Protein 2FF3 (pdb70)

Sequence (486 aa):
EHPEFLKAGKEPGLQIWRVEKFDLVPVPTNLYGDFFTGDAYVILKTVQLRNGNLQYDLHYWLGNECSQDESGAAAIFTVQLDDYLNGRAVQHREVQGFESATFLGYFKSGLKYKKGGVASGFKHVADGTALVCDNGSGLVKAGFAGDDAPRAVFPSIVGRPDSYVGDEAQSKRGILTLKYPIEHGIITNWDDMEKIWHHTFYNELRVAPEEHPTLLTEAPLNPKANREKMTQIMFETFNVPAMYVAIQAVLSLYASGRTTGIVLDSGDGVTHNVPIYEGYALPHAIMRLDLAGRDLTDYLMKILTERGYSFVTTAEREIVRDIKEKLCYVALDFENEMATAASSSSLEKSYELPDGQVITIGNERFRCPETLFQPSFIGMESAGIHETTYNSIMKCDIDIRKDLYANNVMSGGTTMYPGIADRMQKEITALAPSTMKIKIIAPPERKYSVWIGGSILASLSTFQQMWITKQEYDEAGPSIVHRKCF

Structure (mmCIF, N/CA/C/O backbone):
data_2FF3
#
_entry.id   2FF3
#
_cell.length_a   56.996
_cell.length_b   69.347
_cell.length_c   179.868
_cell.angle_alpha   90.00
_cell.angle_beta   90.00
_cell.angle_gamma   90.00
#
_symmetry.space_group_name_H-M   'P 21 21 21'
#
loop_
_entity.id
_entity.type
_entity.pdbx_description
1 polymer Gelsolin
2 polymer 'Neural Wiskott-Aldrich syndrome protein'
3 polymer 'Actin, alpha skeletal muscle'
4 non-polymer 'CALCIUM ION'
5 non-polymer "ADENOSINE-5'-TRIPHOSPHATE"
6 water water
#
loop_
_atom_site.group_PDB
_atom_site.id
_atom_site.type_symbol
_atom_site.label_atom_id
_atom_site.label_alt_id
_atom_site.label_comp_id
_atom_site.label_asym_id
_atom_site.label_entity_id
_atom_site.label_seq_id
_atom_site.pdbx_PDB_ins_code
_atom_site.Cartn_x
_atom_site.Cartn_y
_atom_site.Cartn_z
_atom_site.occupancy
_atom_site.B_iso_or_equiv
_atom_site.auth_seq_id
_atom_site.auth_comp_id
_atom_site.auth_asym_id
_atom_site.auth_atom_id
_atom_site.pdbx_PDB_model_num
ATOM 1 N N . GLU A 1 26 ? 11.308 -12.407 50.637 1.00 32.08 28 GLU A N 1
ATOM 2 C CA . GLU A 1 26 ? 12.686 -12.311 51.208 1.00 31.70 28 GLU A CA 1
ATOM 3 C C . GLU A 1 26 ? 13.021 -10.912 51.733 1.00 30.85 28 GLU A C 1
ATOM 4 O O . GLU A 1 26 ? 13.963 -10.749 52.510 1.00 30.84 28 GLU A O 1
ATOM 10 N N . HIS A 1 27 ? 12.261 -9.905 51.304 1.00 29.98 29 HIS A N 1
ATOM 11 C CA . HIS A 1 27 ? 12.343 -8.576 51.916 1.00 28.98 29 HIS A CA 1
ATOM 12 C C . HIS A 1 27 ? 11.832 -8.677 53.358 1.00 28.30 29 HIS A C 1
ATOM 13 O O . HIS A 1 27 ? 10.762 -9.243 53.592 1.00 28.09 29 HIS A O 1
ATOM 20 N N . PRO A 1 28 ? 12.595 -8.150 54.321 1.00 27.70 30 PRO A N 1
ATOM 21 C CA . PRO A 1 28 ? 12.226 -8.238 55.739 1.00 27.23 30 PRO A CA 1
ATOM 22 C C . PRO A 1 28 ? 10.759 -7.904 56.031 1.00 26.64 30 PRO A C 1
ATOM 23 O O . PRO A 1 28 ? 10.110 -8.611 56.806 1.00 26.54 30 PRO A O 1
ATOM 27 N N . GLU A 1 29 ? 10.242 -6.848 55.404 1.00 25.96 31 GLU A N 1
ATOM 28 C CA . GLU A 1 29 ? 8.875 -6.390 55.665 1.00 25.57 31 GLU A CA 1
ATOM 29 C C . GLU A 1 29 ? 7.810 -7.300 55.061 1.00 25.15 31 GLU A C 1
ATOM 30 O O . GLU A 1 29 ? 6.702 -7.391 55.586 1.00 24.69 31 GLU A O 1
ATOM 36 N N . PHE A 1 30 ? 8.153 -7.974 53.963 1.00 24.98 32 PHE A N 1
ATOM 37 C CA . PHE A 1 30 ? 7.270 -8.979 53.365 1.00 25.07 32 PHE A CA 1
ATOM 38 C C . PHE A 1 30 ? 7.044 -10.139 54.336 1.00 25.45 32 PHE A C 1
ATOM 39 O O . PHE A 1 30 ? 5.912 -10.586 54.530 1.00 25.39 32 PHE A O 1
ATOM 47 N N . LEU A 1 31 ? 8.126 -10.592 54.967 1.00 26.04 33 LEU A N 1
ATOM 48 C CA . LEU A 1 31 ? 8.066 -11.647 55.983 1.00 26.70 33 LEU A CA 1
ATOM 49 C C . LEU A 1 31 ? 7.120 -11.287 57.135 1.00 26.79 33 LEU A C 1
ATOM 50 O O . LEU A 1 31 ? 6.437 -12.159 57.681 1.00 26.89 33 LEU A O 1
ATOM 55 N N . LYS A 1 32 ? 7.070 -10.000 57.477 1.00 26.69 34 LYS A N 1
ATOM 56 C CA . LYS A 1 32 ? 6.239 -9.510 58.580 1.00 26.83 34 LYS A CA 1
ATOM 57 C C . LYS A 1 32 ? 4.796 -9.174 58.183 1.00 26.68 34 LYS A C 1
ATOM 58 O O . LYS A 1 32 ? 3.939 -8.999 59.051 1.00 26.39 34 LYS A O 1
ATOM 64 N N . ALA A 1 33 ? 4.530 -9.097 56.880 1.00 26.59 35 ALA A N 1
ATOM 65 C CA . ALA A 1 33 ? 3.220 -8.673 56.372 1.00 26.48 35 ALA A CA 1
ATOM 66 C C . ALA A 1 33 ? 2.096 -9.698 56.563 1.00 26.53 35 ALA A C 1
ATOM 67 O O . ALA A 1 33 ? 2.204 -10.842 56.128 1.00 26.34 35 ALA A O 1
ATOM 69 N N . GLY A 1 34 ? 1.022 -9.267 57.221 1.00 26.64 36 GLY A N 1
ATOM 70 C CA . GLY A 1 34 ? -0.210 -10.044 57.329 1.00 27.09 36 GLY A CA 1
ATOM 71 C C . GLY A 1 34 ? -0.116 -11.344 58.114 1.00 27.56 36 GLY A C 1
ATOM 72 O O . GLY A 1 34 ? -0.753 -12.336 57.755 1.00 27.38 36 GLY A O 1
ATOM 73 N N . LYS A 1 35 ? 0.668 -11.335 59.188 1.00 27.89 37 LYS A N 1
ATOM 74 C CA . LYS A 1 35 ? 0.839 -12.525 60.028 1.00 28.38 37 LYS A CA 1
ATOM 75 C C . LYS A 1 35 ? -0.309 -12.693 61.020 1.00 28.51 37 LYS A C 1
ATOM 76 O O . LYS A 1 35 ? -0.678 -13.816 61.371 1.00 28.67 37 LYS A O 1
ATOM 82 N N . GLU A 1 36 ? -0.871 -11.570 61.463 1.00 28.60 38 GLU A N 1
ATOM 83 C CA . GLU A 1 36 ? -1.981 -11.562 62.411 1.00 28.62 38 GLU A CA 1
ATOM 84 C C . GLU A 1 36 ? -2.979 -10.454 62.065 1.00 28.07 38 GLU A C 1
ATOM 85 O O . GLU A 1 36 ? -2.626 -9.520 61.341 1.00 28.05 38 GLU A O 1
ATOM 91 N N . PRO A 1 37 ? -4.219 -10.560 62.556 1.00 27.46 39 PRO A N 1
ATOM 92 C CA . PRO A 1 37 ? -5.205 -9.484 62.401 1.00 26.87 39 PRO A CA 1
ATOM 93 C C . PRO A 1 37 ? -4.686 -8.133 62.899 1.00 26.23 39 PRO A C 1
ATOM 94 O O . PRO A 1 37 ? -3.910 -8.079 63.856 1.00 26.06 39 PRO A O 1
ATOM 98 N N . GLY A 1 38 ? -5.100 -7.061 62.229 1.00 25.44 40 GLY A N 1
ATOM 99 C CA . GLY A 1 38 ? -4.656 -5.710 62.574 1.00 24.40 40 GLY A CA 1
ATOM 100 C C . GLY A 1 38 ? -4.344 -4.866 61.353 1.00 23.73 40 GLY A C 1
ATOM 101 O O . GLY A 1 38 ? -4.725 -5.214 60.231 1.00 23.26 40 GLY A O 1
ATOM 102 N N . LEU A 1 39 ? -3.639 -3.760 61.588 1.00 23.13 41 LEU A N 1
ATOM 103 C CA . LEU A 1 39 ? -3.289 -2.795 60.549 1.00 22.39 41 LEU A CA 1
ATOM 104 C C . LEU A 1 39 ? -1.779 -2.589 60.488 1.00 21.78 41 LEU A C 1
ATOM 105 O O . LEU A 1 39 ? -1.122 -2.407 61.517 1.00 21.78 41 LEU A O 1
ATOM 110 N N . GLN A 1 40 ? -1.237 -2.643 59.272 1.00 20.87 42 GLN A N 1
ATOM 111 C CA . GLN A 1 40 ? 0.178 -2.378 59.024 1.00 20.05 42 GLN A CA 1
ATOM 112 C C . GLN A 1 40 ? 0.318 -1.256 57.999 1.00 19.57 42 GLN A C 1
ATOM 113 O O . GLN A 1 40 ? -0.391 -1.232 56.993 1.00 18.87 42 GLN A O 1
ATOM 119 N N . ILE A 1 41 ? 1.216 -0.317 58.275 1.00 19.37 43 ILE A N 1
ATOM 120 C CA . ILE A 1 41 ? 1.453 0.804 57.370 1.00 19.08 43 ILE A CA 1
ATOM 121 C C . ILE A 1 41 ? 2.944 0.936 57.071 1.00 19.02 43 ILE A C 1
ATOM 122 O O . ILE A 1 41 ? 3.781 0.868 57.980 1.00 19.22 43 ILE A O 1
ATOM 127 N N . TRP A 1 42 ? 3.265 1.095 55.789 1.00 18.74 44 TRP A N 1
ATOM 128 C CA . TRP A 1 42 ? 4.626 1.378 55.347 1.00 18.77 44 TRP A CA 1
ATOM 129 C C . TRP A 1 42 ? 4.646 2.666 54.526 1.00 18.91 44 TRP A C 1
ATOM 130 O O . TRP A 1 42 ? 3.664 3.010 53.883 1.00 18.55 44 TRP A O 1
ATOM 141 N N . ARG A 1 43 ? 5.772 3.370 54.557 1.00 19.18 45 ARG A N 1
ATOM 142 C CA . ARG A 1 43 ? 5.972 4.531 53.699 1.00 19.48 45 ARG A CA 1
ATOM 143 C C . ARG A 1 43 ? 6.985 4.191 52.619 1.00 19.31 45 ARG A C 1
ATOM 144 O O . ARG A 1 43 ? 8.005 3.556 52.899 1.00 19.28 45 ARG A O 1
ATOM 152 N N . VAL A 1 44 ? 6.696 4.604 51.387 1.00 19.54 46 VAL A N 1
ATOM 153 C CA . VAL A 1 44 ? 7.686 4.534 50.316 1.00 19.60 46 VAL A CA 1
ATOM 154 C C . VAL A 1 44 ? 8.779 5.565 50.614 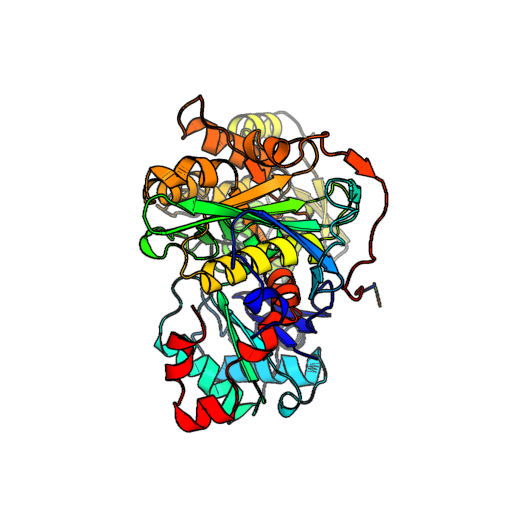1.00 19.89 46 VAL A C 1
ATOM 155 O O . VAL A 1 44 ? 8.515 6.766 50.685 1.00 20.16 46 VAL A O 1
ATOM 159 N N . GLU A 1 45 ? 9.995 5.078 50.831 1.00 20.11 47 GLU A N 1
ATOM 160 C CA . GLU A 1 45 ? 11.145 5.941 51.084 1.00 20.37 47 GLU A CA 1
ATOM 161 C C . GLU A 1 45 ? 12.293 5.530 50.174 1.00 20.60 47 GLU A C 1
ATOM 162 O O . GLU A 1 45 ? 12.915 4.483 50.376 1.00 20.39 47 GLU A O 1
ATOM 168 N N . LYS A 1 46 ? 12.544 6.356 49.160 1.00 20.99 48 LYS A N 1
ATOM 169 C CA . LYS A 1 46 ? 13.621 6.155 48.177 1.00 21.50 48 LYS A CA 1
ATOM 170 C C . LYS A 1 46 ? 13.727 4.724 47.631 1.00 21.25 48 LYS A C 1
ATOM 171 O O . LYS A 1 46 ? 14.760 4.056 47.754 1.00 21.25 48 LYS A O 1
ATOM 177 N N . PHE A 1 47 ? 12.628 4.283 47.019 1.00 21.01 49 PHE A N 1
ATOM 178 C CA . PHE A 1 47 ? 12.505 2.965 46.375 1.00 20.68 49 PHE A CA 1
ATOM 179 C C . PHE A 1 47 ? 12.496 1.779 47.346 1.00 20.82 49 PHE A C 1
ATOM 180 O O . PHE A 1 47 ? 12.733 0.643 46.937 1.00 20.39 49 PHE A O 1
ATOM 188 N N . ASP A 1 48 ? 12.208 2.047 48.621 1.00 21.07 50 ASP A N 1
ATOM 189 C CA . ASP A 1 48 ? 12.121 1.001 49.641 1.00 21.64 50 ASP A CA 1
ATOM 190 C C . ASP A 1 48 ? 10.800 1.097 50.407 1.00 21.83 50 ASP A C 1
ATOM 191 O O . ASP A 1 48 ? 10.173 2.152 50.421 1.00 21.83 50 ASP A O 1
ATOM 196 N N . LEU A 1 49 ? 10.369 -0.015 51.007 1.00 22.13 51 LEU A N 1
ATOM 197 C CA . LEU A 1 49 ? 9.210 -0.022 51.909 1.00 22.89 51 LEU A CA 1
ATOM 198 C C . LEU A 1 49 ? 9.665 0.052 53.364 1.00 22.80 51 LEU A C 1
ATOM 199 O O . LEU A 1 49 ? 10.254 -0.899 53.877 1.00 22.94 51 LEU A O 1
ATOM 204 N N . VAL A 1 50 ? 9.378 1.173 54.023 1.00 22.92 52 VAL A N 1
ATOM 205 C CA . VAL A 1 50 ? 9.835 1.409 55.395 1.00 22.98 52 VAL A CA 1
ATOM 206 C C . VAL A 1 50 ? 8.641 1.475 56.348 1.00 23.28 52 VAL A C 1
ATOM 207 O O . VAL A 1 50 ? 7.715 2.254 56.119 1.00 23.29 52 VAL A O 1
ATOM 211 N N . PRO A 1 51 ? 8.655 0.665 57.410 1.00 23.67 53 PRO A N 1
ATOM 212 C CA . PRO A 1 51 ? 7.560 0.656 58.385 1.00 24.04 53 PRO A CA 1
ATOM 213 C C . PRO A 1 51 ? 7.348 2.014 59.052 1.00 24.40 53 PRO A C 1
ATOM 214 O O . PRO A 1 51 ? 8.315 2.713 59.365 1.00 24.41 53 PRO A O 1
ATOM 218 N N . VAL A 1 52 ? 6.086 2.389 59.235 1.00 25.06 54 VAL A N 1
ATOM 219 C CA . VAL A 1 52 ? 5.731 3.607 59.966 1.00 25.62 54 VAL A CA 1
ATOM 220 C C . VAL A 1 52 ? 5.595 3.232 61.445 1.00 26.32 54 VAL A C 1
ATOM 221 O O . VAL A 1 52 ? 4.960 2.222 61.766 1.00 26.01 54 VAL A O 1
ATOM 225 N N . PRO A 1 53 ? 6.201 4.018 62.341 1.00 27.20 55 PRO A N 1
ATOM 226 C CA . PRO A 1 53 ? 6.004 3.825 63.778 1.00 27.70 55 PRO A CA 1
ATOM 227 C C . PRO A 1 53 ? 4.517 3.759 64.111 1.00 28.39 55 PRO A C 1
ATOM 228 O O . PRO A 1 53 ? 3.737 4.583 63.620 1.00 28.43 55 PRO A O 1
ATOM 232 N N . THR A 1 54 ? 4.137 2.779 64.928 1.00 28.99 56 THR A N 1
ATOM 233 C CA . THR A 1 54 ? 2.733 2.525 65.262 1.00 29.99 56 THR A CA 1
ATOM 234 C C . THR A 1 54 ? 2.046 3.721 65.929 1.00 30.33 56 THR A C 1
ATOM 235 O O . THR A 1 54 ? 0.844 3.931 65.744 1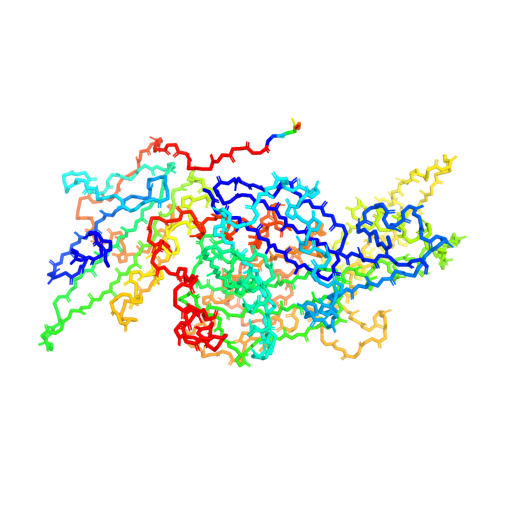.00 30.41 56 THR A O 1
ATOM 239 N N . ASN A 1 55 ? 2.816 4.509 66.677 1.00 30.87 57 ASN A N 1
ATOM 240 C CA . ASN A 1 55 ? 2.287 5.714 67.321 1.00 31.45 57 ASN A CA 1
ATOM 241 C C . ASN A 1 55 ? 1.969 6.837 66.333 1.00 31.18 57 ASN A C 1
ATOM 242 O O . ASN A 1 55 ? 1.230 7.770 66.662 1.00 31.47 57 ASN A O 1
ATOM 247 N N . LEU A 1 56 ? 2.517 6.737 65.123 1.00 30.66 58 LEU A N 1
ATOM 248 C CA . LEU A 1 56 ? 2.314 7.759 64.097 1.00 30.16 58 LEU A CA 1
ATOM 249 C C . LEU A 1 56 ? 1.282 7.363 63.023 1.00 29.74 58 LEU A C 1
ATOM 250 O O . LEU A 1 56 ? 1.163 8.029 61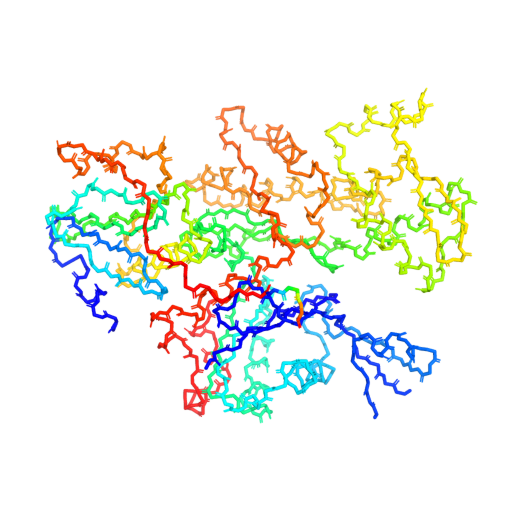.990 1.00 29.75 58 LEU A O 1
ATOM 255 N N . TYR A 1 57 ? 0.526 6.295 63.290 1.00 29.08 59 TYR A N 1
ATOM 256 C CA . TYR A 1 57 ? -0.537 5.818 62.398 1.00 28.31 59 TYR A CA 1
ATOM 257 C C . TYR A 1 57 ? -1.669 6.840 62.264 1.00 28.23 59 TYR A C 1
ATOM 258 O O . TYR A 1 57 ? -2.225 7.307 63.265 1.00 28.01 59 TYR A O 1
ATOM 267 N N . GLY A 1 58 ? -2.008 7.180 61.024 1.00 27.66 60 GLY A N 1
ATOM 268 C CA . GLY A 1 58 ? -3.118 8.093 60.758 1.00 27.43 60 GLY A CA 1
ATOM 269 C C . GLY A 1 58 ? -2.701 9.495 60.361 1.00 27.06 60 GLY A C 1
ATOM 270 O O . GLY A 1 58 ? -3.505 10.244 59.803 1.00 27.23 60 GLY A O 1
ATOM 271 N N . ASP A 1 59 ? -1.450 9.848 60.652 1.00 26.80 61 ASP A N 1
ATOM 272 C CA . ASP A 1 59 ? -0.890 11.153 60.288 1.00 26.73 61 ASP A CA 1
ATOM 273 C C . ASP A 1 59 ? -0.091 11.036 58.991 1.00 25.65 61 ASP A C 1
ATOM 274 O O . ASP A 1 59 ? 1.081 10.659 59.008 1.00 25.79 61 ASP A O 1
ATOM 279 N N . PHE A 1 60 ? -0.727 11.368 57.874 1.00 24.49 62 PHE A N 1
ATOM 280 C CA . PHE A 1 60 ? -0.122 11.191 56.557 1.00 23.32 62 PHE A CA 1
ATOM 281 C C . PHE A 1 60 ? 0.548 12.462 56.032 1.00 22.40 62 PHE A C 1
ATOM 282 O O . PHE A 1 60 ? -0.075 13.528 55.990 1.00 21.90 62 PHE A O 1
ATOM 290 N N . PHE A 1 61 ? 1.817 12.342 55.639 1.00 21.00 63 PHE A N 1
ATOM 291 C CA . PHE A 1 61 ? 2.505 13.393 54.883 1.00 20.22 63 PHE A CA 1
ATOM 292 C C . PHE A 1 61 ? 1.915 13.480 53.478 1.00 19.29 63 PHE A C 1
ATOM 293 O O . PHE A 1 61 ? 1.873 12.481 52.757 1.00 18.98 63 PHE A O 1
ATOM 301 N N . THR A 1 62 ? 1.467 14.669 53.082 1.00 18.24 64 THR A N 1
ATOM 302 C CA . THR A 1 62 ? 0.852 14.843 51.761 1.00 17.42 64 THR A CA 1
ATOM 303 C C . THR A 1 62 ? 1.879 14.831 50.616 1.00 17.01 64 THR A C 1
ATOM 304 O O . THR A 1 62 ? 1.506 14.766 49.447 1.00 16.73 64 THR A O 1
ATOM 308 N N . GLY A 1 63 ? 3.164 14.891 50.955 1.00 16.72 65 GLY A N 1
ATOM 309 C CA . GLY A 1 63 ? 4.223 14.830 49.950 1.00 16.58 65 GLY A CA 1
ATOM 310 C C . GLY A 1 63 ? 4.740 13.419 49.735 1.00 16.67 65 GLY A C 1
ATOM 311 O O . GLY A 1 63 ? 5.737 13.221 49.039 1.00 16.70 65 GLY A O 1
ATOM 312 N N . ASP A 1 64 ? 4.065 12.439 50.333 1.00 16.59 66 ASP A N 1
ATOM 313 C CA . ASP A 1 64 ? 4.536 11.052 50.335 1.00 16.85 66 ASP A CA 1
ATOM 314 C C . ASP A 1 64 ? 3.451 10.048 49.929 1.00 16.64 66 ASP A C 1
ATOM 315 O O . ASP A 1 64 ? 2.270 10.390 49.840 1.00 16.71 66 ASP A O 1
ATOM 320 N N . ALA A 1 65 ? 3.876 8.812 49.681 1.00 16.61 67 ALA A N 1
ATOM 321 C CA . ALA A 1 65 ? 2.969 7.709 49.384 1.00 16.57 67 ALA A CA 1
ATOM 322 C C . ALA A 1 65 ? 3.175 6.582 50.394 1.00 16.83 67 ALA A C 1
ATOM 323 O O . ALA A 1 65 ? 4.293 6.359 50.875 1.00 16.46 67 ALA A O 1
ATOM 325 N N . TYR A 1 66 ? 2.089 5.881 50.702 1.00 16.93 68 TYR A N 1
ATOM 326 C CA . TYR A 1 66 ? 2.097 4.823 51.704 1.00 17.57 68 TYR A CA 1
ATOM 327 C C . TYR A 1 66 ? 1.424 3.552 51.177 1.00 17.07 68 TYR A C 1
ATOM 328 O O . TYR A 1 66 ? 0.608 3.611 50.260 1.00 16.58 68 TYR A O 1
ATOM 337 N N . VAL A 1 67 ? 1.788 2.413 51.766 1.00 16.94 69 VAL A N 1
ATOM 338 C CA . VAL A 1 67 ? 1.096 1.142 51.552 1.00 16.61 69 VAL A CA 1
ATOM 339 C C . VAL A 1 67 ? 0.490 0.690 52.883 1.00 16.56 69 VAL A C 1
ATOM 340 O O . VAL A 1 67 ? 1.175 0.640 53.909 1.00 16.45 69 VAL A O 1
ATOM 344 N N . ILE A 1 68 ? -0.800 0.372 52.846 1.00 16.54 70 ILE A N 1
ATOM 345 C CA . ILE A 1 68 ? -1.557 -0.008 54.031 1.00 16.77 70 ILE A CA 1
ATOM 346 C C . ILE A 1 68 ? -2.156 -1.401 53.836 1.00 16.95 70 ILE A C 1
ATOM 347 O O . ILE A 1 68 ? -2.873 -1.635 52.863 1.00 16.50 70 ILE A O 1
ATOM 352 N N . LEU A 1 69 ? -1.866 -2.307 54.771 1.00 17.16 71 LEU A N 1
ATOM 353 C CA . LEU A 1 69 ? -2.465 -3.635 54.768 1.00 17.72 71 LEU A CA 1
ATOM 354 C C . LEU A 1 69 ? -3.361 -3.847 55.994 1.00 18.06 71 LEU A C 1
ATOM 355 O O . LEU A 1 69 ? -2.893 -3.780 57.131 1.00 18.34 71 LEU A O 1
ATOM 360 N N . LYS A 1 70 ? -4.642 -4.100 55.745 1.00 18.76 72 LYS A N 1
ATOM 361 C CA . LYS A 1 70 ? -5.588 -4.475 56.793 1.00 19.63 72 LYS A CA 1
ATOM 362 C C . LYS A 1 70 ? -5.829 -5.983 56.750 1.00 20.10 72 LYS A C 1
ATOM 363 O O . LYS A 1 70 ? -6.292 -6.520 55.736 1.00 20.09 72 LYS A O 1
ATOM 369 N N . THR A 1 71 ? -5.506 -6.645 57.860 1.00 20.79 73 THR A N 1
ATOM 370 C CA . THR A 1 71 ? -5.661 -8.090 58.010 1.00 21.24 73 THR A CA 1
ATOM 371 C C . THR A 1 71 ? -6.804 -8.401 58.985 1.00 21.79 73 THR A C 1
ATOM 372 O O . THR A 1 71 ? -6.808 -7.916 60.118 1.00 21.65 73 THR A O 1
ATOM 376 N N . VAL A 1 72 ? -7.765 -9.202 58.525 1.00 22.14 74 VAL A N 1
ATOM 377 C CA . VAL A 1 72 ? -8.965 -9.543 59.292 1.00 22.77 74 VAL A CA 1
ATOM 378 C C . VAL A 1 72 ? -9.032 -11.064 59.487 1.00 23.54 74 VAL A C 1
ATOM 379 O O . VAL A 1 72 ? -8.823 -11.830 58.537 1.00 23.27 74 VAL A O 1
ATOM 383 N N . GLN A 1 73 ? -9.307 -11.492 60.721 1.00 24.29 75 GLN A N 1
ATOM 384 C CA . GLN A 1 73 ? -9.497 -12.909 61.019 1.00 24.79 75 GLN A CA 1
ATOM 385 C C . GLN A 1 73 ? -10.733 -13.438 60.318 1.00 25.09 75 GLN A C 1
ATOM 386 O O . GLN A 1 73 ? -11.834 -12.917 60.489 1.00 25.29 75 GLN A O 1
ATOM 392 N N . LEU A 1 74 ? -10.540 -14.469 59.510 1.00 25.49 76 LEU A N 1
ATOM 393 C CA . LEU A 1 74 ? -11.657 -15.162 58.907 1.00 26.05 76 LEU A CA 1
ATOM 394 C C . LEU A 1 74 ? -12.126 -16.285 59.825 1.00 26.56 76 LEU A C 1
ATOM 395 O O . LEU A 1 74 ? -11.326 -16.914 60.526 1.00 26.45 76 LEU A O 1
ATOM 400 N N . ARG A 1 75 ? -13.436 -16.513 59.813 1.00 26.96 77 ARG A N 1
ATOM 401 C CA . ARG A 1 75 ? -14.064 -17.596 60.556 1.00 27.43 77 ARG A CA 1
ATOM 402 C C . ARG A 1 75 ? -13.448 -18.935 60.150 1.00 27.49 77 ARG A C 1
ATOM 403 O O . ARG A 1 75 ? -13.321 -19.845 60.971 1.00 27.81 77 ARG A O 1
ATOM 411 N N . ASN A 1 76 ? -13.037 -19.027 58.885 1.00 27.59 78 ASN A N 1
ATOM 412 C CA . ASN A 1 76 ? -12.407 -20.232 58.346 1.00 27.25 78 ASN A CA 1
ATOM 413 C C . ASN A 1 76 ? -10.984 -20.531 58.828 1.00 27.12 78 ASN A C 1
ATOM 414 O O . ASN A 1 76 ? -10.396 -21.530 58.416 1.00 27.01 78 ASN A O 1
ATOM 419 N N . GLY A 1 77 ? -10.441 -19.670 59.693 1.00 26.69 79 GLY A N 1
ATOM 420 C CA . GLY A 1 77 ? -9.067 -19.807 60.186 1.00 25.99 79 GLY A CA 1
ATOM 421 C C . GLY A 1 77 ? -8.067 -18.966 59.409 1.00 25.57 79 GLY A C 1
ATOM 422 O O . GLY A 1 77 ? -7.080 -18.484 59.970 1.00 25.30 79 GLY A O 1
ATOM 423 N N . ASN A 1 78 ? -8.330 -18.793 58.113 1.00 25.16 80 ASN A N 1
ATOM 424 C CA . ASN A 1 78 ? -7.506 -17.970 57.231 1.00 24.94 80 ASN A CA 1
ATOM 425 C C . ASN A 1 78 ? -7.567 -16.483 57.595 1.00 24.02 80 ASN A C 1
ATOM 426 O O . ASN A 1 78 ? -8.258 -16.080 58.539 1.00 23.51 80 ASN A O 1
ATOM 431 N N . LEU A 1 79 ? -6.847 -15.672 56.820 1.00 23.10 81 LEU A N 1
ATOM 432 C CA . LEU A 1 79 ? -6.839 -14.225 56.993 1.00 22.14 81 LEU A CA 1
ATOM 433 C C . LEU A 1 79 ? -7.263 -13.523 55.703 1.00 21.63 81 LEU A C 1
ATOM 434 O O . LEU A 1 79 ? -6.905 -13.946 54.597 1.00 21.42 81 LEU A O 1
ATOM 439 N N . GLN A 1 80 ? -8.053 -12.467 55.862 1.00 20.62 82 GLN A N 1
ATOM 440 C CA . GLN A 1 80 ? -8.513 -11.643 54.757 1.00 20.11 82 GLN A CA 1
ATOM 441 C C . GLN A 1 80 ? -7.584 -10.440 54.632 1.00 19.57 82 GLN A C 1
ATOM 442 O O . GLN A 1 80 ? -7.242 -9.811 55.638 1.00 19.32 82 GLN A O 1
ATOM 448 N N . TYR A 1 81 ? -7.187 -10.124 53.398 1.00 18.70 83 TYR A N 1
ATOM 449 C CA . TYR A 1 81 ? -6.231 -9.046 53.143 1.00 18.08 83 TYR A CA 1
ATOM 450 C C . TYR A 1 81 ? -6.783 -7.953 52.225 1.00 17.63 83 TYR A C 1
ATOM 451 O O . TYR A 1 81 ? -7.270 -8.244 51.129 1.00 17.12 83 TYR A O 1
ATOM 460 N N . ASP A 1 82 ? -6.710 -6.702 52.684 1.00 17.18 84 ASP A N 1
ATOM 461 C CA . ASP A 1 82 ? -6.959 -5.543 51.820 1.00 16.93 84 ASP A CA 1
ATOM 462 C C . ASP A 1 82 ? -5.734 -4.641 51.801 1.00 16.57 84 ASP A C 1
ATOM 463 O O . ASP A 1 82 ? -5.305 -4.131 52.843 1.00 16.71 84 ASP A O 1
ATOM 468 N N . LEU A 1 83 ? -5.163 -4.472 50.611 1.00 16.16 85 LEU A N 1
ATOM 469 C CA . LEU A 1 83 ? -4.011 -3.597 50.405 1.00 15.56 85 LEU A CA 1
ATOM 470 C C . LEU A 1 83 ? -4.481 -2.269 49.825 1.00 15.05 85 LEU A C 1
ATOM 471 O O . LEU A 1 83 ? -5.165 -2.244 48.804 1.00 14.42 85 LEU A O 1
ATOM 476 N N . HIS A 1 84 ? -4.112 -1.176 50.489 1.00 14.81 86 HIS A N 1
ATOM 477 C CA . HIS A 1 84 ? -4.457 0.168 50.035 1.00 14.80 86 HIS A CA 1
ATOM 478 C C . HIS A 1 84 ? -3.168 0.951 49.812 1.00 14.67 86 HIS A C 1
ATOM 479 O O . HIS A 1 84 ? -2.322 1.028 50.709 1.00 15.36 86 HIS A O 1
ATOM 486 N N . TYR A 1 85 ? -2.990 1.507 48.618 1.00 14.34 87 TYR A N 1
ATOM 487 C CA . TYR A 1 85 ? -1.857 2.401 48.407 1.00 14.25 87 TYR A CA 1
ATOM 488 C C . TYR A 1 85 ? -2.353 3.840 48.390 1.00 14.01 87 TYR A C 1
ATOM 489 O O . TYR A 1 85 ? -3.208 4.202 47.588 1.00 14.27 87 TYR A O 1
ATOM 498 N N . TRP A 1 86 ? -1.833 4.632 49.324 1.00 14.01 88 TRP A N 1
ATOM 499 C CA . TRP A 1 86 ? -2.315 5.988 49.563 1.00 13.82 88 TRP A CA 1
ATOM 500 C C . TRP A 1 86 ? -1.372 6.996 48.924 1.00 13.72 88 TRP A C 1
ATOM 501 O O . TRP A 1 86 ? -0.170 6.983 49.191 1.00 13.54 88 TRP A O 1
ATOM 512 N N . LEU A 1 87 ? -1.923 7.873 48.087 1.00 13.44 89 LEU A N 1
ATOM 513 C CA . LEU A 1 87 ? -1.104 8.810 47.321 1.00 13.18 89 LEU A CA 1
ATOM 514 C C . LEU A 1 87 ? -1.356 10.257 47.732 1.00 13.14 89 LEU A C 1
ATOM 515 O O . LEU A 1 87 ? -2.450 10.786 47.520 1.00 13.00 89 LEU A O 1
ATOM 520 N N . GLY A 1 88 ? -0.339 10.869 48.334 1.00 13.39 90 GLY A N 1
ATOM 521 C CA . GLY A 1 88 ? -0.388 12.269 48.759 1.00 13.74 90 GLY A CA 1
ATOM 522 C C . GLY A 1 88 ? -0.384 13.210 47.570 1.00 14.02 90 GLY A C 1
ATOM 523 O O . GLY A 1 88 ? 0.241 12.917 46.547 1.00 13.54 90 GLY A O 1
ATOM 524 N N . ASN A 1 89 ? -1.086 14.339 47.705 1.00 14.27 91 ASN A N 1
ATOM 525 C CA . ASN A 1 89 ? -1.210 15.324 46.620 1.00 14.55 91 ASN A CA 1
ATOM 526 C C . ASN A 1 89 ? 0.120 15.781 46.024 1.00 14.55 91 ASN A C 1
ATOM 527 O O . ASN A 1 89 ? 0.190 16.097 44.836 1.00 14.74 91 ASN A O 1
ATOM 532 N N . GLU A 1 90 ? 1.161 15.832 46.850 1.00 14.45 92 GLU A N 1
ATOM 533 C CA . GLU A 1 90 ? 2.470 16.300 46.402 1.00 15.03 92 GLU A CA 1
ATOM 534 C C . GLU A 1 90 ? 3.535 15.197 46.304 1.00 15.13 92 GLU A C 1
ATOM 535 O O . GLU A 1 90 ? 4.723 15.502 46.176 1.00 15.25 92 GLU A O 1
ATOM 541 N N . CYS A 1 91 ? 3.126 13.928 46.347 1.00 15.14 93 CYS A N 1
ATOM 542 C CA . CYS A 1 91 ? 4.105 12.837 46.238 1.00 15.21 93 CYS A CA 1
ATOM 543 C C . CYS A 1 91 ? 4.705 12.780 44.829 1.00 15.06 93 CYS A C 1
ATOM 544 O O . CYS A 1 91 ? 4.041 13.131 43.848 1.00 15.49 93 CYS A O 1
ATOM 547 N N . SER A 1 92 ? 5.967 12.373 44.738 1.00 14.72 94 SER A N 1
ATOM 548 C CA . SER A 1 92 ? 6.655 12.344 43.446 1.00 14.74 94 SER A CA 1
ATOM 549 C C . SER A 1 92 ? 6.334 11.069 42.674 1.00 14.37 94 SER A C 1
ATOM 550 O O . SER A 1 92 ? 5.889 10.077 43.261 1.00 14.03 94 SER A O 1
ATOM 553 N N . GLN A 1 93 ? 6.554 11.101 41.360 1.00 13.92 95 GLN A N 1
ATOM 554 C CA . GLN A 1 93 ? 6.214 9.977 40.480 1.00 13.54 95 GLN A CA 1
ATOM 555 C C . GLN A 1 93 ? 6.858 8.643 40.901 1.00 13.20 95 GLN A C 1
ATOM 556 O O . GLN A 1 93 ? 6.223 7.585 40.799 1.00 12.76 95 GLN A O 1
ATOM 562 N N . ASP A 1 94 ? 8.103 8.699 41.371 1.00 12.80 96 ASP A N 1
ATOM 563 C CA . ASP A 1 94 ? 8.785 7.505 41.882 1.00 12.73 96 ASP A CA 1
ATOM 564 C C . ASP A 1 94 ? 8.080 6.899 43.102 1.00 12.44 96 ASP A C 1
ATOM 565 O O . ASP A 1 94 ? 8.086 5.687 43.289 1.00 12.53 96 ASP A O 1
ATOM 570 N N . GLU A 1 95 ? 7.462 7.750 43.917 1.00 11.92 97 GLU A N 1
ATOM 571 C CA . GLU A 1 95 ? 6.790 7.311 45.137 1.00 11.75 97 GLU A CA 1
ATOM 572 C C . GLU A 1 95 ? 5.440 6.669 44.830 1.00 11.50 97 GLU A C 1
ATOM 573 O O . GLU A 1 95 ? 5.128 5.613 45.375 1.00 11.00 97 GLU A O 1
ATOM 579 N N . SER A 1 96 ? 4.661 7.294 43.949 1.00 11.37 98 SER A N 1
ATOM 580 C CA . SER A 1 96 ? 3.354 6.761 43.567 1.00 11.67 98 SER A CA 1
ATOM 581 C C . SER A 1 96 ? 3.515 5.488 42.748 1.00 11.65 98 SER A C 1
ATOM 582 O O . SER A 1 96 ? 2.777 4.519 42.949 1.00 11.49 98 SER A O 1
ATOM 585 N N . GLY A 1 97 ? 4.492 5.502 41.841 1.00 11.62 99 GLY A N 1
ATOM 586 C CA . GLY A 1 97 ? 4.865 4.318 41.061 1.00 11.83 99 GLY A CA 1
ATOM 587 C C . GLY A 1 97 ? 5.291 3.158 41.944 1.00 11.76 99 GLY A C 1
ATOM 588 O O . GLY A 1 97 ? 4.792 2.045 41.789 1.00 12.05 99 GLY A O 1
ATOM 589 N N . ALA A 1 98 ? 6.201 3.420 42.884 1.00 11.90 100 ALA A N 1
ATOM 590 C CA . ALA A 1 98 ? 6.668 2.382 43.811 1.00 11.87 100 ALA A CA 1
ATOM 591 C C . ALA A 1 98 ? 5.550 1.832 44.690 1.00 11.82 100 ALA A C 1
ATOM 592 O O . ALA A 1 98 ? 5.462 0.614 44.902 1.00 12.00 100 ALA A O 1
ATOM 594 N N . ALA A 1 99 ? 4.693 2.720 45.197 1.00 11.74 101 ALA A N 1
ATOM 595 C CA . ALA A 1 99 ? 3.574 2.310 46.058 1.00 11.47 101 ALA A CA 1
ATOM 596 C C . ALA A 1 99 ? 2.658 1.318 45.341 1.00 11.33 101 ALA A C 1
ATOM 597 O O . ALA A 1 99 ? 2.244 0.308 45.924 1.00 11.21 101 ALA A O 1
ATOM 599 N N . ALA A 1 100 ? 2.366 1.609 44.074 1.00 10.66 102 ALA A N 1
ATOM 600 C CA . ALA A 1 100 ? 1.598 0.714 43.212 1.00 10.47 102 ALA A CA 1
ATOM 601 C C . ALA A 1 100 ? 2.303 -0.631 42.973 1.00 10.04 102 ALA A C 1
ATOM 602 O O . ALA A 1 100 ? 1.676 -1.687 43.094 1.00 10.03 102 ALA A O 1
ATOM 604 N N . ILE A 1 101 ? 3.591 -0.598 42.633 1.00 10.02 103 ILE A N 1
ATOM 605 C CA . ILE A 1 101 ? 4.335 -1.841 42.347 1.00 9.95 103 ILE A CA 1
ATOM 606 C C . ILE A 1 101 ? 4.472 -2.699 43.617 1.00 10.35 103 ILE A C 1
ATOM 607 O O . ILE A 1 101 ? 4.199 -3.901 43.583 1.00 10.21 103 ILE A O 1
ATOM 612 N N . PHE A 1 102 ? 4.864 -2.072 44.728 1.00 10.40 104 PHE A N 1
ATOM 613 C CA . PHE A 1 102 ? 4.910 -2.751 46.034 1.00 11.10 104 PHE A CA 1
ATOM 614 C C . PHE A 1 102 ? 3.591 -3.445 46.375 1.00 11.02 10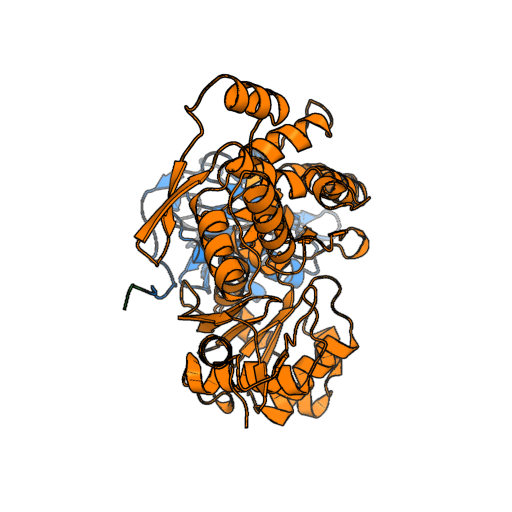4 PHE A C 1
ATOM 615 O O . PHE A 1 102 ? 3.587 -4.539 46.946 1.00 11.28 104 PHE A O 1
ATOM 623 N N . THR A 1 103 ? 2.477 -2.797 46.037 1.00 10.90 105 THR A N 1
ATOM 624 C CA . THR A 1 103 ? 1.144 -3.354 46.269 1.00 10.87 105 THR A CA 1
ATOM 625 C C . THR A 1 103 ? 0.957 -4.665 45.491 1.00 10.85 105 THR A C 1
ATOM 626 O O . THR A 1 103 ? 0.561 -5.689 46.063 1.00 11.05 105 THR A O 1
ATOM 630 N N . VAL A 1 104 ? 1.262 -4.630 44.196 1.00 10.90 106 VAL A N 1
ATOM 631 C CA . VAL A 1 104 ? 1.244 -5.830 43.344 1.00 10.81 106 VAL A CA 1
ATOM 632 C C . VAL A 1 104 ? 2.131 -6.943 43.918 1.00 11.06 106 VAL A C 1
ATOM 633 O O . VAL A 1 104 ? 1.704 -8.092 44.024 1.00 10.60 106 VAL A O 1
ATOM 637 N N . GLN A 1 105 ? 3.358 -6.589 44.298 1.00 11.92 107 GLN A N 1
ATOM 638 C CA . GLN A 1 105 ? 4.337 -7.560 44.820 1.00 12.77 107 GLN A CA 1
ATOM 639 C C . GLN A 1 105 ? 3.906 -8.178 46.150 1.00 13.12 107 GLN A C 1
ATOM 640 O O . GLN A 1 105 ? 4.090 -9.373 46.373 1.00 12.66 107 GLN A O 1
ATOM 646 N N . LEU A 1 106 ? 3.344 -7.355 47.033 1.00 13.62 108 LEU A N 1
ATOM 647 C CA . LEU A 1 106 ? 2.837 -7.822 48.321 1.00 14.34 108 LEU A CA 1
ATOM 648 C C . LEU A 1 106 ? 1.643 -8.763 48.122 1.00 14.11 108 LEU A C 1
ATOM 649 O O . LEU A 1 106 ? 1.527 -9.796 48.791 1.00 13.71 108 LEU A O 1
ATOM 654 N N . ASP A 1 107 ? 0.760 -8.390 47.200 1.00 14.14 109 ASP A N 1
ATOM 655 C CA . ASP A 1 107 ? -0.405 -9.190 46.841 1.00 14.41 109 ASP A CA 1
ATOM 656 C C . ASP A 1 107 ? 0.032 -10.554 46.298 1.00 14.62 109 ASP A C 1
ATOM 657 O O . ASP A 1 107 ? -0.460 -11.589 46.750 1.00 14.38 109 ASP A O 1
ATOM 662 N N . ASP A 1 108 ? 0.965 -10.545 45.345 1.00 14.90 110 ASP A N 1
ATOM 663 C CA . ASP A 1 108 ? 1.573 -11.777 44.827 1.00 15.65 110 ASP A CA 1
ATOM 664 C C . ASP A 1 108 ? 2.175 -12.624 45.951 1.00 15.78 110 ASP A C 1
ATOM 665 O O . ASP A 1 108 ? 1.963 -13.838 46.000 1.00 15.63 110 ASP A O 1
ATOM 670 N N . TYR A 1 109 ? 2.908 -11.971 46.854 1.00 15.98 111 TYR A N 1
ATOM 671 C CA . TYR A 1 109 ? 3.526 -12.642 47.996 1.00 16.55 111 TYR A CA 1
ATOM 672 C C . TYR A 1 109 ? 2.479 -13.330 48.880 1.00 16.25 111 TYR A C 1
ATOM 673 O O . TYR A 1 109 ? 2.729 -14.404 49.436 1.00 15.90 111 TYR A O 1
ATOM 682 N N . LEU A 1 110 ? 1.302 -12.717 48.986 1.00 16.00 112 LEU A N 1
ATOM 683 C CA . LEU A 1 110 ? 0.189 -13.290 49.751 1.00 15.79 112 LEU A CA 1
ATOM 684 C C . LEU A 1 110 ? -0.703 -14.184 48.882 1.00 15.69 112 LEU A C 1
ATOM 685 O O . LEU A 1 110 ? -1.903 -14.331 49.146 1.00 15.64 112 LEU A O 1
ATOM 690 N N . ASN A 1 111 ? -0.103 -14.776 47.846 1.00 15.64 113 ASN A N 1
ATOM 691 C CA . ASN A 1 111 ? -0.764 -15.742 46.959 1.00 15.47 113 ASN A CA 1
ATOM 692 C C . ASN A 1 111 ? -1.965 -15.178 46.203 1.00 15.39 113 ASN A C 1
ATOM 693 O O . ASN A 1 111 ? -2.914 -15.901 45.897 1.00 14.96 113 ASN A O 1
ATOM 698 N N . GLY A 1 112 ? -1.910 -13.882 45.896 1.00 15.37 114 GLY A N 1
ATOM 699 C CA . GLY A 1 112 ? -2.963 -13.215 45.132 1.00 15.38 114 GLY A CA 1
ATOM 700 C C . GLY A 1 112 ? -4.212 -12.880 45.929 1.00 15.46 114 GLY A C 1
ATOM 701 O O . GLY A 1 112 ? -5.166 -12.318 45.386 1.00 15.00 114 GLY A O 1
ATOM 702 N N . ARG A 1 113 ? -4.206 -13.191 47.222 1.00 15.79 115 ARG A N 1
ATOM 703 C CA . ARG A 1 113 ? -5.447 -13.150 48.007 1.00 16.44 115 ARG A CA 1
ATOM 704 C C . ARG A 1 113 ? -5.875 -11.758 48.485 1.00 15.95 115 ARG A C 1
ATOM 705 O O . ARG A 1 113 ? -7.006 -11.577 48.935 1.00 15.97 115 ARG A O 1
ATOM 713 N N . ALA A 1 114 ? -4.984 -10.778 48.372 1.00 15.66 116 ALA A N 1
ATOM 714 C CA . ALA A 1 114 ? -5.325 -9.406 48.754 1.00 15.15 116 ALA A CA 1
ATOM 715 C C . ALA A 1 114 ? -6.179 -8.731 47.688 1.00 14.96 116 ALA A C 1
ATOM 716 O O . ALA A 1 114 ? -6.036 -9.012 46.490 1.00 14.55 116 ALA A O 1
ATOM 718 N N . VAL A 1 115 ? -7.084 -7.862 48.132 1.00 14.41 117 VAL A N 1
ATOM 719 C CA . VAL A 1 115 ? -7.821 -6.986 47.232 1.00 14.21 117 VAL A CA 1
ATOM 720 C C . VAL A 1 115 ? -7.115 -5.627 47.275 1.00 14.03 117 VAL A C 1
ATOM 721 O O . VAL A 1 115 ? -6.843 -5.093 48.359 1.00 13.82 117 VAL A O 1
ATOM 725 N N . GLN A 1 116 ? -6.802 -5.098 46.094 1.00 13.64 118 GLN A N 1
ATOM 726 C CA . GLN A 1 116 ? -5.996 -3.883 45.952 1.00 13.77 118 GLN A CA 1
ATOM 727 C C . GLN A 1 116 ? -6.880 -2.651 45.788 1.00 13.80 118 GLN A C 1
ATOM 728 O O . GLN A 1 116 ? -7.857 -2.685 45.034 1.00 13.70 118 GLN A O 1
ATOM 734 N N . HIS A 1 117 ? -6.522 -1.573 46.492 1.00 14.05 119 HIS A N 1
ATOM 735 C CA . HIS A 1 117 ? -7.279 -0.312 46.480 1.00 14.11 119 HIS A CA 1
ATOM 736 C C . HIS A 1 117 ? -6.346 0.881 46.295 1.00 13.71 119 HIS A C 1
ATOM 737 O O . HIS A 1 117 ? -5.376 1.031 47.033 1.00 13.90 119 HIS A O 1
ATOM 744 N N . ARG A 1 118 ? -6.654 1.730 45.321 1.00 13.46 120 ARG A N 1
ATOM 745 C CA . ARG A 1 118 ? -5.937 2.990 45.125 1.00 13.58 120 ARG A CA 1
ATOM 746 C C . ARG A 1 118 ? -6.643 4.085 45.924 1.00 13.66 120 ARG A C 1
ATOM 747 O O . ARG A 1 118 ? -7.823 4.352 45.695 1.00 14.10 120 ARG A O 1
ATOM 755 N N . GLU A 1 119 ? -5.924 4.710 46.854 1.00 14.09 121 GLU A N 1
ATOM 756 C CA . GLU A 1 119 ? -6.507 5.738 47.723 1.00 14.68 121 GLU A CA 1
ATOM 757 C C . GLU A 1 119 ? -5.825 7.083 47.503 1.00 15.33 121 GLU A C 1
ATOM 758 O O . GLU A 1 119 ? -4.649 7.258 47.826 1.00 15.51 121 GLU A O 1
ATOM 764 N N . VAL A 1 120 ? -6.570 8.025 46.943 1.00 15.84 122 VAL A N 1
ATOM 765 C CA . VAL A 1 120 ? -6.046 9.352 46.644 1.00 16.41 122 VAL A CA 1
ATOM 766 C C . VAL A 1 120 ? -6.473 10.336 47.733 1.00 16.45 122 VAL A C 1
ATOM 767 O O . VAL A 1 120 ? -7.646 10.372 48.114 1.00 16.29 122 VAL A O 1
ATOM 771 N N . GLN A 1 121 ? -5.512 11.106 48.245 1.00 16.53 123 GLN A N 1
ATOM 772 C CA . GLN A 1 121 ? -5.782 12.156 49.224 1.00 17.11 123 GLN A CA 1
ATOM 773 C C . GLN A 1 121 ? -7.041 12.941 48.856 1.00 17.54 123 GLN A C 1
ATOM 774 O O . GLN A 1 121 ? -7.169 13.424 47.732 1.00 17.02 123 GLN A O 1
ATOM 780 N N . GLY A 1 122 ? -7.972 13.039 49.806 1.00 18.34 124 GLY A N 1
ATOM 781 C CA . GLY A 1 122 ? -9.217 13.783 49.607 1.00 19.00 124 GLY A CA 1
ATOM 782 C C . GLY A 1 122 ? -10.319 12.983 48.937 1.00 19.65 124 GLY A C 1
ATOM 783 O O . GLY A 1 122 ? -11.418 13.496 48.718 1.00 19.89 124 GLY A O 1
ATOM 784 N N . PHE A 1 123 ? -10.027 11.730 48.595 1.00 19.82 125 PHE A N 1
ATOM 785 C CA . PHE A 1 123 ? -10.988 10.872 47.899 1.00 20.33 125 PHE A CA 1
ATOM 786 C C . PHE A 1 123 ? -10.941 9.429 48.399 1.00 19.88 125 PHE A C 1
ATOM 787 O O . PHE A 1 123 ? -11.344 8.511 47.685 1.00 19.77 125 PHE A O 1
ATOM 795 N N . GLU A 1 124 ? -10.454 9.239 49.623 1.00 19.76 126 GLU A N 1
ATOM 796 C CA . GLU A 1 124 ? -10.309 7.900 50.198 1.00 19.82 126 GLU A CA 1
ATOM 797 C C . GLU A 1 124 ? -11.661 7.230 50.399 1.00 20.18 126 GLU A C 1
ATOM 798 O O . GLU A 1 124 ? -12.654 7.900 50.690 1.00 20.01 126 GLU A O 1
ATOM 804 N N . SER A 1 125 ? -11.687 5.909 50.230 1.00 20.54 127 SER A N 1
ATOM 805 C CA . SER A 1 125 ? -12.897 5.111 50.427 1.00 20.69 127 SER A CA 1
ATOM 806 C C . SER A 1 125 ? -13.341 5.124 51.889 1.00 21.01 127 SER A C 1
ATOM 807 O O . SER A 1 125 ? -12.524 5.327 52.789 1.00 20.95 127 SER A O 1
ATOM 810 N N . ALA A 1 126 ? -14.637 4.903 52.108 1.00 21.35 128 ALA A N 1
ATOM 811 C CA . ALA A 1 126 ? -15.208 4.789 53.451 1.00 21.70 128 ALA A CA 1
ATOM 812 C C . ALA A 1 126 ? -14.511 3.730 54.313 1.00 21.77 128 ALA A C 1
ATOM 813 O O . ALA A 1 126 ? -14.232 3.982 55.489 1.00 21.79 128 ALA A O 1
ATOM 815 N N . THR A 1 127 ? -14.215 2.561 53.736 1.00 21.86 129 THR A N 1
ATOM 816 C CA . THR A 1 127 ? -13.551 1.499 54.512 1.00 22.03 129 THR A CA 1
ATOM 817 C C . THR A 1 127 ? -12.138 1.880 54.941 1.00 21.37 129 THR A C 1
ATOM 818 O O . THR A 1 127 ? -11.740 1.586 56.065 1.00 21.31 129 THR A O 1
ATOM 822 N N . PHE A 1 128 ? -11.391 2.545 54.055 1.00 20.97 130 PHE A N 1
ATOM 823 C CA . PHE A 1 128 ? -10.045 3.030 54.388 1.00 20.25 130 PHE A CA 1
ATOM 824 C C . PHE A 1 128 ? -10.088 4.034 55.538 1.00 20.23 130 PHE A C 1
ATOM 825 O O . PHE A 1 128 ? -9.345 3.903 56.513 1.00 20.01 130 PHE A O 1
ATOM 833 N N . LEU A 1 129 ? -10.957 5.037 55.409 1.00 20.44 131 LEU A N 1
ATOM 834 C CA . LEU A 1 129 ? -11.150 6.045 56.452 1.00 20.74 131 LEU A CA 1
ATOM 835 C C . LEU A 1 129 ? -11.579 5.388 57.767 1.00 21.23 131 LEU A C 1
ATOM 836 O O . LEU A 1 129 ? -11.179 5.825 58.845 1.00 21.35 131 LEU A O 1
ATOM 841 N N . GLY A 1 130 ? -12.359 4.314 57.654 1.00 21.73 132 GLY A N 1
ATOM 842 C CA . GLY A 1 130 ? -12.777 3.506 58.799 1.00 22.66 132 GLY A CA 1
ATOM 843 C C . GLY A 1 130 ? -11.678 2.874 59.639 1.00 23.21 132 GLY A C 1
ATOM 844 O O . GLY A 1 130 ? -11.910 2.550 60.804 1.00 23.37 132 GLY A O 1
ATOM 845 N N . TYR A 1 131 ? -10.484 2.698 59.065 1.00 23.57 133 TYR A N 1
ATOM 846 C CA . TYR A 1 131 ? -9.376 2.035 59.761 1.00 23.89 133 TYR A CA 1
ATOM 847 C C . TYR A 1 131 ? -8.788 2.877 60.890 1.00 24.56 133 TYR A C 1
ATOM 848 O O . TYR A 1 131 ? -8.111 2.350 61.774 1.00 24.42 133 TYR A O 1
ATOM 857 N N . PHE A 1 132 ? -9.026 4.185 60.836 1.00 24.91 134 PHE A N 1
ATOM 858 C CA . PHE A 1 132 ? -8.425 5.122 61.776 1.00 25.60 134 PHE A CA 1
ATOM 859 C C . PHE A 1 132 ? -9.502 5.653 62.717 1.00 26.51 134 PHE A C 1
ATOM 860 O O . PHE A 1 132 ? -10.295 6.525 62.349 1.00 26.63 134 PHE A O 1
ATOM 868 N N . LYS A 1 133 ? -9.529 5.105 63.929 1.00 27.78 135 LYS A N 1
ATOM 869 C CA . LYS A 1 133 ? -10.633 5.344 64.865 1.00 28.99 135 LYS A CA 1
ATOM 870 C C . LYS A 1 133 ? -10.745 6.788 65.366 1.00 29.11 135 LYS A C 1
ATOM 871 O O . LYS A 1 133 ? -11.838 7.243 65.700 1.00 29.47 135 LYS A O 1
ATOM 877 N N . SER A 1 134 ? -9.625 7.505 65.399 1.00 29.28 136 SER A N 1
ATOM 878 C CA . SER A 1 134 ? -9.637 8.919 65.779 1.00 29.62 136 SER A CA 1
ATOM 879 C C . SER A 1 134 ? -9.605 9.847 64.558 1.00 29.51 136 SER A C 1
ATOM 880 O O . SER A 1 134 ? -9.394 11.055 64.685 1.00 29.74 136 SER A O 1
ATOM 883 N N . GLY A 1 135 ? -9.826 9.274 63.377 1.00 29.32 137 GLY A N 1
ATOM 884 C CA . GLY A 1 135 ? -9.847 10.042 62.138 1.00 28.95 137 GLY A CA 1
ATOM 885 C C . GLY A 1 135 ? -8.455 10.303 61.599 1.00 28.67 137 GLY A C 1
ATOM 886 O O . GLY A 1 135 ? -7.536 10.657 62.340 1.00 28.82 137 GLY A O 1
ATOM 887 N N . LEU A 1 136 ? -8.301 10.122 60.295 1.00 28.47 138 LEU A N 1
ATOM 888 C CA . LEU A 1 136 ? -7.025 10.346 59.630 1.00 28.22 138 LEU A CA 1
ATOM 889 C C . LEU A 1 136 ? -6.773 11.845 59.454 1.00 27.82 138 LEU A C 1
ATOM 890 O O . LEU A 1 136 ? -7.712 12.620 59.249 1.00 27.86 138 LEU A O 1
ATOM 895 N N . LYS A 1 137 ? -5.513 12.254 59.553 1.00 27.45 139 LYS A N 1
ATOM 896 C CA . LYS A 1 137 ? -5.163 13.654 59.318 1.00 27.33 139 LYS A CA 1
ATOM 897 C C . LYS A 1 137 ? -4.006 13.820 58.334 1.00 26.59 139 LYS A C 1
ATOM 898 O O . LYS A 1 137 ? -3.178 12.919 58.168 1.00 26.25 139 LYS A O 1
ATOM 904 N N . TYR A 1 138 ? -3.975 14.976 57.678 1.00 25.84 140 TYR A N 1
ATOM 905 C CA . TYR A 1 138 ? -2.936 15.287 56.711 1.00 25.14 140 TYR A CA 1
ATOM 906 C C . TYR A 1 138 ? -1.945 16.274 57.300 1.00 25.03 140 TYR A C 1
ATOM 907 O O . TYR A 1 138 ? -2.316 17.140 58.093 1.00 25.16 140 TYR A O 1
ATOM 916 N N . LYS A 1 139 ? -0.686 16.138 56.900 1.00 24.45 141 LYS A N 1
ATOM 917 C CA . LYS A 1 139 ? 0.339 17.133 57.199 1.00 24.14 141 LYS A CA 1
ATOM 918 C C . LYS A 1 139 ? 1.214 17.374 55.973 1.00 23.85 141 LYS A C 1
ATOM 919 O O . LYS A 1 139 ? 1.532 16.442 55.235 1.00 23.66 141 LYS A O 1
ATOM 925 N N . LYS A 1 140 ? 1.585 18.631 55.753 1.00 23.45 142 LYS A N 1
ATOM 926 C CA . LYS A 1 140 ? 2.432 19.002 54.621 1.00 23.20 142 LYS A CA 1
ATOM 927 C C . LYS A 1 140 ? 3.842 18.455 54.811 1.00 22.89 142 LYS A C 1
ATOM 928 O O . LYS A 1 140 ? 4.303 18.302 55.942 1.00 23.01 142 LYS A O 1
ATOM 934 N N . GLY A 1 141 ? 4.514 18.137 53.707 1.00 22.37 143 GLY A N 1
ATOM 935 C CA . GLY A 1 141 ? 5.905 17.695 53.763 1.00 21.81 143 GLY A CA 1
ATOM 936 C C . GLY A 1 141 ? 6.106 16.226 53.442 1.00 21.70 143 GLY A C 1
ATOM 937 O O . GLY A 1 141 ? 5.197 15.557 52.946 1.00 21.36 143 GLY A O 1
ATOM 938 N N . GLY A 1 142 ? 7.303 15.724 53.733 1.00 21.38 144 GLY A N 1
ATOM 939 C CA . GLY A 1 142 ? 7.623 14.322 53.487 1.00 21.46 144 GLY A CA 1
ATOM 940 C C . GLY A 1 142 ? 9.072 14.057 53.135 1.00 21.52 144 GLY A C 1
ATOM 941 O O . GLY A 1 142 ? 9.900 14.964 53.154 1.00 21.63 144 GLY A O 1
ATOM 942 N N . VAL A 1 143 ? 9.367 12.797 52.821 1.00 21.37 145 VAL A N 1
ATOM 943 C CA . VAL A 1 143 ? 10.702 12.367 52.407 1.00 21.15 145 VAL A CA 1
ATOM 944 C C . VAL A 1 143 ? 10.966 12.764 50.943 1.00 20.91 145 VAL A C 1
ATOM 945 O O . VAL A 1 143 ? 10.043 12.794 50.124 1.00 20.59 145 VAL A O 1
ATOM 949 N N . ALA A 1 144 ? 12.223 13.079 50.631 1.00 20.80 146 ALA A N 1
ATOM 950 C CA . ALA A 1 144 ? 12.618 13.495 49.286 1.00 20.68 146 ALA A CA 1
ATOM 951 C C . ALA A 1 144 ? 12.514 12.353 48.274 1.00 20.52 146 ALA A C 1
ATOM 952 O O . ALA A 1 144 ? 12.584 11.176 48.641 1.00 20.58 146 ALA A O 1
ATOM 954 N N . SER A 1 145 ? 12.348 12.726 47.006 1.00 20.20 147 SER A N 1
ATOM 955 C CA . SER A 1 145 ? 12.272 11.796 45.882 1.00 19.81 147 SER A CA 1
ATOM 956 C C . SER A 1 145 ? 13.520 10.922 45.776 1.00 19.74 147 SER A C 1
ATOM 957 O O . SER A 1 145 ? 14.629 11.358 46.104 1.00 19.24 147 SER A O 1
ATOM 960 N N . GLY A 1 146 ? 13.326 9.687 45.321 1.00 19.68 148 GLY A N 1
ATOM 961 C CA . GLY A 1 146 ? 14.435 8.771 45.077 1.00 19.92 148 GLY A CA 1
ATOM 962 C C . GLY A 1 146 ? 15.097 8.987 43.727 1.00 20.20 148 GLY A C 1
ATOM 963 O O . GLY A 1 146 ? 16.215 8.522 43.502 1.00 20.03 148 GLY A O 1
ATOM 964 N N . PHE A 1 147 ? 14.401 9.689 42.829 1.00 20.71 149 PHE A N 1
ATOM 965 C CA . PHE A 1 147 ? 14.881 9.935 41.469 1.00 21.15 149 PHE A CA 1
ATOM 966 C C . PHE A 1 147 ? 16.136 10.810 41.436 1.00 22.24 149 PHE A C 1
ATOM 967 O O . PHE A 1 147 ? 16.262 11.764 42.211 1.00 21.99 149 PHE A O 1
ATOM 975 N N . LYS A 1 148 ? 17.054 10.472 40.533 1.00 23.28 150 LYS A N 1
ATOM 976 C CA . LYS A 1 148 ? 18.103 11.392 40.105 1.00 24.64 150 LYS A CA 1
ATOM 977 C C . LYS A 1 148 ? 17.553 12.205 38.938 1.00 25.17 150 LYS A C 1
ATOM 978 O O . LYS A 1 148 ? 16.986 11.647 37.997 1.00 24.92 150 LYS A O 1
ATOM 984 N N . HIS A 1 149 ? 17.709 13.523 39.007 1.00 26.09 151 HIS A N 1
ATOM 985 C CA . HIS A 1 149 ? 17.136 14.416 38.001 1.00 27.03 151 HIS A CA 1
ATOM 986 C C . HIS A 1 149 ? 18.035 14.534 36.781 1.00 27.97 151 HIS A C 1
ATOM 987 O O . HIS A 1 149 ? 19.229 14.833 36.901 1.00 28.03 151 HIS A O 1
ATOM 994 N N . VAL A 1 150 ? 17.446 14.286 35.612 1.00 28.90 152 VAL A N 1
ATOM 995 C CA . VAL A 1 150 ? 18.121 14.447 34.329 1.00 30.03 152 VAL A CA 1
ATOM 996 C C . VAL A 1 150 ? 17.836 15.859 33.807 1.00 31.17 152 VAL A C 1
ATOM 997 O O . VAL A 1 150 ? 16.735 16.150 33.333 1.00 31.20 152 VAL A O 1
ATOM 1001 N N . ALA B 2 1 ? 18.829 16.737 33.914 1.00 32.60 153 ALA C N 1
ATOM 1002 C CA . ALA B 2 1 ? 18.660 18.139 33.529 1.00 34.10 153 ALA C CA 1
ATOM 1003 C C . ALA B 2 1 ? 19.224 18.434 32.144 1.00 35.20 153 ALA C C 1
ATOM 1004 O O . ALA B 2 1 ? 20.025 17.657 31.609 1.00 35.18 153 ALA C O 1
ATOM 1006 N N . ASP B 2 2 ? 18.789 19.557 31.571 1.00 36.58 154 ASP C N 1
ATOM 1007 C CA . ASP B 2 2 ? 19.369 20.094 30.340 1.00 38.06 154 ASP C CA 1
ATOM 1008 C C . ASP B 2 2 ? 20.885 20.210 30.478 1.00 38.60 154 ASP C C 1
ATOM 1009 O O . ASP B 2 2 ? 21.387 20.968 31.315 1.00 38.89 154 ASP C O 1
ATOM 1014 N N . GLY B 2 3 ? 21.601 19.434 29.667 1.00 39.17 155 GLY C N 1
ATOM 1015 C CA . GLY B 2 3 ? 23.060 19.404 29.703 1.00 39.69 155 GLY C CA 1
ATOM 1016 C C . GLY B 2 3 ? 23.594 17.989 29.818 1.00 40.06 155 GLY C C 1
ATOM 1017 O O . GLY B 2 3 ? 24.752 17.725 29.485 1.00 40.57 155 GLY C O 1
ATOM 1018 N N . THR C 3 6 ? 24.574 -0.054 39.144 1.00 22.57 6 THR B N 1
ATOM 1019 C CA . THR C 3 6 ? 23.388 0.633 38.544 1.00 22.42 6 THR B CA 1
ATOM 1020 C C . THR C 3 6 ? 22.820 -0.150 37.362 1.00 21.51 6 THR B C 1
ATOM 1021 O O . THR C 3 6 ? 23.554 -0.543 36.449 1.00 21.85 6 THR B O 1
ATOM 1025 N N . ALA C 3 7 ? 21.511 -0.385 37.393 1.00 20.10 7 ALA B N 1
ATOM 1026 C CA . ALA C 3 7 ? 20.834 -1.091 36.311 1.00 18.62 7 ALA B CA 1
ATOM 1027 C C . ALA C 3 7 ? 20.557 -0.174 35.122 1.00 17.67 7 ALA B C 1
ATOM 1028 O O . ALA C 3 7 ? 20.467 1.048 35.272 1.00 17.45 7 ALA B O 1
ATOM 1030 N N . LEU C 3 8 ? 20.426 -0.778 33.943 1.00 16.45 8 LEU B N 1
ATOM 1031 C CA . LEU C 3 8 ? 20.073 -0.053 32.723 1.00 15.83 8 LEU B CA 1
ATOM 1032 C C . LEU C 3 8 ? 18.634 -0.350 32.302 1.00 15.54 8 LEU B C 1
ATOM 1033 O O . LEU C 3 8 ? 18.105 -1.437 32.557 1.00 15.30 8 LEU B O 1
ATOM 1038 N N . VAL C 3 9 ? 18.007 0.626 31.657 1.00 15.08 9 VAL B N 1
ATOM 1039 C CA . VAL C 3 9 ? 16.647 0.473 31.163 1.00 14.79 9 VAL B CA 1
ATOM 1040 C C . VAL C 3 9 ? 16.627 0.847 29.683 1.00 15.16 9 VAL B C 1
ATOM 1041 O O . VAL C 3 9 ? 16.954 1.972 29.319 1.00 14.83 9 VAL B O 1
ATOM 1045 N N . CYS C 3 10 ? 16.259 -0.112 28.842 1.00 15.71 10 CYS B N 1
ATOM 1046 C CA . CYS C 3 10 ? 16.160 0.114 27.405 1.00 17.26 10 CYS B CA 1
ATOM 1047 C C . CYS C 3 10 ? 14.748 -0.171 26.904 1.00 16.86 10 CYS B C 1
ATOM 1048 O O . CYS C 3 10 ? 14.242 -1.290 27.023 1.00 16.85 10 CYS B O 1
ATOM 1051 N N . ASP C 3 11 ? 14.118 0.859 26.349 1.00 16.62 11 ASP B N 1
ATOM 1052 C CA . ASP C 3 11 ? 12.788 0.728 25.780 1.00 16.40 11 ASP B CA 1
ATOM 1053 C C . ASP C 3 11 ? 12.836 0.886 24.262 1.00 16.59 11 ASP B C 1
ATOM 1054 O O . ASP C 3 11 ? 12.889 2.004 23.742 1.00 16.00 11 ASP B O 1
ATOM 1059 N N . ASN C 3 12 ? 12.814 -0.250 23.566 1.00 16.87 12 ASN B N 1
ATOM 1060 C CA . ASN C 3 12 ? 12.945 -0.287 22.112 1.00 17.33 12 ASN B CA 1
ATOM 1061 C C . ASN C 3 12 ? 11.603 -0.208 21.401 1.00 17.24 12 ASN B C 1
ATOM 1062 O O . ASN C 3 12 ? 10.754 -1.091 21.552 1.00 17.65 12 ASN B O 1
ATOM 1067 N N . GLY C 3 13 ? 11.418 0.848 20.619 1.00 16.84 13 GLY B N 1
ATOM 1068 C CA . GLY C 3 13 ? 10.196 1.027 19.845 1.00 16.79 13 GLY B CA 1
ATOM 1069 C C . GLY C 3 13 ? 10.442 0.910 18.354 1.00 16.81 13 GLY B C 1
ATOM 1070 O O . GLY C 3 13 ? 11.595 0.811 17.917 1.00 16.61 13 GLY B O 1
ATOM 1071 N N . SER C 3 14 ? 9.350 0.925 17.586 1.00 16.72 14 SER B N 1
ATOM 1072 C CA . SER C 3 14 ? 9.385 0.860 16.122 1.00 16.75 14 SER B CA 1
ATOM 1073 C C . SER C 3 14 ? 10.109 2.055 15.499 1.00 16.80 14 SER B C 1
ATOM 1074 O O . SER C 3 14 ? 10.784 1.915 14.477 1.00 17.34 14 SER B O 1
ATOM 1077 N N . GLY C 3 15 ? 9.968 3.219 16.122 1.00 16.55 15 GLY B N 1
ATOM 1078 C CA . GLY C 3 15 ? 10.559 4.445 15.606 1.00 16.45 15 GLY B CA 1
ATOM 1079 C C . GLY C 3 15 ? 11.710 4.993 16.423 1.00 16.18 15 GLY B C 1
ATOM 1080 O O . GLY C 3 15 ? 12.650 5.553 15.854 1.00 16.32 15 GLY B O 1
ATOM 1081 N N . LEU C 3 16 ? 11.632 4.843 17.749 1.00 15.52 16 LEU B N 1
ATOM 1082 C CA . LEU C 3 16 ? 12.602 5.438 18.678 1.00 14.92 16 LEU B CA 1
ATOM 1083 C C . LEU C 3 16 ? 13.074 4.469 19.757 1.00 14.76 16 LEU B C 1
ATOM 1084 O O . LEU C 3 16 ? 12.273 3.708 20.312 1.00 14.30 16 LEU B O 1
ATOM 1089 N N . VAL C 3 17 ? 14.373 4.523 20.055 1.00 14.21 17 VAL B N 1
ATOM 1090 C CA . VAL C 3 17 ? 14.948 3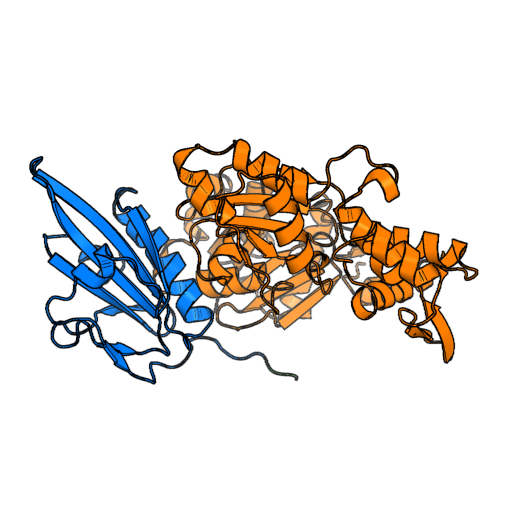.846 21.212 1.00 14.01 17 VAL B CA 1
ATOM 1091 C C . VAL C 3 17 ? 15.007 4.860 22.352 1.00 13.72 17 VAL B C 1
ATOM 1092 O O . VAL C 3 17 ? 15.456 5.987 22.161 1.00 13.33 17 VAL B O 1
ATOM 1096 N N . LYS C 3 18 ? 14.537 4.448 23.526 1.00 13.23 18 LYS B N 1
ATOM 1097 C CA . LYS C 3 18 ? 14.635 5.247 24.739 1.00 13.08 18 LYS B CA 1
ATOM 1098 C C . LYS C 3 18 ? 15.467 4.445 25.732 1.00 12.90 18 LYS B C 1
ATOM 1099 O O . LYS C 3 18 ? 15.065 3.359 26.146 1.00 12.62 18 LYS B O 1
ATOM 1105 N N . ALA C 3 19 ? 16.634 4.966 26.097 1.00 12.51 19 ALA B N 1
ATOM 1106 C CA . ALA C 3 19 ? 17.544 4.228 26.971 1.00 12.55 19 ALA B CA 1
ATOM 1107 C C . ALA C 3 19 ? 18.137 5.101 28.071 1.00 12.67 19 ALA B C 1
ATOM 1108 O O . ALA C 3 19 ? 18.260 6.313 27.912 1.00 12.66 19 ALA B O 1
ATOM 1110 N N . GLY C 3 20 ? 18.495 4.475 29.189 1.00 12.88 20 GLY B N 1
ATOM 1111 C CA . GLY C 3 20 ? 19.055 5.196 30.314 1.00 12.93 20 GLY B CA 1
ATOM 1112 C C . GLY C 3 20 ? 19.388 4.335 31.511 1.00 13.27 20 GLY B C 1
ATOM 1113 O O . GLY C 3 20 ? 19.541 3.111 31.402 1.00 13.23 20 GLY B O 1
ATOM 1114 N N . PHE C 3 21 ? 19.480 4.992 32.661 1.00 13.64 21 PHE B N 1
ATOM 1115 C CA . PHE C 3 21 ? 19.875 4.360 33.916 1.00 14.35 21 PHE B CA 1
ATOM 1116 C C . PHE C 3 21 ? 18.695 4.296 34.873 1.00 14.53 21 PHE B C 1
ATOM 1117 O O . PHE C 3 21 ? 17.983 5.288 35.052 1.00 14.48 21 PHE B O 1
ATOM 1125 N N . ALA C 3 22 ? 18.492 3.128 35.484 1.00 14.75 22 ALA B N 1
ATOM 1126 C CA . ALA C 3 22 ? 17.463 2.946 36.505 1.00 15.12 22 ALA B CA 1
ATOM 1127 C C . ALA C 3 22 ? 17.692 3.939 37.641 1.00 15.31 22 ALA B C 1
ATOM 1128 O O . ALA C 3 22 ? 18.829 4.143 38.070 1.00 15.50 22 ALA B O 1
ATOM 1130 N N . GLY C 3 23 ? 16.618 4.567 38.107 1.00 15.38 23 GLY B N 1
ATOM 1131 C CA . GLY C 3 23 ? 16.722 5.582 39.154 1.00 15.47 23 GLY B CA 1
ATOM 1132 C C . GLY C 3 23 ? 16.799 7.012 38.644 1.00 15.43 23 GLY B C 1
ATOM 1133 O O . GLY C 3 23 ? 16.679 7.953 39.430 1.00 15.22 23 GLY B O 1
ATOM 1134 N N . ASP C 3 24 ? 17.021 7.178 37.340 1.00 15.59 24 ASP B N 1
ATOM 1135 C CA . ASP C 3 24 ? 16.939 8.492 36.696 1.00 15.80 24 ASP B CA 1
ATOM 1136 C C . ASP C 3 24 ? 15.462 8.759 36.380 1.00 15.84 24 ASP B C 1
ATOM 1137 O O . ASP C 3 24 ? 14.711 7.809 36.105 1.00 15.19 24 ASP B O 1
ATOM 1142 N N . ASP C 3 25 ? 15.052 10.033 36.389 1.00 15.70 25 ASP B N 1
ATOM 1143 C CA . ASP C 3 25 ? 13.659 10.402 36.048 1.00 16.10 25 ASP B CA 1
ATOM 1144 C C . ASP C 3 25 ? 13.322 10.441 34.548 1.00 15.93 25 ASP B C 1
ATOM 1145 O O . ASP C 3 25 ? 12.154 10.621 34.173 1.00 15.65 25 ASP B O 1
ATOM 1150 N N . ALA C 3 26 ? 14.337 10.264 33.701 1.00 16.04 26 ALA B N 1
ATOM 1151 C CA . ALA C 3 26 ? 14.170 10.279 32.239 1.00 16.37 26 ALA B CA 1
ATOM 1152 C C . ALA C 3 26 ? 15.275 9.498 31.526 1.00 16.63 26 ALA B C 1
ATOM 1153 O O . ALA C 3 26 ? 16.374 9.353 32.070 1.00 16.27 26 ALA B O 1
ATOM 1155 N N . PRO C 3 27 ? 14.998 9.007 30.312 1.00 16.75 27 PRO B N 1
ATOM 1156 C CA . PRO C 3 27 ? 16.039 8.377 29.502 1.00 17.26 27 PRO B CA 1
ATOM 1157 C C . PRO C 3 27 ? 17.066 9.415 29.070 1.00 17.83 27 PRO B C 1
ATOM 1158 O O . PRO C 3 27 ? 16.693 10.528 28.690 1.00 18.23 27 PRO B O 1
ATOM 1162 N N . ARG C 3 28 ? 18.344 9.061 29.144 1.00 18.38 28 ARG B N 1
ATOM 1163 C CA . ARG C 3 28 ? 19.410 9.967 28.716 1.00 18.86 28 ARG B CA 1
ATOM 1164 C C . ARG C 3 28 ? 19.669 9.884 27.211 1.00 18.92 28 ARG B C 1
ATOM 1165 O O . ARG C 3 28 ? 20.217 10.814 26.618 1.00 19.38 28 ARG B O 1
ATOM 1173 N N . ALA C 3 29 ? 19.250 8.782 26.599 1.00 18.57 29 ALA B N 1
ATOM 1174 C CA . ALA C 3 29 ? 19.426 8.569 25.166 1.00 18.38 29 ALA B CA 1
ATOM 1175 C C . ALA C 3 29 ? 18.092 8.288 24.487 1.00 18.13 29 ALA B C 1
ATOM 1176 O O . ALA C 3 29 ? 17.391 7.350 24.862 1.00 17.98 29 ALA B O 1
ATOM 1178 N N . VAL C 3 30 ? 17.743 9.116 23.503 1.00 17.80 30 VAL B N 1
ATOM 1179 C CA . VAL C 3 30 ? 16.561 8.903 22.671 1.00 17.57 30 VAL B CA 1
ATOM 1180 C C . VAL C 3 30 ? 16.982 9.130 21.229 1.00 18.12 30 VAL B C 1
ATOM 1181 O O . VAL C 3 30 ? 17.439 10.225 20.883 1.00 18.07 30 VAL B O 1
ATOM 1185 N N . PHE C 3 31 ? 16.835 8.100 20.394 1.00 18.04 31 PHE B N 1
ATOM 1186 C CA . PHE C 3 31 ? 17.319 8.160 19.012 1.00 18.69 31 PHE B CA 1
ATOM 1187 C C . PHE C 3 31 ? 16.542 7.232 18.064 1.00 18.85 31 PHE B C 1
ATOM 1188 O O . PHE C 3 31 ? 15.965 6.236 18.513 1.00 18.90 31 PHE B O 1
ATOM 1196 N N . PRO C 3 32 ? 16.520 7.557 16.768 1.00 18.96 32 PRO B N 1
ATOM 1197 C CA . PRO C 3 32 ? 15.815 6.740 15.784 1.00 19.26 32 PRO B CA 1
ATOM 1198 C C . PRO C 3 32 ? 16.298 5.290 15.754 1.00 19.71 32 PRO B C 1
ATOM 1199 O O . PRO C 3 32 ? 17.508 5.026 15.807 1.00 19.17 32 PRO B O 1
ATOM 1203 N N . SER C 3 33 ? 15.333 4.374 15.681 1.00 19.90 33 SER B N 1
ATOM 1204 C CA . SER C 3 33 ? 15.585 2.940 15.672 1.00 20.56 33 SER B CA 1
ATOM 1205 C C . SER C 3 33 ? 15.842 2.492 14.233 1.00 20.98 33 SER B C 1
ATOM 1206 O O . SER C 3 33 ? 15.011 1.813 13.620 1.00 20.63 33 SER B O 1
ATOM 1209 N N . ILE C 3 34 ? 17.000 2.895 13.704 1.00 21.49 34 ILE B N 1
ATOM 1210 C CA . ILE C 3 34 ? 17.356 2.691 12.297 1.00 22.04 34 ILE B CA 1
ATOM 1211 C C . ILE C 3 34 ? 18.801 2.213 12.193 1.00 22.20 34 ILE B C 1
ATOM 1212 O O . ILE C 3 34 ? 19.679 2.730 12.883 1.00 21.78 34 ILE B O 1
ATOM 1217 N N . VAL C 3 35 ? 19.029 1.213 11.344 1.00 22.90 35 VAL B N 1
ATOM 1218 C CA . VAL C 3 35 ? 20.373 0.720 11.033 1.00 23.77 35 VAL B CA 1
ATOM 1219 C C . VAL C 3 35 ? 20.633 0.877 9.525 1.00 24.67 35 VAL B C 1
ATOM 1220 O O . VAL C 3 35 ? 19.837 0.429 8.693 1.00 24.55 35 VAL B O 1
ATOM 1224 N N . GLY C 3 36 ? 21.741 1.532 9.186 1.00 25.80 36 GLY B N 1
ATOM 1225 C CA . GLY C 3 36 ? 22.132 1.725 7.789 1.00 27.06 36 GLY B CA 1
ATOM 1226 C C . GLY C 3 36 ? 23.375 0.930 7.438 1.00 28.05 36 GLY B C 1
ATOM 1227 O O . GLY C 3 36 ? 24.305 0.840 8.238 1.00 28.09 36 GLY B O 1
ATOM 1228 N N . ARG C 3 37 ? 23.381 0.351 6.239 1.00 29.23 37 ARG B N 1
ATOM 1229 C CA . ARG C 3 37 ? 24.512 -0.442 5.740 1.00 30.52 37 ARG B CA 1
ATOM 1230 C C . ARG C 3 37 ? 24.889 -0.022 4.313 1.00 31.03 37 ARG B C 1
ATOM 1231 O O . ARG C 3 37 ? 24.000 0.262 3.507 1.00 31.22 37 ARG B O 1
ATOM 1239 N N . PRO C 3 38 ? 26.193 0.002 4.006 1.00 31.64 38 PRO B N 1
ATOM 1240 C CA . PRO C 3 38 ? 26.716 0.575 2.751 1.00 32.02 38 PRO B CA 1
ATOM 1241 C C . PRO C 3 38 ? 25.875 0.327 1.497 1.00 32.29 38 PRO B C 1
ATOM 1242 O O . PRO C 3 38 ? 25.463 -0.804 1.236 1.00 33.00 38 PRO B O 1
ATOM 1246 N N . ASP C 3 51 ? 31.158 -0.359 8.701 1.00 43.63 51 ASP B N 1
ATOM 1247 C CA . ASP C 3 51 ? 30.225 -1.114 7.863 1.00 43.55 51 ASP B CA 1
ATOM 1248 C C . ASP C 3 51 ? 28.764 -1.022 8.329 1.00 43.17 51 ASP B C 1
ATOM 1249 O O . ASP C 3 51 ? 27.893 -1.707 7.783 1.00 43.23 51 ASP B O 1
ATOM 1254 N N . SER C 3 52 ? 28.503 -0.187 9.336 1.00 42.57 52 SER B N 1
ATOM 1255 C CA . SER C 3 52 ? 27.130 0.082 9.778 1.00 41.96 52 SER B CA 1
ATOM 1256 C C . SER C 3 52 ? 26.995 1.388 10.555 1.00 41.49 52 SER B C 1
ATOM 1257 O O . SER C 3 52 ? 27.901 1.788 11.288 1.00 41.40 52 SER B O 1
ATOM 1260 N N . TYR C 3 53 ? 25.849 2.043 10.378 1.00 40.96 53 TYR B N 1
ATOM 1261 C CA . TYR C 3 53 ? 25.519 3.273 11.090 1.00 40.47 53 TYR B CA 1
ATOM 1262 C C . TYR C 3 53 ? 24.167 3.111 11.780 1.00 39.92 53 TYR B C 1
ATOM 1263 O O . TYR C 3 53 ? 23.298 2.388 11.289 1.00 39.51 53 TYR B O 1
ATOM 1272 N N . VAL C 3 54 ? 23.999 3.779 12.921 1.00 39.45 54 VAL B N 1
ATOM 1273 C CA . VAL C 3 54 ? 22.766 3.691 13.705 1.00 39.18 54 VAL B CA 1
ATOM 1274 C C . VAL C 3 54 ? 22.208 5.079 14.032 1.00 39.24 54 VAL B C 1
ATOM 1275 O O . VAL C 3 54 ? 22.956 5.985 14.401 1.00 39.21 54 VAL B O 1
ATOM 1279 N N . GLY C 3 55 ? 20.893 5.233 13.882 1.00 39.30 55 GLY B N 1
ATOM 1280 C CA . GLY C 3 55 ? 20.179 6.424 14.344 1.00 39.44 55 GLY B CA 1
ATOM 1281 C C . GLY C 3 55 ? 20.320 7.647 13.461 1.00 39.63 55 GLY B C 1
ATOM 1282 O O . GLY C 3 55 ? 20.166 7.567 12.243 1.00 39.46 55 GLY B O 1
ATOM 1283 N N . ASP C 3 56 ? 20.604 8.781 14.096 1.00 40.05 56 ASP B N 1
ATOM 1284 C CA . ASP C 3 56 ? 20.738 10.073 13.417 1.00 40.70 56 ASP B CA 1
ATOM 1285 C C . ASP C 3 56 ? 21.832 10.084 12.350 1.00 40.65 56 ASP B C 1
ATOM 1286 O O . ASP C 3 56 ? 21.630 10.629 11.263 1.00 40.65 56 ASP B O 1
ATOM 1291 N N . GLU C 3 57 ? 22.975 9.471 12.659 1.00 40.78 57 GLU B N 1
ATOM 1292 C CA . GLU C 3 57 ? 24.105 9.411 11.726 1.00 41.07 57 GLU B CA 1
ATOM 1293 C C . GLU C 3 57 ? 23.795 8.561 10.493 1.00 40.84 57 GLU B C 1
ATOM 1294 O O . GLU C 3 57 ? 24.337 8.806 9.413 1.00 40.92 57 GLU B O 1
ATOM 1300 N N . ALA C 3 58 ? 22.925 7.567 10.662 1.00 40.66 58 ALA B N 1
ATOM 1301 C CA . ALA C 3 58 ? 22.450 6.753 9.546 1.00 40.56 58 ALA B CA 1
ATOM 1302 C C . ALA C 3 58 ? 21.510 7.548 8.639 1.00 40.62 58 ALA B C 1
ATOM 1303 O O . ALA C 3 58 ? 21.515 7.361 7.421 1.00 40.54 58 ALA B O 1
ATOM 1305 N N . GLN C 3 59 ? 20.715 8.434 9.239 1.00 40.76 59 GLN B N 1
ATOM 1306 C CA . GLN C 3 59 ? 19.773 9.280 8.494 1.00 41.05 59 GLN B CA 1
ATOM 1307 C C . GLN C 3 59 ? 20.475 10.358 7.666 1.00 40.97 59 GLN B C 1
ATOM 1308 O O . GLN C 3 59 ? 20.079 10.627 6.530 1.00 41.00 59 GLN B O 1
ATOM 1314 N N . SER C 3 60 ? 21.508 10.970 8.240 1.00 40.94 60 SER B N 1
ATOM 1315 C CA . SER C 3 60 ? 22.262 12.022 7.555 1.00 41.04 60 SER B CA 1
ATOM 1316 C C . SER C 3 60 ? 23.105 11.481 6.396 1.00 40.97 60 SER B C 1
ATOM 1317 O O . SER C 3 60 ? 23.467 12.229 5.485 1.00 41.19 60 SER B O 1
ATOM 1320 N N . LYS C 3 61 ? 23.398 10.183 6.433 1.00 40.72 61 LYS B N 1
ATOM 1321 C CA . LYS C 3 61 ? 24.185 9.527 5.388 1.00 40.59 61 LYS B CA 1
ATOM 1322 C C . LYS C 3 61 ? 23.353 8.553 4.553 1.00 40.32 61 LYS B C 1
ATOM 1323 O O . LYS C 3 61 ? 23.896 7.616 3.969 1.00 40.30 61 LYS B O 1
ATOM 1329 N N . ARG C 3 62 ? 22.045 8.791 4.474 1.00 40.08 62 ARG B N 1
ATOM 1330 C CA . ARG C 3 62 ? 21.121 7.830 3.854 1.00 40.01 62 ARG B CA 1
ATOM 1331 C C . ARG C 3 62 ? 21.269 7.652 2.340 1.00 39.56 62 ARG B C 1
ATOM 1332 O O . ARG C 3 62 ? 20.881 6.618 1.793 1.00 39.50 62 ARG B O 1
ATOM 1340 N N . GLY C 3 63 ? 21.838 8.657 1.675 1.00 39.23 63 GLY B N 1
ATOM 1341 C CA . GLY C 3 63 ? 22.070 8.607 0.231 1.00 38.55 63 GLY B CA 1
ATOM 1342 C C . GLY C 3 63 ? 23.071 7.550 -0.206 1.00 38.16 63 GLY B C 1
ATOM 1343 O O . GLY C 3 63 ? 23.030 7.089 -1.349 1.00 38.14 63 GLY B O 1
ATOM 1344 N N . ILE C 3 64 ? 23.961 7.159 0.705 1.00 37.73 64 ILE B N 1
ATOM 1345 C CA . ILE C 3 64 ? 25.015 6.184 0.399 1.00 37.43 64 ILE B CA 1
ATOM 1346 C C . ILE C 3 64 ? 24.831 4.822 1.088 1.00 37.25 64 ILE B C 1
ATOM 1347 O O . ILE C 3 64 ? 25.726 3.975 1.051 1.00 37.31 64 ILE B O 1
ATOM 1352 N N . LEU C 3 65 ? 23.678 4.610 1.715 1.00 36.92 65 LEU B N 1
ATOM 1353 C CA . LEU C 3 65 ? 23.396 3.319 2.345 1.00 36.48 65 LEU B CA 1
ATOM 1354 C C . LEU C 3 65 ? 21.932 2.882 2.279 1.00 35.96 65 LEU B C 1
ATOM 1355 O O . LEU C 3 65 ? 21.061 3.646 1.865 1.00 35.86 65 LEU B O 1
ATOM 1360 N N . THR C 3 66 ? 21.679 1.637 2.668 1.00 35.39 66 THR B N 1
ATOM 1361 C CA . THR C 3 66 ? 20.316 1.130 2.758 1.00 34.93 66 THR B CA 1
ATOM 1362 C C . THR C 3 66 ? 19.872 1.072 4.223 1.00 34.20 66 THR B C 1
ATOM 1363 O O . THR C 3 66 ? 20.515 0.428 5.057 1.00 34.18 66 THR B O 1
ATOM 1367 N N . LEU C 3 67 ? 18.787 1.782 4.525 1.00 33.42 67 LEU B N 1
ATOM 1368 C CA . LEU C 3 67 ? 18.275 1.888 5.891 1.00 32.75 67 LEU B CA 1
ATOM 1369 C C . LEU C 3 67 ? 17.232 0.819 6.181 1.00 32.25 67 LEU B C 1
ATOM 1370 O O . LEU C 3 67 ? 16.380 0.525 5.340 1.00 32.08 67 LEU B O 1
ATOM 1375 N N . LYS C 3 68 ? 17.303 0.247 7.379 1.00 31.52 68 LYS B N 1
ATOM 1376 C CA . LYS C 3 68 ? 16.334 -0.758 7.803 1.00 31.00 68 LYS B CA 1
ATOM 1377 C C . LYS C 3 68 ? 15.875 -0.528 9.240 1.00 30.29 68 LYS B C 1
ATOM 1378 O O . LYS C 3 68 ? 16.660 -0.096 10.090 1.00 30.14 68 LYS B O 1
ATOM 1384 N N . TYR C 3 69 ? 14.593 -0.799 9.485 1.00 29.46 69 TYR B N 1
ATOM 1385 C CA . TYR C 3 69 ? 13.987 -0.702 10.810 1.00 28.78 69 TYR B CA 1
ATOM 1386 C C . TYR C 3 69 ? 13.845 -2.110 11.398 1.00 27.72 69 TYR B C 1
ATOM 1387 O O . TYR C 3 69 ? 12.971 -2.866 10.974 1.00 27.59 69 TYR B O 1
ATOM 1396 N N . PRO C 3 70 ? 14.685 -2.457 12.374 1.00 26.83 70 PRO B N 1
ATOM 1397 C CA . PRO C 3 70 ? 14.678 -3.806 12.955 1.00 26.27 70 PRO B CA 1
ATOM 1398 C C . PRO C 3 70 ? 13.396 -4.155 13.722 1.00 25.64 70 PRO B C 1
ATOM 1399 O O . PRO C 3 70 ? 13.108 -5.334 13.926 1.00 25.49 70 PRO B O 1
ATOM 1403 N N . ILE C 3 71 ? 12.642 -3.139 14.134 1.00 24.91 71 ILE B N 1
ATOM 1404 C CA . ILE C 3 71 ? 11.381 -3.343 14.839 1.00 24.35 71 ILE B CA 1
ATOM 1405 C C . ILE C 3 71 ? 10.199 -2.867 14.000 1.00 24.39 71 ILE B C 1
ATOM 1406 O O . ILE C 3 71 ? 10.121 -1.698 13.621 1.00 24.00 71 ILE B O 1
ATOM 1411 N N . GLU C 3 72 ? 9.284 -3.791 13.721 1.00 24.57 72 GLU B N 1
ATOM 1412 C CA . GLU C 3 72 ? 8.093 -3.514 12.931 1.00 24.88 72 GLU B CA 1
ATOM 1413 C C . GLU C 3 72 ? 6.853 -3.797 13.773 1.00 24.55 72 GLU B C 1
ATOM 1414 O O . GLU C 3 72 ? 6.684 -4.906 14.286 1.00 24.44 72 GLU B O 1
ATOM 1420 N N . HIS C 3 73 ? 5.998 -2.784 13.915 1.00 24.07 73 HIS B N 1
ATOM 1421 C CA . HIS C 3 73 ? 4.785 -2.866 14.736 1.00 23.82 73 HIS B CA 1
ATOM 1422 C C . HIS C 3 73 ? 5.083 -3.330 16.170 1.00 23.39 73 HIS B C 1
ATOM 1423 O O . HIS C 3 73 ? 4.325 -4.112 16.747 1.00 22.86 73 HIS B O 1
ATOM 1430 N N . GLY C 3 74 ? 6.203 -2.865 16.725 1.00 22.77 74 GLY B N 1
ATOM 1431 C CA . GLY C 3 74 ? 6.587 -3.186 18.106 1.00 22.06 74 GLY B CA 1
ATOM 1432 C C . GLY C 3 74 ? 7.333 -4.498 18.293 1.00 21.69 74 GLY B C 1
ATOM 1433 O O . GLY C 3 74 ? 7.842 -4.774 19.378 1.00 21.47 74 GLY B O 1
ATOM 1434 N N . ILE C 3 75 ? 7.399 -5.304 17.236 1.00 21.39 75 ILE B N 1
ATOM 1435 C CA . ILE C 3 75 ? 8.032 -6.619 17.289 1.00 21.38 75 ILE B CA 1
ATOM 1436 C C . ILE C 3 75 ? 9.374 -6.604 16.553 1.00 21.34 75 ILE B C 1
ATOM 1437 O O . ILE C 3 75 ? 9.463 -6.096 15.435 1.00 21.26 75 ILE B O 1
ATOM 1442 N N . ILE C 3 76 ? 10.405 -7.166 17.184 1.00 21.36 76 ILE B N 1
ATOM 1443 C CA . ILE C 3 76 ? 11.722 -7.307 16.559 1.00 21.63 76 ILE B CA 1
ATOM 1444 C C . ILE C 3 76 ? 11.637 -8.341 15.436 1.00 22.17 76 ILE B C 1
ATOM 1445 O O . ILE C 3 76 ? 11.189 -9.464 15.663 1.00 22.23 76 ILE B O 1
ATOM 1450 N N . THR C 3 77 ? 12.053 -7.952 14.230 1.00 22.56 77 THR B N 1
ATOM 1451 C CA . THR C 3 77 ? 12.010 -8.847 13.062 1.00 23.17 77 THR B CA 1
ATOM 1452 C C . THR C 3 77 ? 13.368 -9.049 12.377 1.00 23.48 77 THR B C 1
ATOM 1453 O O . THR C 3 77 ? 13.535 -9.977 11.588 1.00 23.66 77 THR B O 1
ATOM 1457 N N . ASN C 3 78 ? 14.327 -8.174 12.670 1.00 23.69 78 ASN B N 1
ATOM 1458 C CA . ASN C 3 78 ? 15.683 -8.325 12.161 1.00 23.84 78 ASN B CA 1
ATOM 1459 C C . ASN C 3 78 ? 16.677 -8.342 13.320 1.00 23.76 78 ASN B C 1
ATOM 1460 O O . ASN C 3 78 ? 17.002 -7.298 13.891 1.00 23.61 78 ASN B O 1
ATOM 1465 N N . TRP C 3 79 ? 17.159 -9.536 13.652 1.00 24.02 79 TRP B N 1
ATOM 1466 C CA . TRP C 3 79 ? 17.975 -9.737 14.849 1.00 24.18 79 TRP B CA 1
ATOM 1467 C C . TRP C 3 79 ? 19.416 -9.274 14.684 1.00 24.25 79 TRP B C 1
ATOM 1468 O O . TRP C 3 79 ? 20.027 -8.815 15.651 1.00 24.09 79 TRP B O 1
ATOM 1479 N N . ASP C 3 80 ? 19.951 -9.392 13.468 1.00 24.41 80 ASP B N 1
ATOM 1480 C CA . ASP C 3 80 ? 21.279 -8.850 13.150 1.00 24.73 80 ASP B CA 1
ATOM 1481 C C . ASP C 3 80 ? 21.319 -7.338 13.356 1.00 24.30 80 ASP B C 1
ATOM 1482 O O . ASP C 3 80 ? 22.231 -6.818 14.000 1.00 24.36 80 ASP B O 1
ATOM 1487 N N . ASP C 3 81 ? 20.317 -6.645 12.816 1.00 23.85 81 ASP B N 1
ATOM 1488 C CA . ASP C 3 81 ? 20.197 -5.199 12.983 1.00 23.53 81 ASP B CA 1
ATOM 1489 C C . ASP C 3 81 ? 19.866 -4.790 14.421 1.00 23.12 81 ASP B C 1
ATOM 1490 O O . ASP C 3 81 ? 20.304 -3.737 14.880 1.00 22.87 81 ASP B O 1
ATOM 1495 N N . MET C 3 82 ? 19.100 -5.620 15.130 1.00 22.80 82 MET B N 1
ATOM 1496 C CA . MET C 3 82 ? 18.748 -5.312 16.521 1.00 22.49 82 MET B CA 1
ATOM 1497 C C . MET C 3 82 ? 19.976 -5.339 17.427 1.00 22.29 82 MET B C 1
ATOM 1498 O O . MET C 3 82 ? 20.110 -4.494 18.321 1.00 21.93 82 MET B O 1
ATOM 1503 N N . GLU C 3 83 ? 20.869 -6.298 17.184 1.00 22.17 83 GLU B N 1
ATOM 1504 C CA . GLU C 3 83 ? 22.142 -6.375 17.906 1.00 22.47 83 GLU B CA 1
ATOM 1505 C C . GLU C 3 83 ? 22.953 -5.089 17.755 1.00 22.01 83 GLU B C 1
ATOM 1506 O O . GLU C 3 83 ? 23.577 -4.631 18.716 1.00 22.01 83 GLU B O 1
ATOM 1512 N N . LYS C 3 84 ? 22.925 -4.510 16.554 1.00 21.64 84 LYS B N 1
ATOM 1513 C CA . LYS C 3 84 ? 23.618 -3.248 16.275 1.00 21.43 84 LYS B CA 1
ATOM 1514 C C . LYS C 3 84 ? 22.991 -2.081 17.038 1.00 20.72 84 LYS B C 1
ATOM 1515 O O . LYS C 3 84 ? 23.707 -1.242 17.591 1.00 20.20 84 LYS B O 1
ATOM 1521 N N . ILE C 3 85 ? 21.657 -2.048 17.075 1.00 20.21 85 ILE B N 1
ATOM 1522 C CA . ILE C 3 85 ? 20.924 -1.086 17.902 1.00 19.92 85 ILE B CA 1
ATOM 1523 C C . ILE C 3 85 ? 21.394 -1.166 19.350 1.00 19.55 85 ILE B C 1
ATOM 1524 O O . ILE C 3 85 ? 21.739 -0.144 19.947 1.00 19.43 85 ILE B O 1
ATOM 1529 N N . TRP C 3 86 ? 21.417 -2.381 19.902 1.00 19.15 86 TRP B N 1
ATOM 1530 C CA . TRP C 3 86 ? 21.817 -2.588 21.296 1.00 19.19 86 TRP B CA 1
ATOM 1531 C C . TRP C 3 86 ? 23.289 -2.240 21.546 1.00 19.03 86 TRP B C 1
ATOM 1532 O O . TRP C 3 86 ? 23.613 -1.567 22.519 1.00 18.84 86 TRP B O 1
ATOM 1543 N N . HIS C 3 87 ? 24.171 -2.678 20.654 1.00 19.25 87 HIS B N 1
ATOM 1544 C CA . HIS C 3 87 ? 25.589 -2.316 20.745 1.00 19.77 87 HIS B CA 1
ATOM 1545 C C . HIS C 3 87 ? 25.790 -0.796 20.772 1.00 19.46 87 HIS B C 1
ATOM 1546 O O . HIS C 3 87 ? 26.522 -0.277 21.620 1.00 19.78 87 HIS B O 1
ATOM 1553 N N . HIS C 3 88 ? 25.130 -0.098 19.847 1.00 19.36 88 HIS B N 1
ATOM 1554 C CA . HIS C 3 88 ? 25.177 1.366 19.761 1.00 19.24 88 HIS B CA 1
ATOM 1555 C C . HIS C 3 88 ? 24.645 2.025 21.043 1.00 18.90 88 HIS B C 1
ATOM 1556 O O . HIS C 3 88 ? 25.236 2.980 21.549 1.00 18.45 88 HIS B O 1
ATOM 1563 N N . THR C 3 89 ? 23.530 1.506 21.556 1.00 18.57 89 THR B N 1
ATOM 1564 C CA . THR C 3 89 ? 22.949 1.969 22.817 1.00 18.26 89 THR B CA 1
ATOM 1565 C C . THR C 3 89 ? 23.960 1.921 23.966 1.00 18.55 89 THR B C 1
ATOM 1566 O O . THR C 3 89 ? 24.175 2.929 24.646 1.00 18.60 89 THR B O 1
ATOM 1570 N N . PHE C 3 90 ? 24.571 0.752 24.174 1.00 18.89 90 PHE B N 1
ATOM 1571 C CA . PHE C 3 90 ? 25.535 0.546 25.260 1.00 19.39 90 PHE B CA 1
ATOM 1572 C C . PHE C 3 90 ? 26.792 1.413 25.102 1.00 19.76 90 PHE B C 1
ATOM 1573 O O . PHE C 3 90 ? 27.182 2.131 26.024 1.00 19.30 90 PHE B O 1
ATOM 1581 N N . TYR C 3 91 ? 27.414 1.342 23.927 1.00 20.28 91 TYR B N 1
ATOM 1582 C CA . TYR C 3 91 ? 28.763 1.889 23.730 1.00 20.98 91 TYR B CA 1
ATOM 1583 C C . TYR C 3 91 ? 28.815 3.330 23.238 1.00 21.50 91 TYR B C 1
ATOM 1584 O O . TYR C 3 91 ? 29.684 4.104 23.657 1.00 21.85 91 TYR B O 1
ATOM 1593 N N . ASN C 3 92 ? 27.896 3.685 22.347 1.00 21.79 92 ASN B N 1
ATOM 1594 C CA . ASN C 3 92 ? 27.896 5.015 21.756 1.00 22.34 92 ASN B CA 1
ATOM 1595 C C . ASN C 3 92 ? 27.011 6.020 22.491 1.00 22.43 92 ASN B C 1
ATOM 1596 O O . ASN C 3 92 ? 27.336 7.207 22.552 1.00 22.61 92 ASN B O 1
ATOM 1601 N N . GLU C 3 93 ? 25.909 5.543 23.064 1.00 22.12 93 GLU B N 1
ATOM 1602 C CA . GLU C 3 93 ? 24.952 6.428 23.721 1.00 22.00 93 GLU B CA 1
ATOM 1603 C C . GLU C 3 93 ? 25.125 6.497 25.236 1.00 21.37 93 GLU B C 1
ATOM 1604 O O . GLU C 3 93 ? 25.378 7.569 25.784 1.00 21.54 93 GLU B O 1
ATOM 1610 N N . LEU C 3 94 ? 24.987 5.358 25.907 1.00 20.77 94 LEU B N 1
ATOM 1611 C CA . LEU C 3 94 ? 25.120 5.303 27.365 1.00 20.33 94 LEU B CA 1
ATOM 1612 C C . LEU C 3 94 ? 26.585 5.254 27.818 1.00 20.21 94 LEU B C 1
ATOM 1613 O O . LEU C 3 94 ? 26.907 5.645 28.943 1.00 19.65 94 LEU B O 1
ATOM 1618 N N . ARG C 3 95 ? 27.456 4.780 26.925 1.00 20.04 95 ARG B N 1
ATOM 1619 C CA . ARG C 3 95 ? 28.896 4.637 27.191 1.00 20.10 95 ARG B CA 1
ATOM 1620 C C . ARG C 3 95 ? 29.151 3.795 28.437 1.00 19.96 95 ARG B C 1
ATOM 1621 O O . ARG C 3 95 ? 29.801 4.231 29.389 1.00 19.79 95 ARG B O 1
ATOM 1629 N N . VAL C 3 96 ? 28.605 2.583 28.415 1.00 20.10 96 VAL B N 1
ATOM 1630 C CA . VAL C 3 96 ? 28.752 1.628 29.500 1.00 20.04 96 VAL B CA 1
ATOM 1631 C C . VAL C 3 96 ? 29.439 0.360 28.994 1.00 20.15 96 VAL B C 1
ATOM 1632 O O . VAL C 3 96 ? 29.490 0.107 27.789 1.00 19.98 96 VAL B O 1
ATOM 1636 N N . ALA C 3 97 ? 29.978 -0.420 29.925 1.00 20.33 97 ALA B N 1
ATOM 1637 C CA . ALA C 3 97 ? 30.369 -1.791 29.643 1.00 20.87 97 ALA B CA 1
ATOM 1638 C C . ALA C 3 97 ? 29.185 -2.666 30.066 1.00 20.97 97 ALA B C 1
ATOM 1639 O O . ALA C 3 97 ? 28.948 -2.831 31.261 1.00 20.89 97 ALA B O 1
ATOM 1641 N N . PRO C 3 98 ? 28.426 -3.193 29.099 1.00 21.47 98 PRO B N 1
ATOM 1642 C CA . PRO C 3 98 ? 27.168 -3.901 29.398 1.00 21.76 98 PRO B CA 1
ATOM 1643 C C . PRO C 3 98 ? 27.341 -5.081 30.356 1.00 22.25 98 PRO B C 1
ATOM 1644 O O . PRO C 3 98 ? 26.415 -5.409 31.105 1.00 22.13 98 PRO B O 1
ATOM 1648 N N . GLU C 3 99 ? 28.527 -5.687 30.347 1.00 22.50 99 GLU B N 1
ATOM 1649 C CA . GLU C 3 99 ? 28.856 -6.785 31.256 1.00 23.03 99 GLU B CA 1
ATOM 1650 C C . GLU C 3 99 ? 28.853 -6.383 32.741 1.00 22.68 99 GLU B C 1
ATOM 1651 O O . GLU C 3 99 ? 28.930 -7.235 33.622 1.00 22.62 99 GLU B O 1
ATOM 1657 N N . GLU C 3 100 ? 28.744 -5.086 33.013 1.00 22.78 100 GLU B N 1
ATOM 1658 C CA . GLU C 3 100 ? 28.758 -4.589 34.388 1.00 22.76 100 GLU B CA 1
ATOM 1659 C C . GLU C 3 100 ? 27.352 -4.290 34.933 1.00 22.13 100 GLU B C 1
ATOM 1660 O O . GLU C 3 100 ? 27.170 -4.120 36.140 1.00 22.35 100 GLU B O 1
ATOM 1666 N N . HIS C 3 101 ? 26.363 -4.238 34.044 1.00 21.18 101 HIS B N 1
ATOM 1667 C CA . HIS C 3 101 ? 25.045 -3.714 34.405 1.00 20.38 101 HIS B CA 1
ATOM 1668 C C . HIS C 3 101 ? 23.889 -4.673 34.146 1.00 19.45 101 HIS B C 1
ATOM 1669 O O . HIS C 3 101 ? 23.737 -5.181 33.029 1.00 19.49 101 HIS B O 1
ATOM 1676 N N . PRO C 3 102 ? 23.071 -4.915 35.173 1.00 18.93 102 PRO B N 1
ATOM 1677 C CA . PRO C 3 102 ? 21.784 -5.580 34.980 1.00 18.32 102 PRO B CA 1
ATOM 1678 C C . PRO C 3 102 ? 20.951 -4.730 34.036 1.00 17.59 102 PRO B C 1
ATOM 1679 O O . PRO C 3 102 ? 20.931 -3.506 34.171 1.00 17.05 102 PRO B O 1
ATOM 1683 N N . THR C 3 103 ? 20.304 -5.369 33.069 1.00 16.98 103 THR B N 1
ATOM 1684 C CA . THR C 3 103 ? 19.605 -4.639 32.022 1.00 16.53 103 THR B CA 1
ATOM 1685 C C . THR C 3 103 ? 18.137 -5.034 31.917 1.00 16.36 103 THR B C 1
ATOM 1686 O O . THR C 3 103 ? 17.817 -6.196 31.658 1.00 16.12 103 THR B O 1
ATOM 1690 N N . LEU C 3 104 ? 17.258 -4.051 32.110 1.00 16.09 104 LEU B N 1
ATOM 1691 C CA . LEU C 3 104 ? 15.827 -4.225 31.892 1.00 16.02 104 LEU B CA 1
ATOM 1692 C C . LEU C 3 104 ? 15.447 -3.802 30.474 1.00 16.05 104 LEU B C 1
ATOM 1693 O O . LEU C 3 104 ? 15.733 -2.681 30.049 1.00 16.03 104 LEU B O 1
ATOM 1698 N N . LEU C 3 105 ? 14.809 -4.717 29.749 1.00 16.12 105 LEU B N 1
ATOM 1699 C CA . LEU C 3 105 ? 14.290 -4.454 28.416 1.00 16.33 105 LEU B CA 1
ATOM 1700 C C . LEU C 3 105 ? 12.767 -4.490 28.440 1.00 16.38 105 LEU B C 1
ATOM 1701 O O . LEU C 3 105 ? 12.169 -5.096 29.326 1.00 15.87 105 LEU B O 1
ATOM 1706 N N . THR C 3 106 ? 12.148 -3.837 27.462 1.00 16.28 106 THR B N 1
ATOM 1707 C CA . THR C 3 106 ? 10.693 -3.847 27.329 1.00 16.56 106 THR B CA 1
ATOM 1708 C C . THR C 3 106 ? 10.271 -4.622 26.086 1.00 17.29 106 THR B C 1
ATOM 1709 O O . THR C 3 106 ? 11.060 -4.788 25.151 1.00 17.30 106 THR B O 1
ATOM 1713 N N . GLU C 3 107 ? 9.023 -5.084 26.077 1.00 17.81 107 GLU B N 1
ATOM 1714 C CA . GLU C 3 107 ? 8.473 -5.803 24.934 1.00 18.54 107 GLU B CA 1
ATOM 1715 C C . GLU C 3 107 ? 7.035 -5.382 24.653 1.00 18.65 107 GLU B C 1
ATOM 1716 O O . GLU C 3 107 ? 6.343 -4.850 25.529 1.00 18.33 107 GLU B O 1
ATOM 1722 N N . ALA C 3 108 ? 6.594 -5.643 23.427 1.00 19.03 108 ALA B N 1
ATOM 1723 C CA . ALA C 3 108 ? 5.237 -5.332 22.998 1.00 19.93 108 ALA B CA 1
ATOM 1724 C C . ALA C 3 108 ? 4.232 -6.287 23.643 1.00 20.49 108 ALA B C 1
ATOM 1725 O O . ALA C 3 108 ? 4.610 -7.378 24.094 1.00 20.27 108 ALA B O 1
ATOM 1727 N N . PRO C 3 109 ? 2.963 -5.875 23.718 1.00 21.27 109 PRO B N 1
ATOM 1728 C CA . PRO C 3 109 ? 1.899 -6.792 24.107 1.00 21.75 109 PRO B CA 1
ATOM 1729 C C . PRO C 3 109 ? 1.844 -7.926 23.090 1.00 22.38 109 PRO B C 1
ATOM 1730 O O . PRO C 3 109 ? 2.025 -7.683 21.892 1.00 22.87 109 PRO B O 1
ATOM 1734 N N . LEU C 3 110 ? 1.634 -9.149 23.573 1.00 22.85 110 LEU B N 1
ATOM 1735 C CA . LEU C 3 110 ? 1.552 -10.356 22.728 1.00 23.25 110 LEU B CA 1
ATOM 1736 C C . LEU C 3 110 ? 2.841 -10.678 21.943 1.00 23.33 110 LEU B C 1
ATOM 1737 O O . LEU C 3 110 ? 2.785 -11.251 20.849 1.00 23.38 110 LEU B O 1
ATOM 1742 N N . ASN C 3 111 ? 3.990 -10.307 22.510 1.00 23.21 111 ASN B N 1
ATOM 1743 C CA . ASN C 3 111 ? 5.299 -10.638 21.943 1.00 23.14 111 ASN B CA 1
ATOM 1744 C C . ASN C 3 111 ? 5.482 -12.159 21.883 1.00 23.22 111 ASN B C 1
ATOM 1745 O O . ASN C 3 111 ? 5.377 -12.828 22.916 1.00 23.07 111 ASN B O 1
ATOM 1750 N N . PRO C 3 112 ? 5.725 -12.707 20.687 1.00 23.28 112 PRO B N 1
ATOM 1751 C CA . PRO C 3 112 ? 5.903 -14.152 20.517 1.00 23.40 112 PRO B CA 1
ATOM 1752 C C . PRO C 3 112 ? 6.941 -14.738 21.469 1.00 23.48 112 PRO B C 1
ATOM 1753 O O . PRO C 3 112 ? 7.933 -14.078 21.784 1.00 23.37 112 PRO B O 1
ATOM 1757 N N . LYS C 3 113 ? 6.699 -15.966 21.923 1.00 23.53 113 LYS B N 1
ATOM 1758 C CA . LYS C 3 113 ? 7.561 -16.632 22.906 1.00 23.75 113 LYS B CA 1
ATOM 1759 C C . LYS C 3 113 ? 9.008 -16.774 22.441 1.00 23.39 113 LYS B C 1
ATOM 1760 O O . LYS C 3 113 ? 9.936 -16.579 23.227 1.00 23.15 113 LYS B O 1
ATOM 1766 N N . ALA C 3 114 ? 9.189 -17.111 21.166 1.00 23.25 114 ALA B N 1
ATOM 1767 C CA . ALA C 3 114 ? 10.517 -17.256 20.570 1.00 23.08 114 ALA B CA 1
ATOM 1768 C C . ALA C 3 114 ? 11.307 -15.940 20.587 1.00 23.05 114 ALA B C 1
ATOM 1769 O O . ALA C 3 114 ? 12.519 -15.943 20.811 1.00 22.73 114 ALA B O 1
ATOM 1771 N N . ASN C 3 115 ? 10.616 -14.825 20.353 1.00 23.15 115 ASN B N 1
ATOM 1772 C CA . ASN C 3 115 ? 11.234 -13.499 20.443 1.00 23.47 115 ASN B CA 1
ATOM 1773 C C . ASN C 3 115 ? 11.778 -13.176 21.835 1.00 23.09 115 ASN B C 1
ATOM 1774 O O . ASN C 3 115 ? 12.891 -12.660 21.965 1.00 22.85 115 ASN B O 1
ATOM 1779 N N . ARG C 3 116 ? 10.990 -13.489 22.865 1.00 22.81 116 ARG B N 1
ATOM 1780 C CA . ARG C 3 116 ? 11.404 -13.309 24.264 1.00 22.69 116 ARG B CA 1
ATOM 1781 C C . ARG C 3 116 ? 12.679 -14.093 24.559 1.00 22.32 116 ARG B C 1
ATOM 1782 O O . ARG C 3 116 ? 13.599 -13.578 25.187 1.00 22.01 116 ARG B O 1
ATOM 1790 N N . GLU C 3 117 ? 12.717 -15.340 24.095 1.00 22.33 117 GLU B N 1
ATOM 1791 C CA . GLU C 3 117 ? 13.870 -16.218 24.278 1.00 22.57 117 GLU B CA 1
ATOM 1792 C C . GLU C 3 117 ? 15.110 -15.678 23.569 1.00 22.41 117 GLU B C 1
ATOM 1793 O O . GLU C 3 117 ? 16.211 -15.719 24.121 1.00 21.98 117 GLU B O 1
ATOM 1799 N N . LYS C 3 118 ? 14.904 -15.166 22.357 1.00 22.50 118 LYS B N 1
ATOM 1800 C CA . LYS C 3 118 ? 15.966 -14.605 21.522 1.00 22.77 118 LYS B CA 1
ATOM 1801 C C . LYS C 3 118 ? 16.594 -13.394 22.216 1.00 22.47 118 LYS B C 1
ATOM 1802 O O . LYS C 3 118 ? 17.818 -13.288 22.323 1.00 22.25 118 LYS B O 1
ATOM 1808 N N . MET C 3 119 ? 15.735 -12.494 22.693 1.00 22.49 119 MET B N 1
ATOM 1809 C CA . MET C 3 119 ? 16.137 -11.317 23.462 1.00 22.39 119 MET B CA 1
ATOM 1810 C C . MET C 3 119 ? 17.039 -11.709 24.631 1.00 21.65 119 MET B C 1
ATOM 1811 O O . MET C 3 119 ? 18.085 -11.094 24.861 1.00 21.79 119 MET B O 1
ATOM 1816 N N . THR C 3 120 ? 16.623 -12.743 25.356 1.00 20.89 120 THR B N 1
ATOM 1817 C CA . THR C 3 120 ? 17.347 -13.266 26.510 1.00 20.43 120 THR B CA 1
ATOM 1818 C C . THR C 3 120 ? 18.702 -13.838 26.101 1.00 20.12 120 THR B C 1
ATOM 1819 O O . THR C 3 120 ? 19.719 -13.557 26.738 1.00 19.57 120 THR B O 1
ATOM 1823 N N . GLN C 3 121 ? 18.696 -14.642 25.038 1.00 20.14 121 GLN B N 1
ATOM 1824 C CA . GLN C 3 121 ? 19.906 -15.282 24.524 1.00 20.32 121 GLN B CA 1
ATOM 1825 C C . GLN C 3 121 ? 20.967 -14.244 24.165 1.00 19.94 121 GLN B C 1
ATOM 1826 O O . GLN C 3 121 ? 22.104 -14.327 24.625 1.00 20.05 121 GLN B O 1
ATOM 1832 N N . ILE C 3 122 ? 20.579 -13.260 23.359 1.00 19.87 122 ILE B N 1
ATOM 1833 C CA . ILE C 3 122 ? 21.484 -12.184 22.940 1.00 19.65 122 ILE B CA 1
ATOM 1834 C C . ILE C 3 122 ? 22.085 -11.412 24.126 1.00 19.69 122 ILE B C 1
ATOM 1835 O O . ILE C 3 122 ? 23.294 -11.202 24.179 1.00 19.31 122 ILE B O 1
ATOM 1840 N N . MET C 3 123 ? 21.253 -11.017 25.088 1.00 19.86 123 MET B N 1
ATOM 1841 C CA . MET C 3 123 ? 21.741 -10.258 26.245 1.00 20.11 123 MET B CA 1
ATOM 1842 C C . MET C 3 123 ? 22.824 -10.997 27.030 1.00 20.48 123 MET B C 1
ATOM 1843 O O . MET C 3 123 ? 23.863 -10.419 27.352 1.00 20.39 123 MET B O 1
ATOM 1848 N N . PHE C 3 124 ? 22.583 -12.272 27.322 1.00 20.98 124 PHE B N 1
ATOM 1849 C CA . PHE C 3 124 ? 23.533 -13.077 28.092 1.00 21.71 124 PHE B CA 1
ATOM 1850 C C . PHE C 3 124 ? 24.733 -13.571 27.273 1.00 22.16 124 PHE B C 1
ATOM 1851 O O . PHE C 3 124 ? 25.857 -13.593 27.775 1.00 22.39 124 PHE B O 1
ATOM 1859 N N . GLU C 3 125 ? 24.492 -13.964 26.025 1.00 22.79 125 GLU B N 1
ATOM 1860 C CA . GLU C 3 125 ? 25.529 -14.605 25.200 1.00 23.70 125 GLU B CA 1
ATOM 1861 C C . GLU C 3 125 ? 26.360 -13.636 24.352 1.00 23.67 125 GLU B C 1
ATOM 1862 O O . GLU C 3 125 ? 27.546 -13.868 24.130 1.00 24.06 125 GLU B O 1
ATOM 1868 N N . THR C 3 126 ? 25.732 -12.570 23.865 1.00 23.69 126 THR B N 1
ATOM 1869 C CA . THR C 3 126 ? 26.432 -11.553 23.084 1.00 23.75 126 THR B CA 1
ATOM 1870 C C . THR C 3 126 ? 27.015 -10.467 23.987 1.00 23.49 126 THR B C 1
ATOM 1871 O O . THR C 3 126 ? 28.224 -10.225 23.972 1.00 23.83 126 THR B O 1
ATOM 1875 N N . PHE C 3 127 ? 26.156 -9.825 24.778 1.00 22.79 127 PHE B N 1
ATOM 1876 C CA . PHE C 3 127 ? 26.559 -8.671 25.586 1.00 22.23 127 PHE B CA 1
ATOM 1877 C C . PHE C 3 127 ? 27.010 -9.033 26.995 1.00 22.00 127 PHE B C 1
ATOM 1878 O O . PHE C 3 127 ? 27.520 -8.182 27.728 1.00 21.98 127 PHE B O 1
ATOM 1886 N N . ASN C 3 128 ? 26.831 -10.305 27.354 1.00 21.57 128 ASN B N 1
ATOM 1887 C CA . ASN C 3 128 ? 27.300 -10.854 28.628 1.00 21.50 128 ASN B CA 1
ATOM 1888 C C . ASN C 3 128 ? 26.854 -10.071 29.876 1.00 20.61 128 ASN B C 1
ATOM 1889 O O . ASN C 3 128 ? 27.628 -9.876 30.815 1.00 20.39 128 ASN B O 1
ATOM 1894 N N . VAL C 3 129 ? 25.596 -9.630 29.883 1.00 19.68 129 VAL B N 1
ATOM 1895 C CA . VAL C 3 129 ? 25.042 -8.928 31.042 1.00 18.69 129 VAL B CA 1
ATOM 1896 C C . VAL C 3 129 ? 25.009 -9.881 32.248 1.00 18.34 129 VAL B C 1
ATOM 1897 O O . VAL C 3 129 ? 24.815 -11.084 32.073 1.00 18.02 129 VAL B O 1
ATOM 1901 N N . PRO C 3 130 ? 25.220 -9.356 33.456 1.00 18.08 130 PRO B N 1
ATOM 1902 C CA . PRO C 3 130 ? 25.161 -10.173 34.666 1.00 18.08 130 PRO B CA 1
ATOM 1903 C C . PRO C 3 130 ? 23.732 -10.581 35.036 1.00 18.29 130 PRO B C 1
ATOM 1904 O O . PRO C 3 130 ? 23.531 -11.584 35.727 1.00 18.14 130 PRO B O 1
ATOM 1908 N N . ALA C 3 131 ? 22.757 -9.810 34.557 1.00 18.03 131 ALA B N 1
ATOM 1909 C CA . ALA C 3 131 ? 21.353 -9.989 34.910 1.00 17.81 131 ALA B CA 1
ATOM 1910 C C . ALA C 3 131 ? 20.473 -9.286 33.885 1.00 17.74 131 ALA B C 1
ATOM 1911 O O . ALA C 3 131 ? 20.895 -8.310 33.260 1.00 16.96 131 ALA B O 1
ATOM 1913 N N . MET C 3 132 ? 19.255 -9.790 33.705 1.00 17.98 132 MET B N 1
ATOM 1914 C CA . MET C 3 132 ? 18.303 -9.169 32.795 1.00 18.26 132 MET B CA 1
ATOM 1915 C C . MET C 3 132 ? 16.854 -9.402 33.219 1.00 17.82 132 MET B C 1
ATOM 1916 O O . MET C 3 132 ? 16.562 -10.248 34.081 1.00 17.43 132 MET B O 1
ATOM 1921 N N . TYR C 3 133 ? 15.959 -8.635 32.603 1.00 17.19 133 TYR B N 1
ATOM 1922 C CA . TYR C 3 133 ? 14.520 -8.751 32.821 1.00 16.97 133 TYR B CA 1
ATOM 1923 C C . TYR C 3 133 ? 13.805 -8.175 31.602 1.00 16.41 133 TYR B C 1
ATOM 1924 O O . TYR C 3 133 ? 14.305 -7.244 30.961 1.00 16.61 133 TYR B O 1
ATOM 1933 N N . VAL C 3 134 ? 12.650 -8.740 31.267 1.00 15.79 134 VAL B N 1
ATOM 1934 C CA . VAL C 3 134 ? 11.818 -8.190 30.197 1.00 15.29 134 VAL B CA 1
ATOM 1935 C C . VAL C 3 134 ? 10.435 -7.850 30.755 1.00 15.02 134 VAL B C 1
ATOM 1936 O O . VAL C 3 134 ? 9.800 -8.686 31.405 1.00 14.75 134 VAL B O 1
ATOM 1940 N N . ALA C 3 135 ? 9.978 -6.623 30.506 1.00 14.27 135 ALA B N 1
ATOM 1941 C CA . ALA C 3 135 ? 8.657 -6.188 30.964 1.00 13.96 135 ALA B CA 1
ATOM 1942 C C . ALA C 3 135 ? 7.772 -5.710 29.818 1.00 13.55 135 ALA B C 1
ATOM 1943 O O . ALA C 3 135 ? 8.267 -5.165 28.833 1.00 13.90 135 ALA B O 1
ATOM 1945 N N . ILE C 3 136 ? 6.463 -5.918 29.952 1.00 13.17 136 ILE B N 1
ATOM 1946 C CA . ILE C 3 136 ? 5.493 -5.399 28.987 1.00 12.65 136 ILE B CA 1
ATOM 1947 C C . ILE C 3 136 ? 5.401 -3.867 29.082 1.00 12.28 136 ILE B C 1
ATOM 1948 O O . ILE C 3 136 ? 5.253 -3.301 30.176 1.00 11.73 136 ILE B O 1
ATOM 1953 N N . GLN C 3 137 ? 5.506 -3.213 27.928 1.00 11.98 137 GLN B N 1
ATOM 1954 C CA . GLN C 3 137 ? 5.527 -1.750 27.838 1.00 11.74 137 GLN B CA 1
ATOM 1955 C C . GLN C 3 137 ? 4.295 -1.083 28.471 1.00 11.57 137 GLN B C 1
ATOM 1956 O O . GLN C 3 137 ? 4.433 -0.177 29.294 1.00 11.22 137 GLN B O 1
ATOM 1962 N N . ALA C 3 138 ? 3.104 -1.552 28.106 1.00 11.13 138 ALA B N 1
ATOM 1963 C CA . ALA C 3 138 ? 1.859 -0.973 28.611 1.00 11.63 138 ALA B CA 1
ATOM 1964 C C . ALA C 3 138 ? 1.732 -1.088 30.132 1.00 11.42 138 ALA B C 1
ATOM 1965 O O . ALA C 3 138 ? 1.251 -0.169 30.780 1.00 11.82 138 ALA B O 1
ATOM 1967 N N . VAL C 3 139 ? 2.169 -2.211 30.695 1.00 11.26 139 VAL B N 1
ATOM 1968 C CA . VAL C 3 139 ? 2.148 -2.398 32.153 1.00 11.09 139 VAL B CA 1
ATOM 1969 C C . VAL C 3 139 ? 3.074 -1.397 32.867 1.00 10.88 139 VAL B C 1
ATOM 1970 O O . VAL C 3 139 ? 2.694 -0.800 33.887 1.00 10.71 139 VAL B O 1
ATOM 1974 N N . LEU C 3 140 ? 4.272 -1.188 32.318 1.00 10.35 140 LEU B N 1
ATOM 1975 C CA . LEU C 3 140 ? 5.196 -0.175 32.855 1.00 10.25 140 LEU B CA 1
ATOM 1976 C C . LEU C 3 140 ? 4.599 1.237 32.860 1.00 10.24 140 LEU B C 1
ATOM 1977 O O . LEU C 3 140 ? 4.786 1.981 33.820 1.00 9.82 140 LEU B O 1
ATOM 1982 N N . SER C 3 141 ? 3.880 1.600 31.798 1.00 10.44 141 SER B N 1
ATOM 1983 C CA . SER C 3 141 ? 3.185 2.900 31.748 1.00 10.99 141 SER B CA 1
ATOM 1984 C C . SER C 3 141 ? 2.100 3.058 32.817 1.00 10.88 141 SER B C 1
ATOM 1985 O O . SER C 3 141 ? 1.942 4.139 33.385 1.00 10.46 141 SER B O 1
ATOM 1988 N N . LEU C 3 142 ? 1.337 1.993 33.074 1.00 10.84 142 LEU B N 1
ATOM 1989 C CA . LEU C 3 142 ? 0.323 2.031 34.132 1.00 10.81 142 LEU B CA 1
ATOM 1990 C C . LEU C 3 142 ? 0.985 2.232 35.502 1.00 11.08 142 LEU B C 1
ATOM 1991 O O . LEU C 3 142 ? 0.546 3.076 36.286 1.00 10.20 142 LEU B O 1
ATOM 1996 N N . TYR C 3 143 ? 2.053 1.475 35.770 1.00 11.27 143 TYR B N 1
ATOM 1997 C CA . TYR C 3 143 ? 2.837 1.646 36.997 1.00 11.81 143 TYR B CA 1
ATOM 1998 C C . TYR C 3 143 ? 3.339 3.079 37.161 1.00 11.86 143 TYR B C 1
ATOM 1999 O O . TYR C 3 143 ? 3.289 3.620 38.254 1.00 12.03 143 TYR B O 1
ATOM 2008 N N . ALA C 3 144 ? 3.827 3.674 36.069 1.00 11.82 144 ALA B N 1
ATOM 2009 C CA . ALA C 3 144 ? 4.303 5.065 36.058 1.00 12.23 144 ALA B CA 1
ATOM 2010 C C . ALA C 3 144 ? 3.214 6.082 36.439 1.00 12.19 144 ALA B C 1
ATOM 2011 O O . ALA C 3 144 ? 3.512 7.135 37.012 1.00 12.31 144 ALA B O 1
ATOM 2013 N N . SER C 3 145 ? 1.960 5.770 36.121 1.00 12.11 145 SER B N 1
ATOM 2014 C CA . SER C 3 145 ? 0.837 6.626 36.517 1.00 12.52 145 SER B CA 1
ATOM 2015 C C . SER C 3 145 ? 0.343 6.351 37.948 1.00 12.56 145 SER B C 1
ATOM 2016 O O . SER C 3 145 ? -0.655 6.929 38.379 1.00 12.58 145 SER B O 1
ATOM 2019 N N . GLY C 3 146 ? 1.041 5.476 38.676 1.00 12.13 146 GLY B N 1
ATOM 2020 C CA . GLY C 3 146 ? 0.664 5.126 40.055 1.00 12.29 146 GLY B CA 1
ATOM 2021 C C . GLY C 3 146 ? -0.598 4.276 40.169 1.00 12.30 146 GLY B C 1
ATOM 2022 O O . GLY C 3 146 ? -1.420 4.493 41.063 1.00 11.82 146 GLY B O 1
ATOM 2023 N N . ARG C 3 147 ? -0.729 3.296 39.273 1.00 12.56 147 ARG B N 1
ATOM 2024 C CA . ARG C 3 147 ? -1.925 2.447 39.161 1.00 13.02 147 ARG B CA 1
ATOM 2025 C C . ARG C 3 147 ? -1.566 0.979 39.004 1.00 12.54 147 ARG B C 1
ATOM 2026 O O . ARG C 3 147 ? -0.556 0.655 38.382 1.00 12.29 147 ARG B O 1
ATOM 2034 N N . THR C 3 148 ? -2.414 0.095 39.530 1.00 12.36 148 THR B N 1
ATOM 2035 C CA . THR C 3 148 ? -2.267 -1.346 39.293 1.00 11.89 148 THR B CA 1
ATOM 2036 C C . THR C 3 148 ? -3.392 -1.880 38.411 1.00 12.05 148 THR B C 1
ATOM 2037 O O . THR C 3 148 ? -3.281 -2.971 37.846 1.00 11.91 148 THR B O 1
ATOM 2041 N N . THR C 3 149 ? -4.474 -1.109 38.297 1.00 11.99 149 THR B N 1
ATOM 2042 C CA . THR C 3 149 ? -5.616 -1.488 37.467 1.00 11.92 149 THR B CA 1
ATOM 2043 C C . THR C 3 149 ? -6.002 -0.347 36.533 1.00 11.88 149 THR B C 1
ATOM 2044 O O . THR C 3 149 ? -6.144 0.794 36.969 1.00 11.73 149 THR B O 1
ATOM 2048 N N . GLY C 3 150 ? -6.170 -0.672 35.253 1.00 11.76 150 GLY B N 1
ATOM 2049 C CA . GLY C 3 150 ? -6.630 0.289 34.251 1.00 11.98 150 GLY B CA 1
ATOM 2050 C C . GLY C 3 150 ? -6.488 -0.264 32.849 1.00 12.31 150 GLY B C 1
ATOM 2051 O O . GLY C 3 150 ? -6.033 -1.397 32.656 1.00 12.27 150 GLY B O 1
ATOM 2052 N N . ILE C 3 151 ? -6.898 0.528 31.863 1.00 12.46 151 ILE B N 1
ATOM 2053 C CA . ILE C 3 151 ? -6.693 0.164 30.471 1.00 12.71 151 ILE B CA 1
ATOM 2054 C C . ILE C 3 151 ? -5.777 1.185 29.802 1.00 12.96 151 ILE B C 1
ATOM 2055 O O . ILE C 3 151 ? -6.037 2.395 29.831 1.00 13.02 151 ILE B O 1
ATOM 2060 N N . VAL C 3 152 ? -4.691 0.690 29.219 1.00 12.87 152 VAL B N 1
ATOM 2061 C CA . VAL C 3 152 ? -3.715 1.568 28.587 1.00 12.90 152 VAL B CA 1
ATOM 2062 C C . VAL C 3 152 ? -4.004 1.672 27.092 1.00 13.18 152 VAL B C 1
ATOM 2063 O O . VAL C 3 152 ? -4.302 0.670 26.430 1.00 13.26 152 VAL B O 1
ATOM 2067 N N . LEU C 3 153 ? -3.972 2.898 26.582 1.00 13.46 153 LEU B N 1
ATOM 2068 C CA . LEU C 3 153 ? -3.897 3.129 25.149 1.00 14.06 153 LEU B CA 1
ATOM 2069 C C . LEU C 3 153 ? -2.458 3.531 24.871 1.00 14.11 153 LEU B C 1
ATOM 2070 O O . LEU C 3 153 ? -2.022 4.605 25.288 1.00 14.07 153 LEU B O 1
ATOM 2075 N N . ASP C 3 154 ? -1.721 2.645 24.202 1.00 14.52 154 ASP B N 1
ATOM 2076 C CA . ASP C 3 154 ? -0.308 2.874 23.879 1.00 15.13 154 ASP B CA 1
ATOM 2077 C C . ASP C 3 154 ? -0.176 3.029 22.365 1.00 14.93 154 ASP B C 1
ATOM 2078 O O . ASP C 3 154 ? -0.455 2.097 21.612 1.00 15.11 154 ASP B O 1
ATOM 2083 N N . SER C 3 155 ? 0.207 4.224 21.926 1.00 15.02 155 SER B N 1
ATOM 2084 C CA . SER C 3 155 ? 0.307 4.539 20.502 1.00 14.99 155 SER B CA 1
ATOM 2085 C C . SER C 3 155 ? 1.631 5.232 20.229 1.00 15.15 155 SER B C 1
ATOM 2086 O O . SER C 3 155 ? 1.880 6.318 20.743 1.00 14.79 155 SER B O 1
ATOM 2089 N N . GLY C 3 156 ? 2.482 4.587 19.434 1.00 15.52 156 GLY B N 1
ATOM 2090 C CA . GLY C 3 156 ? 3.817 5.095 19.155 1.00 15.97 156 GLY B CA 1
ATOM 2091 C C . GLY C 3 156 ? 4.008 5.539 17.717 1.00 16.61 156 GLY B C 1
ATOM 2092 O O . GLY C 3 156 ? 3.221 6.331 17.197 1.00 16.88 156 GLY B O 1
ATOM 2093 N N . ASP C 3 157 ? 5.061 5.033 17.083 1.00 16.88 157 ASP B N 1
ATOM 2094 C CA . ASP C 3 157 ? 5.358 5.351 15.691 1.00 17.78 157 ASP B CA 1
ATOM 2095 C C . ASP C 3 157 ? 4.869 4.263 14.738 1.00 17.76 157 ASP B C 1
ATOM 2096 O O . ASP C 3 157 ? 4.521 4.552 13.591 1.00 17.92 157 ASP B O 1
ATOM 2101 N N . GLY C 3 158 ? 4.824 3.023 15.219 1.00 17.56 158 GLY B N 1
ATOM 2102 C CA . GLY C 3 158 ? 4.460 1.880 14.373 1.00 17.42 158 GLY B CA 1
ATOM 2103 C C . GLY C 3 158 ? 3.136 1.196 14.686 1.00 17.42 158 GLY B C 1
ATOM 2104 O O . GLY C 3 158 ? 2.475 0.681 13.783 1.00 17.38 158 GLY B O 1
ATOM 2105 N N . VAL C 3 159 ? 2.742 1.189 15.958 1.00 17.09 159 VAL B N 1
ATOM 2106 C CA . VAL C 3 159 ? 1.577 0.405 16.390 1.00 16.83 159 VAL B CA 1
ATOM 2107 C C . VAL C 3 159 ? 0.783 1.074 17.526 1.00 16.67 159 VAL B C 1
ATOM 2108 O O . VAL C 3 159 ? 1.322 1.883 18.287 1.00 16.69 159 VAL B O 1
ATOM 2112 N N . THR C 3 160 ? -0.506 0.754 17.597 1.00 16.40 160 THR B N 1
ATOM 2113 C CA . THR C 3 160 ? -1.392 1.215 18.660 1.00 16.40 160 THR B CA 1
ATOM 2114 C C . THR C 3 160 ? -1.999 -0.024 19.337 1.00 16.51 160 THR B C 1
ATOM 2115 O O . THR C 3 160 ? -2.490 -0.917 18.645 1.00 16.53 160 THR B O 1
ATOM 2119 N N . HIS C 3 161 ? -1.937 -0.081 20.672 1.00 16.38 161 HIS B N 1
ATOM 2120 C CA . HIS C 3 161 ? -2.559 -1.161 21.462 1.00 16.20 161 HIS B CA 1
ATOM 2121 C C . HIS C 3 161 ? -3.489 -0.625 22.546 1.00 16.00 161 HIS B C 1
ATOM 2122 O O . HIS C 3 161 ? -3.233 0.439 23.120 1.00 15.64 161 HIS B O 1
ATOM 2129 N N . ASN C 3 162 ? -4.555 -1.380 22.825 1.00 15.70 162 ASN B N 1
ATOM 2130 C CA . ASN C 3 162 ? -5.328 -1.241 24.058 1.00 15.40 162 ASN B CA 1
ATOM 2131 C C . ASN C 3 162 ? -5.001 -2.420 24.961 1.00 15.02 162 ASN B C 1
ATOM 2132 O O . ASN C 3 162 ? -5.128 -3.579 24.550 1.00 14.96 162 ASN B O 1
ATOM 2137 N N . VAL C 3 163 ? -4.573 -2.127 26.183 1.00 14.26 163 VAL B N 1
ATOM 2138 C CA . VAL C 3 163 ? -4.141 -3.175 27.099 1.00 13.88 163 VAL B CA 1
ATOM 2139 C C . VAL C 3 163 ? -4.811 -3.000 28.460 1.00 13.63 163 VAL B C 1
ATOM 2140 O O . VAL C 3 163 ? -4.434 -2.114 29.236 1.00 13.41 163 VAL B O 1
ATOM 2144 N N . PRO C 3 164 ? -5.835 -3.816 28.721 1.00 13.51 164 PRO B N 1
ATOM 2145 C CA . PRO C 3 164 ? -6.476 -3.848 30.028 1.00 13.31 164 PRO B CA 1
ATOM 2146 C C . PRO C 3 164 ? -5.647 -4.654 31.030 1.00 13.01 164 PRO B C 1
ATOM 2147 O O . PRO C 3 164 ? -5.096 -5.709 30.696 1.00 12.81 164 PRO B O 1
ATOM 2151 N N . ILE C 3 165 ? -5.539 -4.123 32.242 1.00 12.69 165 ILE B N 1
ATOM 2152 C CA . ILE C 3 165 ? -4.637 -4.645 33.259 1.00 12.30 165 ILE B CA 1
ATOM 2153 C C . ILE C 3 165 ? -5.380 -4.665 34.585 1.00 12.60 165 ILE B C 1
ATOM 2154 O O . ILE C 3 165 ? -6.020 -3.675 34.957 1.00 12.05 165 ILE B O 1
ATOM 2159 N N . TYR C 3 166 ? -5.300 -5.790 35.294 1.00 12.76 166 TYR B N 1
ATOM 2160 C CA . TYR C 3 166 ? -5.973 -5.918 36.581 1.00 13.39 166 TYR B CA 1
ATOM 2161 C C . TYR C 3 166 ? -5.013 -6.419 37.653 1.00 13.22 166 TYR B C 1
ATOM 2162 O O . TYR C 3 166 ? -4.361 -7.453 37.484 1.00 12.67 166 TYR B O 1
ATOM 2171 N N . GLU C 3 167 ? -4.935 -5.666 38.746 1.00 13.08 167 GLU B N 1
ATOM 2172 C CA . GLU C 3 167 ? -4.049 -5.958 39.876 1.00 13.16 167 GLU B CA 1
ATOM 2173 C C . GLU C 3 167 ? -2.617 -6.316 39.453 1.00 13.45 167 GLU B C 1
ATOM 2174 O O . GLU C 3 167 ? -2.012 -7.279 39.946 1.00 13.20 167 GLU B O 1
ATOM 2180 N N . GLY C 3 168 ? -2.093 -5.517 38.523 1.00 13.60 168 GLY B N 1
ATOM 2181 C CA . GLY C 3 168 ? -0.701 -5.596 38.119 1.00 13.86 168 GLY B CA 1
ATOM 2182 C C . GLY C 3 168 ? -0.431 -6.339 36.825 1.00 14.53 168 GLY B C 1
ATOM 2183 O O . GLY C 3 168 ? 0.670 -6.248 36.295 1.00 14.63 168 GLY B O 1
ATOM 2184 N N . TYR C 3 169 ? -1.423 -7.067 36.315 1.00 14.94 169 TYR B N 1
ATOM 2185 C CA . TYR C 3 169 ? -1.201 -7.960 35.170 1.00 15.85 169 TYR B CA 1
ATOM 2186 C C . TYR C 3 169 ? -2.177 -7.771 34.010 1.00 16.03 169 TYR B C 1
ATOM 2187 O O . TYR C 3 169 ? -3.395 -7.714 34.204 1.00 16.45 169 TYR B O 1
ATOM 2196 N N . ALA C 3 170 ? -1.618 -7.667 32.806 1.00 16.36 170 ALA B N 1
ATOM 2197 C CA . ALA C 3 170 ? -2.392 -7.538 31.576 1.00 16.61 170 ALA B CA 1
ATOM 2198 C C . ALA C 3 170 ? -3.293 -8.749 31.370 1.00 17.15 170 ALA B C 1
ATOM 2199 O O . ALA C 3 170 ? -2.971 -9.860 31.817 1.00 16.86 170 ALA B O 1
ATOM 2201 N N . LEU C 3 171 ? -4.432 -8.511 30.720 1.00 17.46 171 LEU B N 1
ATOM 2202 C CA . LEU C 3 171 ? -5.366 -9.567 30.352 1.00 18.07 171 LEU B CA 1
ATOM 2203 C C . LEU C 3 171 ? -5.214 -9.843 28.857 1.00 18.41 171 LEU B C 1
ATOM 2204 O O . LEU C 3 171 ? -5.812 -9.147 28.028 1.00 17.97 171 LEU B O 1
ATOM 2209 N N . PRO C 3 172 ? -4.401 -10.849 28.523 1.00 18.91 172 PRO B N 1
ATOM 2210 C CA . PRO C 3 172 ? -4.004 -11.119 27.133 1.00 19.33 172 PRO B CA 1
ATOM 2211 C C . PRO C 3 172 ? -5.165 -11.267 26.146 1.00 19.67 172 PRO B C 1
ATOM 2212 O O . PRO C 3 172 ? -5.071 -10.784 25.012 1.00 19.38 172 PRO B O 1
ATOM 2216 N N . HIS C 3 173 ? -6.243 -11.923 26.575 1.00 19.90 173 HIS B N 1
ATOM 2217 C CA . HIS C 3 173 ? -7.386 -12.198 25.698 1.00 20.35 173 HIS B CA 1
ATOM 2218 C C . HIS C 3 173 ? -8.103 -10.924 25.252 1.00 20.20 173 HIS B C 1
ATOM 2219 O O . HIS C 3 173 ? -8.764 -10.910 24.214 1.00 20.33 173 HIS B O 1
ATOM 2226 N N . ALA C 3 174 ? -7.978 -9.863 26.047 1.00 19.86 174 ALA B N 1
ATOM 2227 C CA . ALA C 3 174 ? -8.704 -8.618 25.797 1.00 19.73 174 ALA B CA 1
ATOM 2228 C C . ALA C 3 174 ? -7.858 -7.529 25.129 1.00 19.79 174 ALA B C 1
ATOM 2229 O O . ALA C 3 174 ? -8.354 -6.430 24.864 1.00 19.81 174 ALA B O 1
ATOM 2231 N N . ILE C 3 175 ? -6.590 -7.834 24.861 1.00 20.12 175 ILE B N 1
ATOM 2232 C CA . ILE C 3 175 ? -5.689 -6.890 24.180 1.00 20.50 175 ILE B CA 1
ATOM 2233 C C . ILE C 3 175 ? -6.109 -6.673 22.726 1.00 21.30 175 ILE B C 1
ATOM 2234 O O . ILE C 3 175 ? -6.376 -7.636 22.000 1.00 20.79 175 ILE B O 1
ATOM 2239 N N . MET C 3 176 ? -6.173 -5.402 22.322 1.00 22.31 176 MET B N 1
ATOM 2240 C CA . MET C 3 176 ? -6.493 -5.020 20.944 1.00 23.71 176 MET B CA 1
ATOM 2241 C C . MET C 3 176 ? -5.277 -4.391 20.268 1.00 24.28 176 MET B C 1
ATOM 2242 O O . MET C 3 176 ? -4.567 -3.589 20.875 1.00 23.82 176 MET B O 1
ATOM 2247 N N . ARG C 3 177 ? -5.052 -4.767 19.012 1.00 25.24 177 ARG B N 1
ATOM 2248 C CA . ARG C 3 177 ? -3.966 -4.219 18.201 1.00 26.26 177 ARG B CA 1
ATOM 2249 C C . ARG C 3 177 ? -4.516 -3.454 17.001 1.00 26.77 177 ARG B C 1
ATOM 2250 O O . ARG C 3 177 ? -5.412 -3.936 16.301 1.00 26.75 177 ARG B O 1
ATOM 2258 N N . LEU C 3 178 ? -3.968 -2.262 16.773 1.00 27.41 178 LEU B N 1
ATOM 2259 C CA . LEU C 3 178 ? -4.330 -1.427 15.632 1.00 28.01 178 LEU B CA 1
ATOM 2260 C C . LEU C 3 178 ? -3.048 -1.003 14.916 1.00 28.33 178 LEU B C 1
ATOM 2261 O O . LEU C 3 178 ? -2.217 -0.299 15.493 1.00 28.21 178 LEU B O 1
ATOM 2266 N N . ASP C 3 179 ? -2.886 -1.438 13.666 1.00 28.69 179 ASP B N 1
ATOM 2267 C CA . ASP C 3 179 ? -1.668 -1.153 12.897 1.00 29.19 179 ASP B CA 1
ATOM 2268 C C . ASP C 3 179 ? -1.700 0.222 12.222 1.00 29.08 179 ASP B C 1
ATOM 2269 O O . ASP C 3 179 ? -1.508 0.357 11.007 1.00 29.05 179 ASP B O 1
ATOM 2274 N N . LEU C 3 180 ? -1.931 1.236 13.047 1.00 28.77 180 LEU B N 1
ATOM 2275 C CA . LEU C 3 180 ? -2.003 2.619 12.621 1.00 28.61 180 LEU B CA 1
ATOM 2276 C C . LEU C 3 180 ? -1.435 3.484 13.742 1.00 28.23 180 LEU B C 1
ATOM 2277 O O . LEU C 3 180 ? -1.947 3.471 14.867 1.00 28.02 180 LEU B O 1
ATOM 2282 N N . ALA C 3 181 ? -0.366 4.216 13.440 1.00 27.73 181 ALA B N 1
ATOM 2283 C CA . ALA C 3 181 ? 0.291 5.052 14.442 1.00 27.49 181 ALA B CA 1
ATOM 2284 C C . ALA C 3 181 ? 0.946 6.288 13.828 1.00 27.35 181 ALA B C 1
ATOM 2285 O O . ALA C 3 181 ? 0.548 6.736 12.749 1.00 26.98 181 ALA B O 1
ATOM 2287 N N . GLY C 3 182 ? 1.942 6.832 14.526 1.00 27.36 182 GLY B N 1
ATOM 2288 C CA . GLY C 3 182 ? 2.601 8.085 14.141 1.00 27.70 182 GLY B CA 1
ATOM 2289 C C . GLY C 3 182 ? 3.058 8.184 12.698 1.00 27.91 182 GLY B C 1
ATOM 2290 O O . GLY C 3 182 ? 2.842 9.208 12.047 1.00 27.81 182 GLY B O 1
ATOM 2291 N N . ARG C 3 183 ? 3.690 7.119 12.206 1.00 28.28 183 ARG B N 1
ATOM 2292 C CA . ARG C 3 183 ? 4.222 7.065 10.841 1.00 28.82 183 ARG B CA 1
ATOM 2293 C C . ARG C 3 183 ? 3.141 7.290 9.780 1.00 28.70 183 ARG B C 1
ATOM 2294 O O . ARG C 3 183 ? 3.348 8.039 8.820 1.00 28.81 183 ARG B O 1
ATOM 2302 N N . ASP C 3 184 ? 1.996 6.637 9.963 1.00 28.62 184 ASP B N 1
ATOM 2303 C CA . ASP C 3 184 ? 0.856 6.775 9.061 1.00 28.63 184 ASP B CA 1
ATOM 2304 C C . ASP C 3 184 ? 0.282 8.193 9.095 1.00 28.45 184 ASP B C 1
ATOM 2305 O O . ASP C 3 184 ? -0.118 8.733 8.059 1.00 28.35 184 ASP B O 1
ATOM 2310 N N . LEU C 3 185 ? 0.254 8.785 10.289 1.00 27.95 185 LEU B N 1
ATOM 2311 C CA . LEU C 3 185 ? -0.259 10.140 10.492 1.00 27.76 185 LEU B CA 1
ATOM 2312 C C . LEU C 3 185 ? 0.648 11.192 9.855 1.00 27.64 185 LEU B C 1
ATOM 2313 O O . LEU C 3 185 ? 0.163 12.186 9.305 1.00 27.40 185 LEU B O 1
ATOM 2318 N N . THR C 3 186 ? 1.958 10.962 9.931 1.00 27.49 186 THR B N 1
ATOM 2319 C CA . THR C 3 186 ? 2.942 11.793 9.242 1.00 27.39 186 THR B CA 1
ATOM 2320 C C . THR C 3 186 ? 2.708 11.738 7.729 1.00 27.68 186 THR B C 1
ATOM 2321 O O . THR C 3 186 ? 2.583 12.781 7.081 1.00 27.59 186 THR B O 1
ATOM 2325 N N . ASP C 3 187 ? 2.623 10.524 7.183 1.00 27.85 187 ASP B N 1
ATOM 2326 C CA . ASP C 3 187 ? 2.369 10.321 5.751 1.00 28.41 187 ASP B CA 1
ATOM 2327 C C . ASP C 3 187 ? 1.055 10.941 5.264 1.00 28.44 187 ASP B C 1
ATOM 2328 O O . ASP C 3 187 ? 0.989 11.466 4.153 1.00 28.58 187 ASP B O 1
ATOM 2333 N N . TYR C 3 188 ? 0.019 10.874 6.096 1.00 28.44 188 TYR B N 1
ATOM 2334 C CA . TYR C 3 188 ? -1.288 11.438 5.758 1.00 28.59 188 TYR B CA 1
ATOM 2335 C C . TYR C 3 188 ? -1.264 12.968 5.731 1.00 28.74 188 TYR B C 1
ATOM 2336 O O . TYR C 3 188 ? -1.853 13.581 4.833 1.00 28.73 188 TYR B O 1
ATOM 2345 N N . LEU C 3 189 ? -0.585 13.573 6.707 1.00 28.96 189 LEU B N 1
ATOM 2346 C CA . LEU C 3 189 ? -0.420 15.030 6.756 1.00 29.40 189 LEU B CA 1
ATOM 2347 C C . LEU C 3 189 ? 0.350 15.546 5.537 1.00 29.91 189 LEU B C 1
ATOM 2348 O O . LEU C 3 189 ? 0.086 16.643 5.048 1.00 29.87 189 LEU B O 1
ATOM 2353 N N . MET C 3 190 ? 1.295 14.737 5.065 1.00 30.64 190 MET B N 1
ATOM 2354 C CA . MET C 3 190 ? 2.060 14.994 3.847 1.00 31.58 190 MET B CA 1
ATOM 2355 C C . MET C 3 190 ? 1.115 15.090 2.649 1.00 31.78 190 MET B C 1
ATOM 2356 O O . MET C 3 190 ? 1.212 16.015 1.837 1.00 31.79 190 MET B O 1
ATOM 2361 N N . LYS C 3 191 ? 0.192 14.133 2.568 1.00 32.14 191 LYS B N 1
ATOM 2362 C CA . LYS C 3 191 ? -0.768 14.020 1.475 1.00 32.51 191 LYS B CA 1
ATOM 2363 C C . LYS C 3 191 ? -1.773 15.171 1.437 1.00 32.65 191 LYS B C 1
ATOM 2364 O O . LYS C 3 191 ? -2.064 15.704 0.363 1.00 32.78 191 LYS B O 1
ATOM 2370 N N . ILE C 3 192 ? -2.299 15.555 2.598 1.00 32.60 192 ILE B N 1
ATOM 2371 C CA . ILE C 3 192 ? -3.322 16.603 2.661 1.00 32.78 192 ILE B CA 1
ATOM 2372 C C . ILE C 3 192 ? -2.757 18.033 2.612 1.00 32.95 192 ILE B C 1
ATOM 2373 O O . ILE C 3 192 ? -3.480 18.978 2.284 1.00 32.91 192 ILE B O 1
ATOM 2378 N N . LEU C 3 193 ? -1.471 18.180 2.933 1.00 33.17 193 LEU B N 1
ATOM 2379 C CA . LEU C 3 193 ? -0.750 19.439 2.726 1.00 33.41 193 LEU B CA 1
ATOM 2380 C C . LEU C 3 193 ? -0.436 19.652 1.244 1.00 33.63 193 LEU B C 1
ATOM 2381 O O . LEU C 3 193 ? -0.462 20.786 0.752 1.00 33.54 193 LEU B O 1
ATOM 2386 N N . THR C 3 194 ? -0.136 18.556 0.547 1.00 33.86 194 THR B N 1
ATOM 2387 C CA . THR C 3 194 ? 0.072 18.575 -0.901 1.00 34.40 194 THR B CA 1
ATOM 2388 C C . THR C 3 194 ? -1.239 18.903 -1.616 1.00 34.74 194 THR B C 1
ATOM 2389 O O . THR C 3 194 ? -1.246 19.636 -2.606 1.00 34.89 194 THR B O 1
ATOM 2393 N N . GLU C 3 195 ? -2.342 18.371 -1.093 1.00 35.20 195 GLU B N 1
ATOM 2394 C CA . GLU C 3 195 ? -3.676 18.634 -1.629 1.00 35.52 195 GLU B CA 1
ATOM 2395 C C . GLU C 3 195 ? -4.127 20.074 -1.393 1.00 35.70 195 GLU B C 1
ATOM 2396 O O . GLU C 3 195 ? -4.939 20.605 -2.154 1.00 35.77 195 GLU B O 1
ATOM 2402 N N . ARG C 3 196 ? -3.592 20.695 -0.340 1.00 35.85 196 ARG B N 1
ATOM 2403 C CA . ARG C 3 196 ? -3.878 22.090 -0.005 1.00 36.04 196 ARG B CA 1
ATOM 2404 C C . ARG C 3 196 ? -3.258 23.063 -1.017 1.00 36.31 196 ARG B C 1
ATOM 2405 O O . ARG C 3 196 ? -3.807 24.137 -1.274 1.00 36.44 196 ARG B O 1
ATOM 2413 N N . GLY C 3 197 ? -2.113 22.686 -1.578 1.00 36.45 197 GLY B N 1
ATOM 2414 C CA . GLY C 3 197 ? -1.428 23.527 -2.556 1.00 36.72 197 GLY B CA 1
ATOM 2415 C C . GLY C 3 197 ? 0.084 23.453 -2.493 1.00 36.82 197 GLY B C 1
ATOM 2416 O O . GLY C 3 197 ? 0.769 23.913 -3.404 1.00 36.77 197 GLY B O 1
ATOM 2417 N N . TYR C 3 198 ? 0.608 22.875 -1.416 1.00 36.90 198 TYR B N 1
ATOM 2418 C CA . TYR C 3 198 ? 2.049 22.720 -1.263 1.00 36.94 198 TYR B CA 1
ATOM 2419 C C . TYR C 3 198 ? 2.503 21.396 -1.873 1.00 37.20 198 TYR B C 1
ATOM 2420 O O . TYR C 3 198 ? 1.712 20.706 -2.523 1.00 37.18 198 TYR B O 1
ATOM 2429 N N . SER C 3 199 ? 3.778 21.060 -1.694 1.00 37.36 199 SER B N 1
ATOM 2430 C CA . SER C 3 199 ? 4.298 19.772 -2.143 1.00 37.64 199 SER B CA 1
ATOM 2431 C C . SER C 3 199 ? 5.273 19.173 -1.131 1.00 37.82 199 SER B C 1
ATOM 2432 O O . SER C 3 199 ? 6.437 19.572 -1.052 1.00 37.96 199 SER B O 1
ATOM 2435 N N . PHE C 3 200 ? 4.774 18.220 -0.352 1.00 37.99 200 PHE B N 1
ATOM 2436 C CA . PHE C 3 200 ? 5.600 17.462 0.584 1.00 38.05 200 PHE B CA 1
ATOM 2437 C C . PHE C 3 200 ? 5.582 15.995 0.164 1.00 38.18 200 PHE B C 1
ATOM 2438 O O . PHE C 3 200 ? 4.570 15.311 0.320 1.00 38.12 200 PHE B O 1
ATOM 2446 N N . VAL C 3 201 ? 6.702 15.530 -0.388 1.00 38.59 201 VAL B N 1
ATOM 2447 C CA . VAL C 3 201 ? 6.777 14.204 -1.019 1.00 39.07 201 VAL B CA 1
ATOM 2448 C C . VAL C 3 201 ? 8.079 13.440 -0.737 1.00 39.26 201 VAL B C 1
ATOM 2449 O O . VAL C 3 201 ? 8.059 12.221 -0.549 1.00 39.26 201 VAL B O 1
ATOM 2453 N N . THR C 3 202 ? 9.202 14.154 -0.715 1.00 39.50 202 THR B N 1
ATOM 2454 C CA . THR C 3 202 ? 10.512 13.522 -0.552 1.00 39.69 202 THR B CA 1
ATOM 2455 C C . THR C 3 202 ? 10.820 13.164 0.908 1.00 39.69 202 THR B C 1
ATOM 2456 O O . THR C 3 202 ? 10.117 13.593 1.828 1.00 39.66 202 THR B O 1
ATOM 2460 N N . THR C 3 203 ? 11.877 12.377 1.106 1.00 39.59 203 THR B N 1
ATOM 2461 C CA . THR C 3 203 ? 12.285 11.934 2.439 1.00 39.48 203 THR B CA 1
ATOM 2462 C C . THR C 3 203 ? 12.738 13.085 3.344 1.00 39.20 203 THR B C 1
ATOM 2463 O O . THR C 3 203 ? 12.585 13.015 4.563 1.00 39.25 203 THR B O 1
ATOM 2467 N N . ALA C 3 204 ? 13.277 14.144 2.742 1.00 38.89 204 ALA B N 1
ATOM 2468 C CA . ALA C 3 204 ? 13.627 15.358 3.476 1.00 38.46 204 ALA B CA 1
ATOM 2469 C C . ALA C 3 204 ? 12.371 16.137 3.877 1.00 38.25 204 ALA B C 1
ATOM 2470 O O . ALA C 3 204 ? 12.332 16.760 4.944 1.00 38.22 204 ALA B O 1
ATOM 2472 N N . GLU C 3 205 ? 11.350 16.085 3.021 1.00 37.79 205 GLU B N 1
ATOM 2473 C CA . GLU C 3 205 ? 10.067 16.742 3.278 1.00 37.43 205 GLU B CA 1
ATOM 2474 C C . GLU C 3 205 ? 9.226 15.984 4.309 1.00 37.10 205 GLU B C 1
ATOM 2475 O O . GLU C 3 205 ? 8.388 16.578 4.988 1.00 36.95 205 GLU B O 1
ATOM 2481 N N . ARG C 3 206 ? 9.459 14.676 4.417 1.00 36.80 206 ARG B N 1
ATOM 2482 C CA . ARG C 3 206 ? 8.826 13.848 5.446 1.00 36.49 206 ARG B CA 1
ATOM 2483 C C . ARG C 3 206 ? 9.238 14.282 6.853 1.00 36.07 206 ARG B C 1
ATOM 2484 O O . ARG C 3 206 ? 8.405 14.335 7.763 1.00 36.11 206 ARG B O 1
ATOM 2492 N N . GLU C 3 207 ? 10.521 14.597 7.021 1.00 35.39 207 GLU B N 1
ATOM 2493 C CA . GLU C 3 207 ? 11.045 15.039 8.311 1.00 34.90 207 GLU B CA 1
ATOM 2494 C C . GLU C 3 207 ? 10.511 16.407 8.724 1.00 34.00 207 GLU B C 1
ATOM 2495 O O . GLU C 3 207 ? 10.328 16.671 9.914 1.00 33.78 207 GLU B O 1
ATOM 2501 N N . ILE C 3 208 ? 10.262 17.269 7.739 1.00 32.85 208 ILE B N 1
ATOM 2502 C CA . ILE C 3 208 ? 9.654 18.576 7.987 1.00 31.90 208 ILE B CA 1
ATOM 2503 C C . ILE C 3 208 ? 8.207 18.410 8.452 1.00 31.09 208 ILE B C 1
ATOM 2504 O O . ILE C 3 208 ? 7.787 19.047 9.419 1.00 30.86 208 ILE B O 1
ATOM 2509 N N . VAL C 3 209 ? 7.461 17.548 7.759 1.00 30.14 209 VAL B N 1
ATOM 2510 C CA . VAL C 3 209 ? 6.043 17.314 8.052 1.00 29.43 209 VAL B CA 1
ATOM 2511 C C . VAL C 3 209 ? 5.863 16.703 9.451 1.00 29.03 209 VAL B C 1
ATOM 2512 O O . VAL C 3 209 ? 4.913 17.043 10.165 1.00 28.77 209 VAL B O 1
ATOM 2516 N N . ARG C 3 210 ? 6.794 15.829 9.838 1.00 28.44 210 ARG B N 1
ATOM 2517 C CA . ARG C 3 210 ? 6.804 15.239 11.180 1.00 28.08 210 ARG B CA 1
ATOM 2518 C C . ARG C 3 210 ? 6.881 16.320 12.255 1.00 27.37 210 ARG B C 1
ATOM 2519 O O . ARG C 3 210 ? 6.186 16.239 13.265 1.00 27.00 210 ARG B O 1
ATOM 2527 N N . ASP C 3 211 ? 7.711 17.337 12.018 1.00 26.58 211 ASP B N 1
ATOM 2528 C CA . ASP C 3 211 ? 7.836 18.467 12.935 1.00 26.11 211 ASP B CA 1
ATOM 2529 C C . ASP C 3 211 ? 6.553 19.309 12.990 1.00 25.61 211 ASP B C 1
ATOM 2530 O O . ASP C 3 211 ? 6.135 19.723 14.070 1.00 25.59 211 ASP B O 1
ATOM 2535 N N . ILE C 3 212 ? 5.937 19.559 11.833 1.00 24.97 212 ILE B N 1
ATOM 2536 C CA . ILE C 3 212 ? 4.651 20.272 11.772 1.00 24.46 212 ILE B CA 1
ATOM 2537 C C . ILE C 3 212 ? 3.577 19.518 12.566 1.00 24.15 212 ILE B C 1
ATOM 2538 O O . ILE C 3 212 ? 2.850 20.112 13.367 1.00 24.11 212 ILE B O 1
ATOM 2543 N N . LYS C 3 213 ? 3.495 18.210 12.330 1.00 23.92 213 LYS B N 1
ATOM 2544 C CA . LYS C 3 213 ? 2.594 17.313 13.059 1.00 23.73 213 LYS B CA 1
ATOM 2545 C C . LYS C 3 213 ? 2.757 17.456 14.577 1.00 23.73 213 LYS B C 1
ATOM 2546 O O . LYS C 3 213 ? 1.782 17.694 15.296 1.00 23.80 213 LYS B O 1
ATOM 2552 N N . GLU C 3 214 ? 3.996 17.332 15.047 1.00 23.57 214 GLU B N 1
ATOM 2553 C CA . GLU C 3 214 ? 4.309 17.403 16.476 1.00 23.96 214 GLU B CA 1
ATOM 2554 C C . GLU C 3 214 ? 4.115 18.794 17.085 1.00 24.19 214 GLU B C 1
ATOM 2555 O O . GLU C 3 214 ? 3.962 18.923 18.296 1.00 24.32 214 GLU B O 1
ATOM 2561 N N . LYS C 3 215 ? 4.120 19.828 16.245 1.00 24.69 215 LYS B N 1
ATOM 2562 C CA . LYS C 3 215 ? 4.040 21.211 16.721 1.00 25.00 215 LYS B CA 1
ATOM 2563 C C . LYS C 3 215 ? 2.669 21.870 16.567 1.00 24.91 215 LYS B C 1
ATOM 2564 O O . LYS C 3 215 ? 2.269 22.673 17.412 1.00 24.64 215 LYS B O 1
ATOM 2570 N N . LEU C 3 216 ? 1.950 21.534 15.502 1.00 24.89 216 LEU B N 1
ATOM 2571 C CA . LEU C 3 216 ? 0.737 22.283 15.150 1.00 25.12 216 LEU B CA 1
ATOM 2572 C C . LEU C 3 216 ? -0.579 21.502 15.189 1.00 25.02 216 LEU B C 1
ATOM 2573 O O . LEU C 3 216 ? -1.654 22.103 15.249 1.00 24.96 216 LEU B O 1
ATOM 2578 N N . CYS C 3 217 ? -0.502 20.174 15.161 1.00 24.90 217 CYS B N 1
ATOM 2579 C CA . CYS C 3 217 ? -1.713 19.352 15.146 1.00 24.59 217 CYS B CA 1
ATOM 2580 C C . CYS C 3 217 ? -2.404 19.266 16.508 1.00 24.75 217 CYS B C 1
ATOM 2581 O O . CYS C 3 217 ? -1.763 19.403 17.548 1.00 24.72 217 CYS B O 1
ATOM 2584 N N . TYR C 3 218 ? -3.720 19.060 16.484 1.00 24.73 218 TYR B N 1
ATOM 2585 C CA . TYR C 3 218 ? -4.521 18.863 17.692 1.00 24.95 218 TYR B CA 1
ATOM 2586 C C . TYR C 3 218 ? -5.761 18.033 17.356 1.00 25.08 218 TYR B C 1
ATOM 2587 O O . TYR C 3 218 ? -6.122 17.893 16.188 1.00 24.83 218 TYR B O 1
ATOM 2596 N N . VAL C 3 219 ? -6.407 17.488 18.381 1.00 25.24 219 VAL B N 1
ATOM 2597 C CA . VAL C 3 219 ? -7.643 16.736 18.189 1.00 25.54 219 VAL B CA 1
ATOM 2598 C C . VAL C 3 219 ? -8.844 17.625 18.500 1.00 26.00 219 VAL B C 1
ATOM 2599 O O . VAL C 3 219 ? -8.930 18.223 19.580 1.00 25.89 219 VAL B O 1
ATOM 2603 N N . ALA C 3 220 ? -9.748 17.721 17.529 1.00 26.62 220 ALA B N 1
ATOM 2604 C CA . ALA C 3 220 ? -10.991 18.471 17.681 1.00 27.42 220 ALA B CA 1
ATOM 2605 C C . ALA C 3 220 ? -11.963 17.716 18.584 1.00 27.95 220 ALA B C 1
ATOM 2606 O O . ALA C 3 220 ? -12.135 16.502 18.445 1.00 27.90 220 ALA B O 1
ATOM 2608 N N . LEU C 3 221 ? -12.588 18.436 19.512 1.00 28.90 221 LEU B N 1
ATOM 2609 C CA . LEU C 3 221 ? -13.606 17.855 20.386 1.00 29.76 221 LEU B CA 1
ATOM 2610 C C . LEU C 3 221 ? -14.823 17.423 19.570 1.00 30.57 221 LEU B C 1
ATOM 2611 O O . LEU C 3 221 ? -15.383 16.347 19.793 1.00 30.65 221 LEU B O 1
ATOM 2616 N N . ASP C 3 222 ? -15.213 18.269 18.618 1.00 31.56 222 ASP B N 1
ATOM 2617 C CA . ASP C 3 222 ? -16.256 17.938 17.655 1.00 32.59 222 ASP B CA 1
ATOM 2618 C C . ASP C 3 222 ? -15.740 18.242 16.256 1.00 33.03 222 ASP B C 1
ATOM 2619 O O . ASP C 3 222 ? -15.608 19.407 15.874 1.00 33.20 222 ASP B O 1
ATOM 2624 N N . PHE C 3 223 ? -15.445 17.182 15.504 1.00 33.78 223 PHE B N 1
ATOM 2625 C CA . PHE C 3 223 ? -14.771 17.285 14.205 1.00 34.51 223 PHE B CA 1
ATOM 2626 C C . PHE C 3 223 ? -15.547 18.071 13.144 1.00 35.35 223 PHE B C 1
ATOM 2627 O O . PHE C 3 223 ? -14.963 18.907 12.452 1.00 35.42 223 PHE B O 1
ATOM 2635 N N . GLU C 3 224 ? -16.843 17.786 13.008 1.00 36.36 224 GLU B N 1
ATOM 2636 C CA . GLU C 3 224 ? -17.675 18.436 11.985 1.00 37.39 224 GLU B CA 1
ATOM 2637 C C . GLU C 3 224 ? -17.886 19.918 12.265 1.00 37.80 224 GLU B C 1
ATOM 2638 O O . GLU C 3 224 ? -17.886 20.730 11.337 1.00 38.21 224 GLU B O 1
ATOM 2644 N N . ASN C 3 225 ? -18.059 20.265 13.538 1.00 38.30 225 ASN B N 1
ATOM 2645 C CA . ASN C 3 225 ? -18.120 21.661 13.957 1.00 38.91 225 ASN B CA 1
ATOM 2646 C C . ASN C 3 225 ? -16.830 22.398 13.594 1.00 39.22 225 ASN B C 1
ATOM 2647 O O . ASN C 3 225 ? -16.869 23.507 13.061 1.00 39.12 225 ASN B O 1
ATOM 2652 N N . GLU C 3 226 ? -15.693 21.759 13.873 1.00 39.59 226 GLU B N 1
ATOM 2653 C CA . GLU C 3 226 ? -14.371 22.312 13.561 1.00 40.01 226 GLU B CA 1
ATOM 2654 C C . GLU C 3 226 ? -14.134 22.484 12.065 1.00 40.22 226 GLU B C 1
ATOM 2655 O O . GLU C 3 226 ? -13.480 23.441 11.648 1.00 40.23 226 GLU B O 1
ATOM 2661 N N . MET C 3 227 ? -14.655 21.550 11.270 1.00 40.55 227 MET B N 1
ATOM 2662 C CA . MET C 3 227 ? -14.576 21.635 9.814 1.00 41.05 227 MET B CA 1
ATOM 2663 C C . MET C 3 227 ? -15.406 22.800 9.271 1.00 41.58 227 MET B C 1
ATOM 2664 O O . MET C 3 227 ? -15.063 23.382 8.239 1.00 41.63 227 MET B O 1
ATOM 2669 N N . ALA C 3 228 ? -16.491 23.129 9.973 1.00 42.16 228 ALA B N 1
ATOM 2670 C CA . ALA C 3 228 ? -17.346 24.264 9.619 1.00 42.80 228 ALA B CA 1
ATOM 2671 C C . ALA C 3 228 ? -16.691 25.596 9.987 1.00 43.25 228 ALA B C 1
ATOM 2672 O O . ALA C 3 228 ? -16.762 26.559 9.221 1.00 43.40 228 ALA B O 1
ATOM 2674 N N . THR C 3 229 ? -16.058 25.636 11.160 1.00 43.67 229 THR B N 1
ATOM 2675 C CA . THR C 3 229 ? -15.324 26.812 11.630 1.00 44.11 229 THR B CA 1
ATOM 2676 C C . THR C 3 229 ? -14.116 27.114 10.736 1.00 44.47 229 THR B C 1
ATOM 2677 O O . THR C 3 229 ? -13.776 28.280 10.517 1.00 44.51 229 THR B O 1
ATOM 2681 N N . ALA C 3 230 ? -13.485 26.058 10.222 1.00 44.83 230 ALA B N 1
ATOM 2682 C CA . ALA C 3 230 ? -12.302 26.184 9.370 1.00 45.29 230 ALA B CA 1
ATOM 2683 C C . ALA C 3 230 ? -12.616 26.786 8.002 1.00 45.63 230 ALA B C 1
ATOM 2684 O O . ALA C 3 230 ? -11.790 27.501 7.432 1.00 45.68 230 ALA B O 1
ATOM 2686 N N . ALA C 3 231 ? -13.807 26.488 7.484 1.00 46.05 231 ALA B N 1
ATOM 2687 C CA . ALA C 3 231 ? -14.221 26.938 6.152 1.00 46.36 231 ALA B CA 1
ATOM 2688 C C . ALA C 3 231 ? -14.840 28.339 6.151 1.00 46.54 231 ALA B C 1
ATOM 2689 O O . ALA C 3 231 ? -14.914 28.987 5.105 1.00 46.71 231 ALA B O 1
ATOM 2691 N N . SER C 3 232 ? -15.279 28.797 7.321 1.00 46.68 232 SER B N 1
ATOM 2692 C CA . SER C 3 232 ? -15.938 30.094 7.454 1.00 46.83 232 SER B CA 1
ATOM 2693 C C . SER C 3 232 ? -15.020 31.172 8.033 1.00 46.89 232 SER B C 1
ATOM 2694 O O . SER C 3 232 ? -15.333 32.363 7.964 1.00 46.99 232 SER B O 1
ATOM 2697 N N . SER C 3 233 ? -13.892 30.747 8.597 1.00 46.84 233 SER B N 1
ATOM 2698 C CA . SER C 3 233 ? -12.985 31.648 9.303 1.00 46.72 233 SER B CA 1
ATOM 2699 C C . SER C 3 233 ? -11.521 31.253 9.099 1.00 46.61 233 SER B C 1
ATOM 2700 O O . SER C 3 233 ? -11.226 30.194 8.538 1.00 46.63 233 SER B O 1
ATOM 2703 N N . SER C 3 234 ? -10.613 32.116 9.550 1.00 46.35 234 SER B N 1
ATOM 2704 C CA . SER C 3 234 ? -9.179 31.829 9.527 1.00 46.04 234 SER B CA 1
ATOM 2705 C C . SER C 3 234 ? -8.599 31.775 10.948 1.00 45.74 234 SER B C 1
ATOM 2706 O O . SER C 3 234 ? -7.380 31.801 11.133 1.00 45.71 234 SER B O 1
ATOM 2709 N N . SER C 3 235 ? -9.486 31.686 11.940 1.00 45.31 235 SER B N 1
ATOM 2710 C CA . SER C 3 235 ? -9.106 31.702 13.357 1.00 44.90 235 SER B CA 1
ATOM 2711 C C . SER C 3 235 ? -8.328 30.459 13.804 1.00 44.50 235 SER B C 1
ATOM 2712 O O . SER C 3 235 ? -7.648 30.485 14.836 1.00 44.53 235 SER B O 1
ATOM 2715 N N . LEU C 3 236 ? -8.437 29.382 13.027 1.00 43.81 236 LEU B N 1
ATOM 2716 C CA . LEU C 3 236 ? -7.774 28.108 13.328 1.00 43.23 236 LEU B CA 1
ATOM 2717 C C . LEU C 3 236 ? -6.499 27.894 12.506 1.00 42.84 236 LEU B C 1
ATOM 2718 O O . LEU C 3 236 ? -5.884 26.825 12.568 1.00 42.79 236 LEU B O 1
ATOM 2723 N N . GLU C 3 237 ? -6.105 28.909 11.740 1.00 42.27 237 GLU B N 1
ATOM 2724 C CA . GLU C 3 237 ? -4.918 28.823 10.890 1.00 41.82 237 GLU B CA 1
ATOM 2725 C C . GLU C 3 237 ? -3.640 29.149 11.655 1.00 41.39 237 GLU B C 1
ATOM 2726 O O . GLU C 3 237 ? -3.649 29.963 12.580 1.00 41.25 237 GLU B O 1
ATOM 2732 N N . LYS C 3 238 ? -2.548 28.494 11.268 1.00 40.95 238 LYS B N 1
ATOM 2733 C CA . LYS C 3 238 ? -1.244 28.704 11.895 1.00 40.74 238 LYS B CA 1
ATOM 2734 C C . LYS C 3 238 ? -0.144 28.795 10.845 1.00 40.60 238 LYS B C 1
ATOM 2735 O O . LYS C 3 238 ? -0.220 28.149 9.795 1.00 40.44 238 LYS B O 1
ATOM 2741 N N . SER C 3 239 ? 0.874 29.599 11.137 1.00 40.55 239 SER B N 1
ATOM 2742 C CA . SER C 3 239 ? 2.026 29.745 10.251 1.00 40.62 239 SER B CA 1
ATOM 2743 C C . SER C 3 239 ? 3.207 28.909 10.730 1.00 40.49 239 SER B C 1
ATOM 2744 O O . SER C 3 239 ? 3.448 28.789 11.932 1.00 40.43 239 SER B O 1
ATOM 2747 N N . TYR C 3 240 ? 3.933 28.333 9.776 1.00 40.37 240 TYR B N 1
ATOM 2748 C CA . TYR C 3 240 ? 5.110 27.524 10.068 1.00 40.47 240 TYR B CA 1
ATOM 2749 C C . TYR C 3 240 ? 6.242 27.921 9.135 1.00 40.79 240 TYR B C 1
ATOM 2750 O O . TYR C 3 240 ? 6.062 27.981 7.915 1.00 40.63 240 TYR B O 1
ATOM 2759 N N . GLU C 3 241 ? 7.406 28.191 9.718 1.00 41.25 241 GLU B N 1
ATOM 2760 C CA . GLU C 3 241 ? 8.587 28.539 8.942 1.00 41.78 241 GLU B CA 1
ATOM 2761 C C . GLU C 3 241 ? 9.366 27.291 8.537 1.00 41.98 241 GLU B C 1
ATOM 2762 O O . GLU C 3 241 ? 9.771 26.492 9.383 1.00 41.93 241 GLU B O 1
ATOM 2768 N N . LEU C 3 242 ? 9.559 27.136 7.231 1.00 42.33 242 LEU B N 1
ATOM 2769 C CA . LEU C 3 242 ? 10.359 26.053 6.673 1.00 42.85 242 LEU B CA 1
ATOM 2770 C C . LEU C 3 242 ? 11.852 26.347 6.879 1.00 43.21 242 LEU B C 1
ATOM 2771 O O . LEU C 3 242 ? 12.220 27.496 7.136 1.00 43.31 242 LEU B O 1
ATOM 2776 N N . PRO C 3 243 ? 12.707 25.323 6.798 1.00 43.63 243 PRO B N 1
ATOM 2777 C CA . PRO C 3 243 ? 14.155 25.515 6.976 1.00 43.93 243 PRO B CA 1
ATOM 2778 C C . PRO C 3 243 ? 14.817 26.412 5.920 1.00 44.24 243 PRO B C 1
ATOM 2779 O O . PRO C 3 243 ? 15.867 26.998 6.195 1.00 44.40 243 PRO B O 1
ATOM 2783 N N . ASP C 3 244 ? 14.213 26.514 4.734 1.00 44.44 244 ASP B N 1
ATOM 2784 C CA . ASP C 3 244 ? 14.726 27.396 3.679 1.00 44.65 244 ASP B CA 1
ATOM 2785 C C . ASP C 3 244 ? 14.334 28.861 3.893 1.00 44.53 244 ASP B C 1
ATOM 2786 O O . ASP C 3 244 ? 14.881 29.757 3.245 1.00 44.70 244 ASP B O 1
ATOM 2791 N N . GLY C 3 245 ? 13.386 29.094 4.800 1.00 44.33 245 GLY B N 1
ATOM 2792 C CA . GLY C 3 245 ? 12.958 30.446 5.147 1.00 43.95 245 GLY B CA 1
ATOM 2793 C C . GLY C 3 245 ? 11.522 30.759 4.775 1.00 43.77 245 GLY B C 1
ATOM 2794 O O . GLY C 3 245 ? 10.929 31.688 5.325 1.00 43.81 245 GLY B O 1
ATOM 2795 N N . GLN C 3 246 ? 10.966 29.986 3.841 1.00 43.58 246 GLN B N 1
ATOM 2796 C CA . GLN C 3 246 ? 9.579 30.157 3.392 1.00 43.38 246 GLN B CA 1
ATOM 2797 C C . GLN C 3 246 ? 8.584 29.889 4.528 1.00 43.00 246 GLN B C 1
ATOM 2798 O O . GLN C 3 246 ? 8.815 29.021 5.374 1.00 43.04 246 GLN B O 1
ATOM 2804 N N . VAL C 3 247 ? 7.489 30.647 4.545 1.00 42.34 247 VAL B N 1
ATOM 2805 C CA . VAL C 3 247 ? 6.444 30.492 5.556 1.00 41.75 247 VAL B CA 1
ATOM 2806 C C . VAL C 3 247 ? 5.170 29.945 4.906 1.00 41.30 247 VAL B C 1
ATOM 2807 O O . VAL C 3 247 ? 4.701 30.473 3.893 1.00 41.27 247 VAL B O 1
ATOM 2811 N N . ILE C 3 248 ? 4.627 28.877 5.487 1.00 40.52 248 ILE B N 1
ATOM 2812 C CA . ILE C 3 248 ? 3.401 28.259 4.979 1.00 39.76 248 ILE B CA 1
ATOM 2813 C C . ILE C 3 248 ? 2.257 28.404 5.981 1.00 39.30 248 ILE B C 1
ATOM 2814 O O . ILE C 3 248 ? 2.486 28.688 7.157 1.00 39.25 248 ILE B O 1
ATOM 2819 N N . THR C 3 249 ? 1.028 28.221 5.508 1.00 38.72 249 THR B N 1
ATOM 2820 C CA . THR C 3 249 ? -0.146 28.280 6.374 1.00 38.31 249 THR B CA 1
ATOM 2821 C C . THR C 3 249 ? -0.861 26.932 6.404 1.00 37.83 249 THR B C 1
ATOM 2822 O O . THR C 3 249 ? -1.181 26.361 5.359 1.00 37.91 249 THR B O 1
ATOM 2826 N N . ILE C 3 250 ? -1.092 26.429 7.614 1.00 37.29 250 ILE B N 1
ATOM 2827 C CA . ILE C 3 250 ? -1.805 25.172 7.826 1.00 36.64 250 ILE B CA 1
ATOM 2828 C C . ILE C 3 250 ? -3.162 25.469 8.471 1.00 35.95 250 ILE B C 1
ATOM 2829 O O . ILE C 3 250 ? -3.234 26.166 9.485 1.00 35.85 250 ILE B O 1
ATOM 2834 N N . GLY C 3 251 ? -4.230 24.944 7.871 1.00 35.14 251 GLY B N 1
ATOM 2835 C CA . GLY C 3 251 ? -5.591 25.215 8.328 1.00 34.20 251 GLY B CA 1
ATOM 2836 C C . GLY C 3 251 ? -6.254 24.041 9.026 1.00 33.61 251 GLY B C 1
ATOM 2837 O O . GLY C 3 251 ? -5.908 23.713 10.166 1.00 33.48 251 GLY B O 1
ATOM 2838 N N . ASN C 3 252 ? -7.210 23.411 8.342 1.00 32.74 252 ASN B N 1
ATOM 2839 C CA . ASN C 3 252 ? -7.945 22.276 8.908 1.00 31.78 252 ASN B CA 1
ATOM 2840 C C . ASN C 3 252 ? -7.124 20.986 9.004 1.00 31.26 252 ASN B C 1
ATOM 2841 O O . ASN C 3 252 ? -7.510 20.044 9.700 1.00 30.93 252 ASN B O 1
ATOM 2846 N N . GLU C 3 253 ? -5.985 20.967 8.313 1.00 30.53 253 GLU B N 1
ATOM 2847 C CA . GLU C 3 253 ? -5.039 19.852 8.373 1.00 30.00 253 GLU B CA 1
ATOM 2848 C C . GLU C 3 253 ? -4.534 19.604 9.796 1.00 29.32 253 GLU B C 1
ATOM 2849 O O . GLU C 3 253 ? -4.178 18.477 10.143 1.00 29.23 253 GLU B O 1
ATOM 2855 N N . ARG C 3 254 ? -4.516 20.661 10.609 1.00 28.58 254 ARG B N 1
ATOM 2856 C CA . ARG C 3 254 ? -4.110 20.580 12.015 1.00 27.92 254 ARG B CA 1
ATOM 2857 C C . ARG C 3 254 ? -4.885 19.512 12.788 1.00 27.59 254 ARG B C 1
ATOM 2858 O O . ARG C 3 254 ? -4.293 18.731 13.528 1.00 27.24 254 ARG B O 1
ATOM 2866 N N . PHE C 3 255 ? -6.204 19.478 12.611 1.00 27.22 255 PHE B N 1
ATOM 2867 C CA . PHE C 3 255 ? -7.041 18.512 13.324 1.00 27.19 255 PHE B CA 1
ATOM 2868 C C . PHE C 3 255 ? -7.462 17.307 12.481 1.00 26.94 255 PHE B C 1
ATOM 2869 O O . PHE C 3 255 ? -7.796 16.253 13.027 1.00 27.01 255 PHE B O 1
ATOM 2877 N N . ARG C 3 256 ? -7.425 17.455 11.159 1.00 26.52 256 ARG B N 1
ATOM 2878 C CA . ARG C 3 256 ? -7.764 16.359 10.251 1.00 26.14 256 ARG B CA 1
ATOM 2879 C C . ARG C 3 256 ? -6.753 15.224 10.308 1.00 25.75 256 ARG B C 1
ATOM 2880 O O . ARG C 3 256 ? -7.103 14.063 10.106 1.00 25.66 256 ARG B O 1
ATOM 2888 N N . CYS C 3 257 ? -5.495 15.570 10.564 1.00 25.37 257 CYS B N 1
ATOM 2889 C CA . CYS C 3 257 ? -4.431 14.580 10.671 1.00 25.00 257 CYS B CA 1
ATOM 2890 C C . CYS C 3 257 ? -4.698 13.571 11.811 1.00 24.46 257 CYS B C 1
ATOM 2891 O O . CYS C 3 257 ? -4.883 12.394 11.524 1.00 24.48 257 CYS B O 1
ATOM 2894 N N . PRO C 3 258 ? -4.746 14.009 13.075 1.00 24.12 258 PRO B N 1
ATOM 2895 C CA . PRO C 3 258 ? -5.031 13.085 14.184 1.00 24.00 258 PRO B CA 1
ATOM 2896 C C . PRO C 3 258 ? -6.478 12.569 14.274 1.00 23.82 258 PRO B C 1
ATOM 2897 O O . PRO C 3 258 ? -6.750 11.654 15.060 1.00 23.77 258 PRO B O 1
ATOM 2901 N N . GLU C 3 259 ? -7.394 13.126 13.483 1.00 23.53 259 GLU B N 1
ATOM 2902 C CA . GLU C 3 259 ? -8.750 12.572 13.405 1.00 23.35 259 GLU B CA 1
ATOM 2903 C C . GLU C 3 259 ? -8.717 11.134 12.874 1.00 23.24 259 GLU B C 1
ATOM 2904 O O . GLU C 3 259 ? -9.581 10.322 13.217 1.00 23.15 259 GLU B O 1
ATOM 2910 N N . THR C 3 260 ? -7.703 10.833 12.060 1.00 22.97 260 THR B N 1
ATOM 2911 C CA . THR C 3 260 ? -7.454 9.489 11.520 1.00 23.12 260 THR B CA 1
ATOM 2912 C C . THR C 3 260 ? -7.451 8.399 12.606 1.00 23.04 260 THR B C 1
ATOM 2913 O O . THR C 3 260 ? -7.836 7.259 12.350 1.00 22.89 260 THR B O 1
ATOM 2917 N N . LEU C 3 261 ? -7.016 8.755 13.810 1.00 22.82 261 LEU B N 1
ATOM 2918 C CA . LEU C 3 261 ? -7.026 7.823 14.942 1.00 23.08 261 LEU B CA 1
ATOM 2919 C C . LEU C 3 261 ? -8.450 7.392 15.293 1.00 23.26 261 LEU B C 1
ATOM 2920 O O . LEU C 3 261 ? -8.684 6.245 15.675 1.00 23.30 261 LEU B O 1
ATOM 2925 N N . PHE C 3 262 ? -9.390 8.322 15.150 1.00 23.77 262 PHE B N 1
ATOM 2926 C CA . PHE C 3 262 ? -10.801 8.075 15.439 1.00 24.27 262 PHE B CA 1
ATOM 2927 C C . PHE C 3 262 ? -11.559 7.596 14.204 1.00 25.08 262 PHE B C 1
ATOM 2928 O O . PHE C 3 262 ? -12.528 6.840 14.319 1.00 25.26 262 PHE B O 1
ATOM 2936 N N . GLN C 3 263 ? -11.107 8.034 13.028 1.00 25.88 263 GLN B N 1
ATOM 2937 C CA . GLN C 3 263 ? -11.686 7.613 11.752 1.00 26.73 263 GLN B CA 1
ATOM 2938 C C . GLN C 3 263 ? -10.598 7.082 10.812 1.00 27.20 263 GLN B C 1
ATOM 2939 O O . GLN C 3 263 ? -10.110 7.816 9.946 1.00 27.28 263 GLN B O 1
ATOM 2945 N N . PRO C 3 264 ? -10.209 5.818 10.984 1.00 27.83 264 PRO B N 1
ATOM 2946 C CA . PRO C 3 264 ? -9.163 5.198 10.161 1.00 28.44 264 PRO B CA 1
ATOM 2947 C C . PRO C 3 264 ? -9.466 5.123 8.657 1.00 29.23 264 PRO B C 1
ATOM 2948 O O . PRO C 3 264 ? -8.547 4.907 7.864 1.00 29.27 264 PRO B O 1
ATOM 2952 N N . SER C 3 265 ? -10.732 5.307 8.276 1.00 30.09 265 SER B N 1
ATOM 2953 C CA . SER C 3 265 ? -11.128 5.357 6.862 1.00 30.77 265 SER B CA 1
ATOM 2954 C C . SER C 3 265 ? -10.449 6.505 6.105 1.00 31.41 265 SER B C 1
ATOM 2955 O O . SER C 3 265 ? -10.355 6.473 4.877 1.00 31.41 265 SER B O 1
ATOM 2958 N N . PHE C 3 266 ? -9.970 7.501 6.853 1.00 32.01 266 PHE B N 1
ATOM 2959 C CA . PHE C 3 266 ? -9.241 8.648 6.303 1.00 32.59 266 PHE B CA 1
ATOM 2960 C C . PHE C 3 266 ? -8.022 8.217 5.483 1.00 33.08 266 PHE B C 1
ATOM 2961 O O . PHE C 3 266 ? -7.621 8.911 4.547 1.00 33.30 266 PHE B O 1
ATOM 2969 N N . ILE C 3 267 ? -7.439 7.076 5.845 1.00 33.56 267 ILE B N 1
ATOM 2970 C CA . ILE C 3 267 ? -6.316 6.500 5.102 1.00 34.08 267 ILE B CA 1
ATOM 2971 C C . ILE C 3 267 ? -6.686 5.156 4.461 1.00 34.52 267 ILE B C 1
ATOM 2972 O O . ILE C 3 267 ? -5.811 4.359 4.115 1.00 34.66 267 ILE B O 1
ATOM 2977 N N . GLY C 3 268 ? -7.988 4.916 4.311 1.00 35.16 268 GLY B N 1
ATOM 2978 C CA . GLY C 3 268 ? -8.497 3.707 3.663 1.00 36.02 268 GLY B CA 1
ATOM 2979 C C . GLY C 3 268 ? -8.440 2.439 4.500 1.00 36.73 268 GLY B C 1
ATOM 2980 O O . GLY C 3 268 ? -8.300 1.339 3.954 1.00 36.75 268 GLY B O 1
ATOM 2981 N N . MET C 3 269 ? -8.550 2.589 5.820 1.00 37.27 269 MET B N 1
ATOM 2982 C CA . MET C 3 269 ? -8.561 1.447 6.740 1.00 37.89 269 MET B CA 1
ATOM 2983 C C . MET C 3 269 ? -9.965 1.140 7.258 1.00 37.81 269 MET B C 1
ATOM 2984 O O . MET C 3 269 ? -10.678 2.038 7.715 1.00 37.98 269 MET B O 1
ATOM 2989 N N . GLU C 3 270 ? -10.347 -0.135 7.200 1.00 37.81 270 GLU B N 1
ATOM 2990 C CA . GLU C 3 270 ? -11.667 -0.574 7.662 1.00 37.75 270 GLU B CA 1
ATOM 2991 C C . GLU C 3 270 ? -11.735 -0.841 9.171 1.00 37.14 270 GLU B C 1
ATOM 2992 O O . GLU C 3 270 ? -12.763 -1.298 9.683 1.00 37.44 270 GLU B O 1
ATOM 2998 N N . SER C 3 271 ? -10.647 -0.537 9.873 1.00 36.16 271 SER B N 1
ATOM 2999 C CA . SER C 3 271 ? -10.549 -0.756 11.314 1.00 35.08 271 SER B CA 1
ATOM 3000 C C . SER C 3 271 ? -11.372 0.251 12.118 1.00 34.02 271 SER B C 1
ATOM 3001 O O . SER C 3 271 ? -11.624 1.372 11.666 1.00 33.83 271 SER B O 1
ATOM 3004 N N . ALA C 3 272 ? -11.790 -0.165 13.311 1.00 32.62 272 ALA B N 1
ATOM 3005 C CA . ALA C 3 272 ? -12.436 0.726 14.271 1.00 31.10 272 ALA B CA 1
ATOM 3006 C C . ALA C 3 272 ? -11.433 1.761 14.783 1.00 29.93 272 ALA B C 1
ATOM 3007 O O . ALA C 3 272 ? -10.227 1.494 14.829 1.00 29.74 272 ALA B O 1
ATOM 3009 N N . GLY C 3 273 ? -11.935 2.939 15.155 1.00 28.59 273 GLY B N 1
ATOM 3010 C CA . GLY C 3 273 ? -11.106 3.988 15.756 1.00 26.81 273 GLY B CA 1
ATOM 3011 C C . GLY C 3 273 ? -10.706 3.658 17.186 1.00 25.64 273 GLY B C 1
ATOM 3012 O O . GLY C 3 273 ? -11.263 2.744 17.794 1.00 25.21 273 GLY B O 1
ATOM 3013 N N . ILE C 3 274 ? -9.752 4.416 17.727 1.00 24.48 274 ILE B N 1
ATOM 3014 C CA . ILE C 3 274 ? -9.195 4.146 19.062 1.00 23.31 274 ILE B CA 1
ATOM 3015 C C . ILE C 3 274 ? -10.221 4.195 20.202 1.00 22.93 274 ILE B C 1
ATOM 3016 O O . ILE C 3 274 ? -10.055 3.520 21.215 1.00 22.64 274 ILE B O 1
ATOM 3021 N N . HIS C 3 275 ? -11.271 4.993 20.029 1.00 22.41 275 HIS B N 1
ATOM 3022 C CA . HIS C 3 275 ? -12.360 5.057 20.997 1.00 22.29 275 HIS B CA 1
ATOM 3023 C C . HIS C 3 275 ? -13.162 3.752 21.024 1.00 22.11 275 HIS B C 1
ATOM 3024 O O . HIS C 3 275 ? -13.495 3.248 22.098 1.00 21.81 275 HIS B O 1
ATOM 3031 N N . GLU C 3 276 ? -13.435 3.201 19.842 1.00 22.03 276 GLU B N 1
ATOM 3032 C CA . GLU C 3 276 ? -14.162 1.941 19.714 1.00 22.22 276 GLU B CA 1
ATOM 3033 C C . GLU C 3 276 ? -13.335 0.720 20.137 1.00 21.67 276 GLU B C 1
ATOM 3034 O O . GLU C 3 276 ? -13.875 -0.198 20.752 1.00 21.59 276 GLU B O 1
ATOM 3040 N N . THR C 3 277 ? -12.039 0.705 19.821 1.00 20.86 277 THR B N 1
ATOM 3041 C CA . THR C 3 277 ? -11.176 -0.398 20.273 1.00 20.38 277 THR B CA 1
ATOM 3042 C C . THR C 3 277 ? -11.043 -0.416 21.795 1.00 19.77 277 THR B C 1
ATOM 3043 O O . THR C 3 277 ? -10.973 -1.489 22.397 1.00 19.38 277 THR B O 1
ATOM 3047 N N . THR C 3 278 ? -11.007 0.769 22.407 1.00 19.06 278 THR B N 1
ATOM 3048 C CA . THR C 3 278 ? -10.968 0.889 23.864 1.00 18.71 278 THR B CA 1
ATOM 3049 C C . THR C 3 278 ? -12.229 0.286 24.490 1.00 18.65 278 THR B C 1
ATOM 3050 O O . THR C 3 278 ? -12.142 -0.515 25.420 1.00 18.32 278 THR B O 1
ATOM 3054 N N . TYR C 3 279 ? -13.394 0.678 23.973 1.00 18.75 279 TYR B N 1
ATOM 3055 C CA . TYR C 3 279 ? -14.674 0.115 24.417 1.00 19.04 279 TYR B CA 1
ATOM 3056 C C . TYR C 3 279 ? -14.709 -1.404 24.231 1.00 18.74 279 TYR B C 1
ATOM 3057 O O . TYR C 3 279 ? -15.081 -2.138 25.156 1.00 18.79 279 TYR B O 1
ATOM 3066 N N . ASN C 3 280 ? -14.307 -1.863 23.044 1.00 18.61 280 ASN B N 1
ATOM 3067 C CA . ASN C 3 280 ? -14.289 -3.289 22.704 1.00 18.73 280 ASN B CA 1
ATOM 3068 C C . ASN C 3 280 ? -13.414 -4.107 23.643 1.00 18.75 280 ASN B C 1
ATOM 3069 O O . ASN C 3 280 ? -13.808 -5.193 24.078 1.00 18.52 280 ASN B O 1
ATOM 3074 N N . SER C 3 281 ? -12.229 -3.576 23.948 1.00 18.40 281 SER B N 1
ATOM 3075 C CA . SER C 3 281 ? -11.300 -4.195 24.888 1.00 18.49 281 SER B CA 1
ATOM 3076 C C . SER C 3 281 ? -11.917 -4.361 26.285 1.00 18.48 281 SER B C 1
ATOM 3077 O O . SER C 3 281 ? -11.890 -5.458 26.849 1.00 18.31 281 SER B O 1
ATOM 3080 N N . ILE C 3 282 ? -12.474 -3.275 26.826 1.00 18.80 282 ILE B N 1
ATOM 3081 C CA . ILE C 3 282 ? -13.162 -3.294 28.126 1.00 19.35 282 ILE B CA 1
ATOM 3082 C C . ILE C 3 282 ? -14.280 -4.347 28.161 1.00 19.86 282 ILE B C 1
ATOM 3083 O O . ILE C 3 282 ? -14.422 -5.084 29.142 1.00 19.71 282 ILE B O 1
ATOM 3088 N N . MET C 3 283 ? -15.049 -4.421 27.076 1.00 20.68 283 MET B N 1
ATOM 3089 C CA . MET C 3 283 ? -16.196 -5.328 26.992 1.00 21.68 283 MET B CA 1
ATOM 3090 C C . MET C 3 283 ? -15.796 -6.803 26.912 1.00 22.08 283 MET B C 1
ATOM 3091 O O . MET C 3 283 ? -16.611 -7.678 27.192 1.00 22.33 283 MET B O 1
ATOM 3096 N N . LYS C 3 284 ? -14.542 -7.069 26.545 1.00 22.50 284 LYS B N 1
ATOM 3097 C CA . LYS C 3 284 ? -14.003 -8.433 26.539 1.00 23.14 284 LYS B CA 1
ATOM 3098 C C . LYS C 3 284 ? -13.527 -8.904 27.915 1.00 23.20 284 LYS B C 1
ATOM 3099 O O . LYS C 3 284 ? -13.241 -10.091 28.107 1.00 23.39 284 LYS B O 1
ATOM 3105 N N . CYS C 3 285 ? -13.441 -7.974 28.864 1.00 23.22 285 CYS B N 1
ATOM 3106 C CA . CYS C 3 285 ? -12.985 -8.281 30.216 1.00 23.32 285 CYS B CA 1
ATOM 3107 C C . CYS C 3 285 ? -14.144 -8.691 31.116 1.00 24.12 285 CYS B C 1
ATOM 3108 O O . CYS C 3 285 ? -15.297 -8.338 30.850 1.00 23.98 285 CYS B O 1
ATOM 3111 N N . ASP C 3 286 ? -13.818 -9.428 32.180 1.00 24.73 286 ASP B N 1
ATOM 3112 C CA . ASP C 3 286 ? -14.769 -9.800 33.231 1.00 25.56 286 ASP B CA 1
ATOM 3113 C C . ASP C 3 286 ? -15.606 -8.582 33.620 1.00 25.58 286 ASP B C 1
ATOM 3114 O O . ASP C 3 286 ? -15.068 -7.501 33.879 1.00 25.47 286 ASP B O 1
ATOM 3119 N N . ILE C 3 287 ? -16.922 -8.771 33.648 1.00 25.52 287 ILE B N 1
ATOM 3120 C CA . ILE C 3 287 ? -17.883 -7.706 33.960 1.00 25.62 287 ILE B CA 1
ATOM 3121 C C . ILE C 3 287 ? -17.609 -6.999 35.298 1.00 25.37 287 ILE B C 1
ATOM 3122 O O . ILE C 3 287 ? -17.893 -5.810 35.449 1.00 25.43 287 ILE B O 1
ATOM 3127 N N . ASP C 3 288 ? -17.038 -7.732 36.250 1.00 25.26 288 ASP B N 1
ATOM 3128 C CA . ASP C 3 288 ? -16.788 -7.207 37.590 1.00 25.29 288 ASP B CA 1
ATOM 3129 C C . ASP C 3 288 ? -15.607 -6.226 37.685 1.00 24.85 288 ASP B C 1
ATOM 3130 O O . ASP C 3 288 ? -15.430 -5.569 38.715 1.00 24.49 288 ASP B O 1
ATOM 3135 N N . ILE C 3 289 ? -14.806 -6.124 36.625 1.00 23.94 289 ILE B N 1
ATOM 3136 C CA . ILE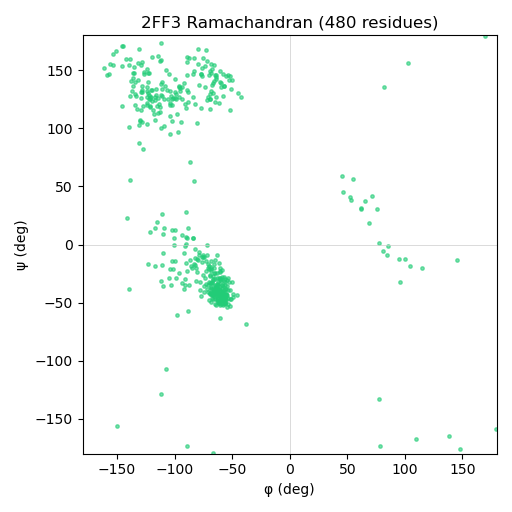 C 3 289 ? -13.664 -5.197 36.628 1.00 23.63 289 ILE B CA 1
ATOM 3137 C C . ILE C 3 289 ? -13.836 -3.992 35.694 1.00 23.18 289 ILE B C 1
ATOM 3138 O O . ILE C 3 289 ? -13.025 -3.067 35.723 1.00 22.73 289 ILE B O 1
ATOM 3143 N N . ARG C 3 290 ? -14.900 -4.006 34.891 1.00 22.78 290 ARG B N 1
ATOM 3144 C CA . ARG C 3 290 ? -15.114 -3.001 33.842 1.00 22.60 290 ARG B CA 1
ATOM 3145 C C . ARG C 3 290 ? -15.215 -1.568 34.364 1.00 22.35 290 ARG B C 1
ATOM 3146 O O . ARG C 3 290 ? -14.682 -0.644 33.750 1.00 22.14 290 ARG B O 1
ATOM 3154 N N . LYS C 3 291 ? -15.889 -1.391 35.498 1.00 22.12 291 LYS B N 1
ATOM 3155 C CA . LYS C 3 291 ? -15.992 -0.082 36.146 1.00 22.15 291 LYS B CA 1
ATOM 3156 C C . LYS C 3 291 ? -14.603 0.526 36.438 1.00 21.69 291 LYS B C 1
ATOM 3157 O O . LYS C 3 291 ? -14.369 1.707 36.161 1.00 21.56 291 LYS B O 1
ATOM 3163 N N . ASP C 3 292 ? -13.698 -0.292 36.978 1.00 20.86 292 ASP B N 1
ATOM 3164 C CA . ASP C 3 292 ? -12.317 0.120 37.270 1.00 20.66 292 ASP B CA 1
ATOM 3165 C C . ASP C 3 292 ? -11.543 0.499 36.000 1.00 19.58 292 ASP B C 1
ATOM 3166 O O . ASP C 3 292 ? -10.682 1.383 36.030 1.00 19.72 292 ASP B O 1
ATOM 3171 N N . LEU C 3 293 ? -11.847 -0.184 34.897 1.00 18.38 293 LEU B N 1
ATOM 3172 C CA . LEU C 3 293 ? -11.235 0.093 33.598 1.00 17.50 293 LEU B CA 1
ATOM 3173 C C . LEU C 3 293 ? -11.677 1.447 33.035 1.00 17.24 293 LEU B C 1
ATOM 3174 O O . LEU C 3 293 ? -10.839 2.256 32.631 1.00 17.05 293 LEU B O 1
ATOM 3179 N N . TYR C 3 294 ? -12.989 1.684 33.032 1.00 16.79 294 TYR B N 1
ATOM 3180 C CA . TYR C 3 294 ? -13.579 2.948 32.575 1.00 16.62 294 TYR B CA 1
ATOM 3181 C C . TYR C 3 294 ? -13.032 4.156 33.330 1.00 16.35 294 TYR B C 1
ATOM 3182 O O . TYR C 3 294 ? -12.824 5.218 32.743 1.00 16.41 294 TYR B O 1
ATOM 3191 N N . ALA C 3 295 ? -12.811 3.982 34.631 1.00 16.07 295 ALA B N 1
ATOM 3192 C CA . ALA C 3 295 ? -12.331 5.056 35.494 1.00 15.75 295 ALA B CA 1
ATOM 3193 C C . ALA C 3 295 ? -10.804 5.247 35.437 1.00 15.66 295 ALA B C 1
ATOM 3194 O O . ALA C 3 295 ? -10.270 6.169 36.057 1.00 15.41 295 ALA B O 1
ATOM 3196 N N . ASN C 3 296 ? -10.109 4.382 34.697 1.00 15.31 296 ASN B N 1
ATOM 3197 C CA . ASN C 3 296 ? -8.645 4.442 34.628 1.00 15.37 296 ASN B CA 1
ATOM 3198 C C . ASN C 3 296 ? -8.067 4.206 33.225 1.00 15.45 296 ASN B C 1
ATOM 3199 O O . ASN C 3 296 ? -7.231 3.318 33.032 1.00 15.36 296 ASN B O 1
ATOM 3204 N N . ASN C 3 297 ? -8.521 5.006 32.257 1.00 15.51 297 ASN B N 1
ATOM 3205 C CA . ASN C 3 297 ? -7.982 4.978 30.894 1.00 16.12 297 ASN B CA 1
ATOM 3206 C C . ASN C 3 297 ? -6.686 5.778 30.809 1.00 15.70 297 ASN B C 1
ATOM 3207 O O . ASN C 3 297 ? -6.721 7.011 30.783 1.00 15.91 297 ASN B O 1
ATOM 3212 N N . VAL C 3 298 ? -5.550 5.088 30.744 1.00 15.03 298 VAL B N 1
ATOM 3213 C CA . VAL C 3 298 ? -4.246 5.764 30.741 1.00 14.79 298 VAL B CA 1
ATOM 3214 C C . VAL C 3 298 ? -3.659 5.818 29.333 1.00 14.92 298 VAL B C 1
ATOM 3215 O O . VAL C 3 298 ? -3.524 4.792 28.665 1.00 14.57 298 VAL B O 1
ATOM 3219 N N . MET C 3 299 ? -3.325 7.024 28.879 1.00 15.16 299 MET B N 1
ATOM 3220 C CA . MET C 3 299 ? -2.700 7.182 27.571 1.00 15.62 299 MET B CA 1
ATOM 3221 C C . MET C 3 299 ? -1.177 7.206 27.665 1.00 15.42 299 MET B C 1
ATOM 3222 O O . MET C 3 299 ? -0.613 7.871 28.540 1.00 15.45 299 MET B O 1
ATOM 3227 N N . SER C 3 300 ? -0.525 6.472 26.765 1.00 15.33 300 SER B N 1
ATOM 3228 C CA . SER C 3 300 ? 0.935 6.474 26.662 1.00 15.51 300 SER B CA 1
ATOM 3229 C C . SER C 3 300 ? 1.419 6.466 25.214 1.00 15.09 300 SER B C 1
ATOM 3230 O O . SER C 3 300 ? 0.716 5.999 24.316 1.00 14.76 300 SER B O 1
ATOM 3233 N N . GLY C 3 301 ? 2.631 6.978 25.001 1.00 15.05 301 GLY B N 1
ATOM 3234 C CA . GLY C 3 301 ? 3.255 6.956 23.679 1.00 14.88 301 GLY B CA 1
ATOM 3235 C C . GLY C 3 301 ? 3.186 8.299 22.978 1.00 15.24 301 GLY B C 1
ATOM 3236 O O . GLY C 3 301 ? 2.311 9.125 23.270 1.00 14.97 301 GLY B O 1
ATOM 3237 N N . GLY C 3 302 ? 4.117 8.514 22.049 1.00 15.46 302 GLY B N 1
ATOM 3238 C CA . GLY C 3 302 ? 4.239 9.785 21.339 1.00 15.80 302 GLY B CA 1
ATOM 3239 C C . GLY C 3 302 ? 2.990 10.200 20.582 1.00 16.12 302 GLY B C 1
ATOM 3240 O O . GLY C 3 302 ? 2.674 11.382 20.515 1.00 16.01 302 GLY B O 1
ATOM 3241 N N . THR C 3 303 ? 2.269 9.230 20.018 1.00 16.51 303 THR B N 1
ATOM 3242 C CA . THR C 3 303 ? 1.073 9.539 19.217 1.00 17.01 303 THR B CA 1
ATOM 3243 C C . THR C 3 303 ? -0.165 9.943 20.045 1.00 17.06 303 THR B C 1
ATOM 3244 O O . THR C 3 303 ? -1.160 10.410 19.485 1.00 17.34 303 THR B O 1
ATOM 3248 N N . THR C 3 304 ? -0.100 9.792 21.370 1.00 17.01 304 THR B N 1
ATOM 3249 C CA . THR C 3 304 ? -1.148 10.335 22.241 1.00 17.05 304 THR B CA 1
ATOM 3250 C C . THR C 3 304 ? -0.873 11.782 22.693 1.00 17.34 304 THR B C 1
ATOM 3251 O O . THR C 3 304 ? -1.622 12.330 23.508 1.00 17.24 304 THR B O 1
ATOM 3255 N N . MET C 3 305 ? 0.185 12.398 22.160 1.00 17.79 305 MET B N 1
ATOM 3256 C CA . MET C 3 305 ? 0.614 13.738 22.608 1.00 18.59 305 MET B CA 1
ATOM 3257 C C . MET C 3 305 ? -0.182 14.934 22.054 1.00 19.08 305 MET B C 1
ATOM 3258 O O . MET C 3 305 ? 0.004 16.067 22.516 1.00 19.59 305 MET B O 1
ATOM 3263 N N . TYR C 3 306 ? -1.060 14.689 21.086 1.00 19.40 306 TYR B N 1
ATOM 3264 C CA . TYR C 3 306 ? -1.888 15.753 20.500 1.00 19.52 306 TYR B CA 1
ATOM 3265 C C . TYR C 3 306 ? -2.740 16.458 21.545 1.00 19.89 306 TYR B C 1
ATOM 3266 O O . TYR C 3 306 ? -3.452 15.801 22.304 1.00 19.86 306 TYR B O 1
ATOM 3275 N N . PRO C 3 307 ? -2.671 17.790 21.598 1.00 20.26 307 PRO B N 1
ATOM 3276 C CA . PRO C 3 307 ? -3.585 18.560 22.442 1.00 20.32 307 PRO B CA 1
ATOM 3277 C C . PRO C 3 307 ? -5.033 18.184 22.136 1.00 20.63 307 PRO B C 1
ATOM 3278 O O . PRO C 3 307 ? -5.373 17.911 20.979 1.00 20.44 307 PRO B O 1
ATOM 3282 N N . GLY C 3 308 ? -5.860 18.120 23.177 1.00 20.94 308 GLY B N 1
ATOM 3283 C CA . GLY C 3 308 ? -7.274 17.779 23.026 1.00 21.41 308 GLY B CA 1
ATOM 3284 C C . GLY C 3 308 ? -7.649 16.307 22.905 1.00 21.69 308 GLY B C 1
ATOM 3285 O O . GLY C 3 308 ? -8.840 15.981 22.881 1.00 21.66 308 GLY B O 1
ATOM 3286 N N . ILE C 3 309 ? -6.659 15.413 22.821 1.00 21.78 309 ILE B N 1
ATOM 3287 C CA . ILE C 3 309 ? -6.935 13.976 22.676 1.00 21.83 309 ILE B CA 1
ATOM 3288 C C . ILE C 3 309 ? -7.686 13.379 23.877 1.00 21.80 309 ILE B C 1
ATOM 3289 O O . ILE C 3 309 ? -8.577 12.549 23.697 1.00 21.71 309 ILE B O 1
ATOM 3294 N N . ALA C 3 310 ? -7.325 13.807 25.087 1.00 21.87 310 ALA B N 1
ATOM 3295 C CA . ALA C 3 310 ? -7.957 13.310 26.310 1.00 21.91 310 ALA B CA 1
ATOM 3296 C C . ALA C 3 310 ? -9.418 13.747 26.421 1.00 22.22 310 ALA B C 1
ATOM 3297 O O . ALA C 3 310 ? -10.280 12.948 26.788 1.00 21.59 310 ALA B O 1
ATOM 3299 N N . ASP C 3 311 ? -9.680 15.017 26.105 1.00 22.32 311 ASP B N 1
ATOM 3300 C CA . ASP C 3 311 ? -11.038 15.572 26.130 1.00 22.87 311 ASP B CA 1
ATOM 3301 C C . ASP C 3 311 ? -11.942 14.878 25.115 1.00 22.47 311 ASP B C 1
ATOM 3302 O O . ASP C 3 311 ? -13.113 14.617 25.393 1.00 22.56 311 ASP B O 1
ATOM 3307 N N . ARG C 3 312 ? -11.386 14.576 23.947 1.00 22.34 312 ARG B N 1
ATOM 3308 C CA . ARG C 3 312 ? -12.115 13.868 22.902 1.00 22.32 312 ARG B CA 1
ATOM 3309 C C . ARG C 3 312 ? -12.405 12.410 23.270 1.00 22.71 312 ARG B C 1
ATOM 3310 O O . ARG C 3 312 ? -13.508 11.918 23.027 1.00 22.52 312 ARG B O 1
ATOM 3318 N N . MET C 3 313 ? -11.421 11.724 23.853 1.00 23.08 313 MET B N 1
ATOM 3319 C CA . MET C 3 313 ? -11.624 10.345 24.315 1.00 23.49 313 MET B CA 1
ATOM 3320 C C . MET C 3 313 ? -12.670 10.259 25.421 1.00 23.22 313 MET B C 1
ATOM 3321 O O . MET C 3 313 ? -13.498 9.346 25.421 1.00 22.98 313 MET B O 1
ATOM 3326 N N . GLN C 3 314 ? -12.633 11.218 26.347 1.00 22.98 314 GLN B N 1
ATOM 3327 C CA . GLN C 3 314 ? -13.629 11.321 27.411 1.00 23.15 314 GLN B CA 1
ATOM 3328 C C . GLN C 3 314 ? -15.034 11.422 26.816 1.00 23.11 314 GLN B C 1
ATOM 3329 O O . GLN C 3 314 ? -15.947 10.714 27.241 1.00 22.54 314 GLN B O 1
ATOM 3335 N N . LYS C 3 315 ? -15.178 12.294 25.819 1.00 23.02 315 LYS B N 1
ATOM 3336 C CA . LYS C 3 315 ? -16.430 12.483 25.093 1.00 23.18 315 LYS B CA 1
ATOM 3337 C C . LYS C 3 315 ? -16.876 11.199 24.381 1.00 22.92 315 LYS B C 1
ATOM 3338 O O . LYS C 3 315 ? -18.026 10.785 24.513 1.00 22.73 315 LYS B O 1
ATOM 3344 N N . GLU C 3 316 ? -15.961 10.568 23.645 1.00 22.94 316 GLU B N 1
ATOM 3345 C CA . GLU C 3 316 ? -16.299 9.386 22.847 1.00 22.78 316 GLU B CA 1
ATOM 3346 C C . GLU C 3 316 ? -16.648 8.145 23.679 1.00 22.70 316 GLU B C 1
ATOM 3347 O O . GLU C 3 316 ? -17.589 7.417 23.341 1.00 22.50 316 GLU B O 1
ATOM 3353 N N . ILE C 3 317 ? -15.899 7.901 24.753 1.00 22.22 317 ILE B N 1
ATOM 3354 C CA . ILE C 3 317 ? -16.189 6.761 25.636 1.00 22.21 317 ILE B CA 1
ATOM 3355 C C . ILE C 3 317 ? -17.509 6.964 26.394 1.00 22.05 317 ILE B C 1
ATOM 3356 O O . ILE C 3 317 ? -18.267 6.017 26.596 1.00 21.84 317 ILE B O 1
ATOM 3361 N N . THR C 3 318 ? -17.779 8.209 26.783 1.00 22.19 318 THR B N 1
ATOM 3362 C CA . THR C 3 318 ? -19.053 8.593 27.399 1.00 22.29 318 THR B CA 1
ATOM 3363 C C . THR C 3 318 ? -20.244 8.249 26.498 1.00 22.31 318 THR B C 1
ATOM 3364 O O . THR C 3 318 ? -21.277 7.771 26.978 1.00 22.47 318 THR B O 1
ATOM 3368 N N . ALA C 3 319 ? -20.084 8.481 25.197 1.00 22.15 319 ALA B N 1
ATOM 3369 C CA . ALA C 3 319 ? -21.126 8.174 24.219 1.00 22.29 319 ALA B CA 1
ATOM 3370 C C . ALA C 3 319 ? -21.328 6.669 24.035 1.00 22.34 319 ALA B C 1
ATOM 3371 O O . ALA C 3 319 ? -22.427 6.230 23.679 1.00 22.52 319 ALA B O 1
ATOM 3373 N N . LEU C 3 320 ? -20.274 5.887 24.288 1.00 22.13 320 LEU B N 1
ATOM 3374 C CA . LEU C 3 320 ? -20.320 4.428 24.122 1.00 21.80 320 LEU B CA 1
ATOM 3375 C C . LEU C 3 320 ? -20.825 3.673 25.356 1.00 21.76 320 LEU B C 1
ATOM 3376 O O . LEU C 3 320 ? -21.489 2.639 25.225 1.00 21.63 320 LEU B O 1
ATOM 3381 N N . ALA C 3 321 ? -20.500 4.189 26.539 1.00 21.55 321 ALA B N 1
ATOM 3382 C CA . ALA C 3 321 ? -20.788 3.522 27.808 1.00 21.94 321 ALA B CA 1
ATOM 3383 C C . ALA C 3 321 ? -22.187 3.871 28.328 1.00 22.20 321 ALA B C 1
ATOM 3384 O O . ALA C 3 321 ? -22.761 4.881 27.909 1.00 22.21 321 ALA B O 1
ATOM 3386 N N . PRO C 3 322 ? -22.734 3.053 29.238 1.00 22.53 322 PRO B N 1
ATOM 3387 C CA . PRO C 3 322 ? -23.947 3.431 29.977 1.00 22.72 322 PRO B CA 1
ATOM 3388 C C . PRO C 3 322 ? -23.798 4.827 30.583 1.00 22.99 322 PRO B C 1
ATOM 3389 O O . PRO C 3 322 ? -22.710 5.182 31.047 1.00 22.95 322 PRO B O 1
ATOM 3393 N N . SER C 3 323 ? -24.880 5.607 30.570 1.00 23.25 323 SER B N 1
ATOM 3394 C CA . SER C 3 323 ? -24.828 7.026 30.939 1.00 23.55 323 SER B CA 1
ATOM 3395 C C . SER C 3 323 ? -24.356 7.299 32.374 1.00 23.56 323 SER B C 1
ATOM 3396 O O . SER C 3 323 ? -23.870 8.390 32.666 1.00 23.78 323 SER B O 1
ATOM 3399 N N . THR C 3 324 ? -24.500 6.314 33.259 1.00 23.56 324 THR B N 1
ATOM 3400 C CA . THR C 3 324 ? -24.110 6.467 34.665 1.00 23.81 324 THR B CA 1
ATOM 3401 C C . THR C 3 324 ? -22.661 6.049 34.956 1.00 23.50 324 THR B C 1
ATOM 3402 O O . THR C 3 324 ? -22.202 6.151 36.094 1.00 23.41 324 THR B O 1
ATOM 3406 N N . MET C 3 325 ? -21.946 5.590 33.931 1.00 23.50 325 MET B N 1
ATOM 3407 C CA . MET C 3 325 ? -20.568 5.110 34.100 1.00 23.56 325 MET B CA 1
ATOM 3408 C C . MET C 3 325 ? -19.579 6.247 34.380 1.00 23.63 325 MET B C 1
ATOM 3409 O O . MET C 3 325 ? -19.528 7.230 33.639 1.00 23.63 325 MET B O 1
ATOM 3414 N N . LYS C 3 326 ? -18.803 6.111 35.455 1.00 23.68 326 LYS B N 1
ATOM 3415 C CA . LYS C 3 326 ? -17.735 7.067 35.750 1.00 23.81 326 LYS B CA 1
ATOM 3416 C C . LYS C 3 326 ? -16.538 6.801 34.838 1.00 23.36 326 LYS B C 1
ATOM 3417 O O . LYS C 3 326 ? -15.934 5.718 34.876 1.00 23.10 326 LYS B O 1
ATOM 3423 N N . ILE C 3 327 ? -16.219 7.794 34.012 1.00 22.60 327 ILE B N 1
ATOM 3424 C CA . ILE C 3 327 ? -15.155 7.682 33.018 1.00 22.19 327 ILE B CA 1
ATOM 3425 C C . ILE C 3 327 ? -14.076 8.732 33.274 1.00 21.90 327 ILE B C 1
ATOM 3426 O O . ILE C 3 327 ? -14.380 9.900 33.501 1.00 21.64 327 ILE B O 1
ATOM 3431 N N . LYS C 3 328 ? -12.820 8.292 33.256 1.00 21.73 328 LYS B N 1
ATOM 3432 C CA . LYS C 3 328 ? -11.676 9.181 33.424 1.00 21.62 328 LYS B CA 1
ATOM 3433 C C . LYS C 3 328 ? -10.554 8.796 32.465 1.00 21.27 328 LYS B C 1
ATOM 3434 O O . LYS C 3 328 ? -10.148 7.628 32.405 1.00 20.83 328 LYS B O 1
ATOM 3440 N N . ILE C 3 329 ? -10.077 9.785 31.709 1.00 20.78 329 ILE B N 1
ATOM 3441 C CA . ILE C 3 329 ? -8.920 9.627 30.831 1.00 20.39 329 ILE B CA 1
ATOM 3442 C C . ILE C 3 329 ? -7.717 10.273 31.506 1.00 20.15 329 ILE B C 1
ATOM 3443 O O . ILE C 3 329 ? -7.785 11.427 31.926 1.00 20.12 329 ILE B O 1
ATOM 3448 N N . ILE C 3 330 ? -6.622 9.526 31.613 1.00 19.78 330 ILE B N 1
ATOM 3449 C CA . ILE C 3 330 ? -5.406 10.047 32.234 1.00 19.57 330 ILE B CA 1
ATOM 3450 C C . ILE C 3 330 ? -4.313 10.182 31.181 1.00 19.36 330 ILE B C 1
ATOM 3451 O O . ILE C 3 330 ? -3.898 9.199 30.565 1.00 19.20 330 ILE B O 1
ATOM 3456 N N . ALA C 3 331 ? -3.855 11.411 30.976 1.00 19.39 331 ALA B N 1
ATOM 3457 C CA . ALA C 3 331 ? -2.846 11.689 29.962 1.00 19.63 331 ALA B CA 1
ATOM 3458 C C . ALA C 3 331 ? -1.724 12.523 30.570 1.00 19.66 331 ALA B C 1
ATOM 3459 O O . ALA C 3 331 ? -1.766 13.751 30.526 1.00 19.90 331 ALA B O 1
ATOM 3461 N N . PRO C 3 332 ? -0.737 11.847 31.157 1.00 19.69 332 PRO B N 1
ATOM 3462 C CA . PRO C 3 332 ? 0.382 12.514 31.819 1.00 19.57 332 PRO B CA 1
ATOM 3463 C C . PRO C 3 332 ? 1.216 13.308 30.812 1.00 19.36 332 PRO B C 1
ATOM 3464 O O . PRO C 3 332 ? 1.387 12.852 29.685 1.00 18.76 332 PRO B O 1
ATOM 3468 N N . PRO C 3 333 ? 1.722 14.484 31.200 1.00 19.39 333 PRO B N 1
ATOM 3469 C CA . PRO C 3 333 ? 2.540 15.301 30.296 1.00 19.27 333 PRO B CA 1
ATOM 3470 C C . PRO C 3 333 ? 3.766 14.537 29.783 1.00 18.94 333 PRO B C 1
ATOM 3471 O O . PRO C 3 333 ? 4.203 14.749 28.648 1.00 19.18 333 PRO B O 1
ATOM 3475 N N . GLU C 3 334 ? 4.285 13.635 30.612 1.00 18.52 334 GLU B N 1
ATOM 3476 C CA . GLU C 3 334 ? 5.508 12.882 30.313 1.00 18.17 334 GLU B CA 1
ATOM 3477 C C . GLU C 3 334 ? 5.281 11.571 29.546 1.00 17.58 334 GLU B C 1
ATOM 3478 O O . GLU C 3 334 ? 6.195 10.746 29.433 1.00 17.39 334 GLU B O 1
ATOM 3484 N N . ARG C 3 335 ? 4.082 11.401 28.991 1.00 16.99 335 ARG B N 1
ATOM 3485 C CA . ARG C 3 335 ? 3.652 10.112 28.425 1.00 16.54 335 ARG B CA 1
ATOM 3486 C C . ARG C 3 335 ? 4.422 9.595 27.202 1.00 16.44 335 ARG B C 1
ATOM 3487 O O . ARG C 3 335 ? 4.286 8.424 26.844 1.00 15.90 335 ARG B O 1
ATOM 3495 N N . LYS C 3 336 ? 5.231 10.463 26.584 1.00 16.36 336 LYS B N 1
ATOM 3496 C CA . LYS C 3 336 ? 6.235 10.041 25.595 1.00 16.70 336 LYS B CA 1
ATOM 3497 C C . LYS C 3 336 ? 7.246 9.065 26.194 1.00 15.98 336 LYS B C 1
ATOM 3498 O O . LYS C 3 336 ? 7.796 8.233 25.477 1.00 16.46 336 LYS B O 1
ATOM 3504 N N . TYR C 3 337 ? 7.500 9.189 27.497 1.00 15.10 337 TYR B N 1
ATOM 3505 C CA . TYR C 3 337 ? 8.522 8.392 28.180 1.00 14.73 337 TYR B CA 1
ATOM 3506 C C . TYR C 3 337 ? 7.984 7.541 29.339 1.00 14.02 337 TYR B C 1
ATOM 3507 O O . TYR C 3 337 ? 8.762 6.979 30.104 1.00 13.57 337 TYR B O 1
ATOM 3516 N N . SER C 3 338 ? 6.659 7.451 29.456 1.00 13.54 338 SER B N 1
ATOM 3517 C CA . SER C 3 338 ? 6.005 6.675 30.524 1.00 13.42 338 SER B CA 1
ATOM 3518 C C . SER C 3 338 ? 6.509 5.246 30.648 1.00 12.44 338 SER B C 1
ATOM 3519 O O . SER C 3 338 ? 6.752 4.781 31.764 1.00 12.42 338 SER B O 1
ATOM 3522 N N . VAL C 3 339 ? 6.620 4.546 29.515 1.00 12.03 339 VAL B N 1
ATOM 3523 C CA . VAL C 3 339 ? 7.135 3.173 29.497 1.00 11.63 339 VAL B CA 1
ATOM 3524 C C . VAL C 3 339 ? 8.528 3.134 30.120 1.00 11.35 339 VAL B C 1
ATOM 3525 O O . VAL C 3 339 ? 8.794 2.326 31.020 1.00 11.15 339 VAL B O 1
ATOM 3529 N N . TRP C 3 340 ? 9.415 4.013 29.647 1.00 10.98 340 TRP B N 1
ATOM 3530 C CA . TRP C 3 340 ? 10.775 4.073 30.192 1.00 10.81 340 TRP B CA 1
ATOM 3531 C C . TRP C 3 340 ? 10.790 4.388 31.694 1.00 10.57 340 TRP B C 1
ATOM 3532 O O . TRP C 3 340 ? 11.535 3.754 32.448 1.00 10.72 340 TRP B O 1
ATOM 3543 N N . ILE C 3 341 ? 9.984 5.362 32.121 1.00 10.59 341 ILE B N 1
ATOM 3544 C CA . ILE C 3 341 ? 9.963 5.791 33.532 1.00 10.81 341 ILE B CA 1
ATOM 3545 C C . ILE C 3 341 ? 9.483 4.671 34.467 1.00 10.94 341 ILE B C 1
ATOM 3546 O O . ILE C 3 341 ? 10.043 4.472 35.549 1.00 10.74 341 ILE B O 1
ATOM 3551 N N . GLY C 3 342 ? 8.455 3.944 34.036 1.00 11.08 342 GLY B N 1
ATOM 3552 C CA . GLY C 3 342 ? 7.967 2.771 34.766 1.00 11.56 342 GLY B CA 1
ATOM 3553 C C . GLY C 3 342 ? 9.069 1.740 34.958 1.00 11.48 342 GLY B C 1
ATOM 3554 O O . GLY C 3 342 ? 9.233 1.198 36.048 1.00 11.68 342 GLY B O 1
ATOM 3555 N N . GLY C 3 343 ? 9.819 1.471 33.889 1.00 11.59 343 GLY B N 1
ATOM 3556 C CA . GLY C 3 343 ? 10.988 0.585 33.947 1.00 11.52 343 GLY B CA 1
ATOM 3557 C C . GLY C 3 343 ? 12.049 1.072 34.925 1.00 11.50 343 GLY B C 1
ATOM 3558 O O . GLY C 3 343 ? 12.609 0.279 35.686 1.00 11.64 343 GLY B O 1
ATOM 3559 N N . SER C 3 344 ? 12.321 2.377 34.910 1.00 11.59 344 SER B N 1
ATOM 3560 C CA . SER C 3 344 ? 13.292 2.977 35.832 1.00 11.60 344 SER B CA 1
ATOM 3561 C C . SER C 3 344 ? 12.895 2.771 37.294 1.00 11.72 344 SER B C 1
ATOM 3562 O O . SER C 3 344 ? 13.740 2.423 38.127 1.00 12.00 344 SER B O 1
ATOM 3565 N N . ILE C 3 345 ? 11.609 2.965 37.593 1.00 11.75 345 ILE B N 1
ATOM 3566 C CA . ILE C 3 345 ? 11.077 2.786 38.947 1.00 11.72 345 ILE B CA 1
ATOM 3567 C C . ILE C 3 345 ? 11.180 1.324 39.375 1.00 11.85 345 ILE B C 1
ATOM 3568 O O . ILE C 3 345 ? 11.725 1.022 40.433 1.00 11.92 345 ILE B O 1
ATOM 3573 N N . LEU C 3 346 ? 10.676 0.428 38.529 1.00 12.13 346 LEU B N 1
ATOM 3574 C CA . LEU C 3 346 ? 10.665 -1.007 38.812 1.00 12.32 346 LEU B CA 1
ATOM 3575 C C . LEU C 3 346 ? 12.065 -1.553 39.112 1.00 12.45 346 LEU B C 1
ATOM 3576 O O . LEU C 3 346 ? 12.272 -2.221 40.123 1.00 12.04 346 LEU B O 1
ATOM 3581 N N . ALA C 3 347 ? 13.020 -1.247 38.236 1.00 12.87 347 ALA B N 1
ATOM 3582 C CA . ALA C 3 347 ? 14.404 -1.712 38.398 1.00 13.24 347 ALA B CA 1
ATOM 3583 C C . ALA C 3 347 ? 15.120 -1.130 39.622 1.00 13.32 347 ALA B C 1
ATOM 3584 O O . ALA C 3 347 ? 16.148 -1.661 40.040 1.00 13.55 347 ALA B O 1
ATOM 3586 N N . SER C 3 348 ? 14.581 -0.044 40.183 1.00 13.54 348 SER B N 1
ATOM 3587 C CA . SER C 3 348 ? 15.195 0.631 41.335 1.00 13.88 348 SER B CA 1
ATOM 3588 C C . SER C 3 348 ? 14.723 0.097 42.698 1.00 14.13 348 SER B C 1
ATOM 3589 O O . SER C 3 348 ? 15.360 0.355 43.724 1.00 14.24 348 SER B O 1
ATOM 3592 N N . LEU C 3 349 ? 13.621 -0.648 42.705 1.00 14.09 349 LEU B N 1
ATOM 3593 C CA . LEU C 3 349 ? 12.997 -1.118 43.952 1.00 14.72 349 LEU B CA 1
ATOM 3594 C C . LEU C 3 349 ? 13.871 -2.116 44.710 1.00 15.12 349 LEU B C 1
ATOM 3595 O O . LEU C 3 349 ? 14.491 -2.990 44.105 1.00 14.66 349 LEU B O 1
ATOM 3600 N N . SER C 3 350 ? 13.914 -1.969 46.035 1.00 16.16 350 SER B N 1
ATOM 3601 C CA . SER C 3 350 ? 14.658 -2.881 46.910 1.00 17.24 350 SER B CA 1
ATOM 3602 C C . SER C 3 350 ? 14.230 -4.333 46.684 1.00 17.87 350 SER B C 1
ATOM 3603 O O . SER C 3 350 ? 15.054 -5.248 46.725 1.00 18.36 350 SER B O 1
ATOM 3606 N N . THR C 3 351 ? 12.941 -4.519 46.409 1.00 18.55 351 THR B N 1
ATOM 3607 C CA . THR C 3 351 ? 12.346 -5.837 46.176 1.00 19.21 351 THR B CA 1
ATOM 3608 C C . THR C 3 351 ? 12.647 -6.435 44.799 1.00 19.94 351 THR B C 1
ATOM 3609 O O . THR C 3 351 ? 12.359 -7.611 44.565 1.00 20.36 351 THR B O 1
ATOM 3613 N N . PHE C 3 352 ? 13.207 -5.640 43.887 1.00 20.29 352 PHE B N 1
ATOM 3614 C CA . PHE C 3 352 ? 13.454 -6.122 42.524 1.00 21.00 352 PHE B CA 1
ATOM 3615 C C . PHE C 3 352 ? 14.740 -6.945 42.387 1.00 21.88 352 PHE B C 1
ATOM 3616 O O . PHE C 3 352 ? 14.911 -7.680 41.414 1.00 21.20 352 PHE B O 1
ATOM 3624 N N . GLN C 3 353 ? 15.629 -6.818 43.372 1.00 23.15 353 GLN B N 1
ATOM 3625 C CA . GLN C 3 353 ? 16.938 -7.480 43.355 1.00 24.63 353 GLN B CA 1
ATOM 3626 C C . GLN C 3 353 ? 16.888 -8.974 43.029 1.00 24.80 353 GLN B C 1
ATOM 3627 O O . GLN C 3 353 ? 17.706 -9.460 42.246 1.00 24.88 353 GLN B O 1
ATOM 3633 N N . GLN C 3 354 ? 15.929 -9.697 43.607 1.00 25.17 354 GLN B N 1
ATOM 3634 C CA . GLN C 3 354 ? 15.835 -11.142 43.372 1.00 25.72 354 GLN B CA 1
ATOM 3635 C C . GLN C 3 354 ? 14.951 -11.521 42.173 1.00 25.13 354 GLN B C 1
ATOM 3636 O O . GLN C 3 354 ? 14.793 -12.705 41.853 1.00 25.11 354 GLN B O 1
ATOM 3642 N N . MET C 3 355 ? 14.399 -10.512 41.501 1.00 24.17 355 MET B N 1
ATOM 3643 C CA . MET C 3 355 ? 13.484 -10.737 40.381 1.00 23.65 355 MET B CA 1
ATOM 3644 C C . MET C 3 355 ? 14.190 -10.842 39.028 1.00 22.68 355 MET B C 1
ATOM 3645 O O . MET C 3 355 ? 13.647 -11.416 38.081 1.00 22.50 355 MET B O 1
ATOM 3650 N N . TRP C 3 356 ? 15.395 -10.280 38.951 1.00 21.84 356 TRP B N 1
ATOM 3651 C CA . TRP C 3 356 ? 16.275 -10.411 37.784 1.00 21.12 356 TRP B CA 1
ATOM 3652 C C . TRP C 3 356 ? 16.532 -11.873 37.422 1.00 20.85 356 TRP B C 1
ATOM 3653 O O . TRP C 3 356 ? 16.629 -12.725 38.300 1.00 20.70 356 TRP B O 1
ATOM 3664 N N . ILE C 3 357 ? 16.654 -12.153 36.130 1.00 20.71 357 ILE B N 1
ATOM 3665 C CA . ILE C 3 357 ? 17.236 -13.413 35.675 1.00 20.97 357 ILE B CA 1
ATOM 3666 C C . ILE C 3 357 ? 18.749 -13.226 35.727 1.00 21.40 357 ILE B C 1
ATOM 3667 O O . ILE C 3 357 ? 19.269 -12.318 35.090 1.00 21.34 357 ILE B O 1
ATOM 3672 N N . THR C 3 358 ? 19.449 -14.060 36.497 1.00 21.93 358 THR B N 1
ATOM 3673 C CA . THR C 3 358 ? 20.914 -13.957 36.582 1.00 22.74 358 THR B CA 1
ATOM 3674 C C . THR C 3 358 ? 21.606 -14.794 35.509 1.00 23.28 358 THR B C 1
ATOM 3675 O O . THR C 3 358 ? 21.002 -15.700 34.920 1.00 22.89 358 THR B O 1
ATOM 3679 N N . LYS C 3 359 ? 22.879 -14.480 35.261 1.00 24.24 359 LYS B N 1
ATOM 3680 C CA . LYS C 3 359 ? 23.710 -15.250 34.338 1.00 25.04 359 LYS B CA 1
ATOM 3681 C C . LYS C 3 359 ? 23.739 -16.725 34.741 1.00 25.53 359 LYS B C 1
ATOM 3682 O O . LYS C 3 359 ? 23.602 -17.599 33.885 1.00 25.60 359 LYS B O 1
ATOM 3688 N N . GLN C 3 360 ? 23.888 -16.980 36.043 1.00 26.17 360 GLN B N 1
ATOM 3689 C CA . GLN C 3 360 ? 23.851 -18.333 36.614 1.00 27.00 360 GLN B CA 1
ATOM 3690 C C . GLN C 3 360 ? 22.559 -19.084 36.279 1.00 27.10 360 GLN B C 1
ATOM 3691 O O . GLN C 3 360 ? 22.606 -20.224 35.809 1.00 27.11 360 GLN B O 1
ATOM 3697 N N . GLU C 3 361 ? 21.418 -18.439 36.528 1.00 27.05 361 GLU B N 1
ATOM 3698 C CA . GLU C 3 361 ? 20.103 -19.000 36.213 1.00 27.06 361 GLU B CA 1
ATOM 3699 C C . GLU C 3 361 ? 19.934 -19.289 34.722 1.00 26.99 361 GLU B C 1
ATOM 3700 O O . GLU C 3 361 ? 19.331 -20.296 34.342 1.00 26.67 361 GLU B O 1
ATOM 3706 N N . TYR C 3 362 ? 20.465 -18.400 33.883 1.00 26.82 362 TYR B N 1
ATOM 3707 C CA . TYR C 3 362 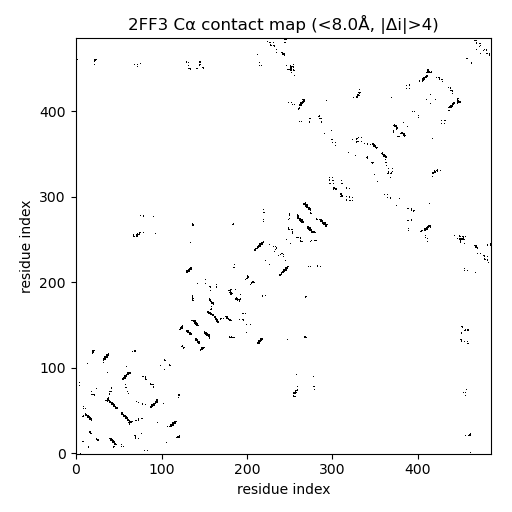? 20.446 -18.603 32.441 1.00 26.80 362 TYR B CA 1
ATOM 3708 C C . TYR C 3 362 ? 21.326 -19.790 32.023 1.00 27.40 362 TYR B C 1
ATOM 3709 O O . TYR C 3 362 ? 20.950 -20.567 31.147 1.00 27.19 362 TYR B O 1
ATOM 3718 N N . ASP C 3 363 ? 22.493 -19.920 32.646 1.00 28.06 363 ASP B N 1
ATOM 3719 C CA . ASP C 3 363 ? 23.394 -21.037 32.345 1.00 29.06 363 ASP B CA 1
ATOM 3720 C C . ASP C 3 363 ? 22.767 -22.381 32.710 1.00 29.48 363 ASP B C 1
ATOM 3721 O O . ASP C 3 363 ? 22.903 -23.360 31.973 1.00 29.82 363 ASP B O 1
ATOM 3726 N N . GLU C 3 364 ? 22.066 -22.409 33.841 1.00 30.05 364 GLU B N 1
ATOM 3727 C CA . GLU C 3 364 ? 21.371 -23.608 34.307 1.00 30.44 364 GLU B CA 1
ATOM 3728 C C . GLU C 3 364 ? 20.162 -23.967 33.439 1.00 30.13 364 GLU B C 1
ATOM 3729 O O . GLU C 3 364 ? 20.012 -25.123 33.031 1.00 30.40 364 GLU B O 1
ATOM 3735 N N . ALA C 3 365 ? 19.319 -22.977 33.145 1.00 29.54 365 ALA B N 1
ATOM 3736 C CA . ALA C 3 365 ? 18.011 -23.227 32.526 1.00 29.08 365 ALA B CA 1
ATOM 3737 C C . ALA C 3 365 ? 17.901 -22.913 31.034 1.00 28.86 365 ALA B C 1
ATOM 3738 O O . ALA C 3 365 ? 17.002 -23.424 30.358 1.00 28.87 365 ALA B O 1
ATOM 3740 N N . GLY C 3 366 ? 18.795 -22.066 30.524 1.00 28.42 366 GLY B N 1
ATOM 3741 C CA . GLY C 3 366 ? 18.719 -21.618 29.132 1.00 27.78 366 GLY B CA 1
ATOM 3742 C C . GLY C 3 366 ? 17.670 -20.531 28.933 1.00 27.32 366 GLY B C 1
ATOM 3743 O O . GLY C 3 366 ? 17.084 -20.054 29.903 1.00 27.23 366 GLY B O 1
ATOM 3744 N N . PRO C 3 367 ? 17.422 -20.155 27.676 1.00 26.87 367 PRO B N 1
ATOM 3745 C CA . PRO C 3 367 ? 16.524 -19.039 27.338 1.00 26.54 367 PRO B CA 1
ATOM 3746 C C . PRO C 3 367 ? 15.062 -19.158 27.796 1.00 26.00 367 PRO B C 1
ATOM 3747 O O . PRO C 3 367 ? 14.396 -18.132 27.944 1.00 26.02 367 PRO B O 1
ATOM 3751 N N . SER C 3 368 ? 14.574 -20.379 28.029 1.00 25.35 368 SER B N 1
ATOM 3752 C CA . SER C 3 368 ? 13.178 -20.597 28.439 1.00 24.40 368 SER B CA 1
ATOM 3753 C C . SER C 3 368 ? 12.863 -20.078 29.851 1.00 23.65 368 SER B C 1
ATOM 3754 O O . SER C 3 368 ? 11.693 -19.947 30.218 1.00 23.58 368 SER B O 1
ATOM 3757 N N . ILE C 3 369 ? 13.904 -19.780 30.627 1.00 22.91 369 ILE B N 1
ATOM 3758 C CA . ILE C 3 369 ? 13.756 -19.172 31.956 1.00 22.25 369 ILE B CA 1
ATOM 3759 C C . ILE C 3 369 ? 12.917 -17.878 31.933 1.00 21.64 369 ILE B C 1
ATOM 3760 O O . ILE C 3 369 ? 12.250 -17.545 32.916 1.00 21.37 369 ILE B O 1
ATOM 3765 N N . VAL C 3 370 ? 12.938 -17.173 30.800 1.00 21.01 370 VAL B N 1
ATOM 3766 C CA . VAL C 3 370 ? 12.231 -15.892 30.659 1.00 20.43 370 VAL B CA 1
ATOM 3767 C C . VAL C 3 370 ? 10.708 -16.038 30.806 1.00 20.47 370 VAL B C 1
ATOM 3768 O O . VAL C 3 370 ? 10.034 -15.118 31.265 1.00 20.47 370 VAL B O 1
ATOM 3772 N N . HIS C 3 371 ? 10.184 -17.209 30.447 1.00 20.45 371 HIS B N 1
ATOM 3773 C CA . HIS C 3 371 ? 8.752 -17.487 30.558 1.00 20.85 371 HIS B CA 1
ATOM 3774 C C . HIS C 3 371 ? 8.300 -17.759 31.990 1.00 20.94 371 HIS B C 1
ATOM 3775 O O . HIS C 3 371 ? 7.106 -17.735 32.276 1.00 21.19 371 HIS B O 1
ATOM 3782 N N . ARG C 3 372 ? 9.256 -18.025 32.875 1.00 21.28 372 ARG B N 1
ATOM 3783 C CA . ARG C 3 372 ? 8.962 -18.345 34.270 1.00 21.82 372 ARG B CA 1
ATOM 3784 C C . ARG C 3 372 ? 9.276 -17.179 35.204 1.00 22.21 372 ARG B C 1
ATOM 3785 O O . ARG C 3 372 ? 8.638 -17.018 36.248 1.00 22.61 372 ARG B O 1
ATOM 3793 N N . LYS C 3 373 ? 10.247 -16.360 34.811 1.00 22.46 373 LYS B N 1
ATOM 3794 C CA . LYS C 3 373 ? 10.677 -15.222 35.615 1.00 23.08 373 LYS B CA 1
ATOM 3795 C C . LYS C 3 373 ? 10.015 -13.906 35.198 1.00 23.55 373 LYS B C 1
ATOM 3796 O O . LYS C 3 373 ? 9.916 -12.987 36.014 1.00 23.65 373 LYS B O 1
ATOM 3802 N N . CYS C 3 374 ? 9.572 -13.822 33.942 1.00 24.06 374 CYS B N 1
ATOM 3803 C CA . CYS C 3 374 ? 9.021 -12.581 33.376 1.00 24.95 374 CYS B CA 1
ATOM 3804 C C . CYS C 3 374 ? 7.648 -12.762 32.727 1.00 25.92 374 CYS B C 1
ATOM 3805 O O . CYS C 3 374 ? 7.542 -13.301 31.623 1.00 26.05 374 CYS B O 1
ATOM 3808 N N . PHE C 3 375 ? 6.597 -12.300 33.403 1.00 27.47 375 PHE B N 1
ATOM 3809 C CA . PHE C 3 375 ? 5.238 -12.317 32.831 1.00 28.74 375 PHE B CA 1
ATOM 3810 C C . PHE C 3 375 ? 5.076 -11.295 31.703 1.00 29.25 375 PHE B C 1
ATOM 3811 O O . PHE C 3 375 ? 5.638 -10.199 31.765 1.00 29.58 375 PHE B O 1
#

InterPro domains:
  IPR007122 Villin/Gelsolin [PR00597] (375-396)
  IPR007122 Villin/Gelsolin [PR00597] (464-480)
  IPR007122 Villin/Gelsolin [PR00597] (489-507)
  IPR007122 Villin/Gelsolin [PR00597] (522-542)
  IPR007122 Villin/Gelsolin [PR00597] (576-596)
  IPR007122 Villin/Gelsolin [PR00597] (634-653)
  IPR007122 Villin/Gelsolin [PR00597] (690-712)
  IPR007122 Villin/Gelsolin [PR00597] (719-738)
  IPR007122 Villin/Gelsolin [PTHR11977] (52-773)
  IPR007122 Villin/Gelsolin [SM00262] (66-164)
  IPR007122 Villin/Gelsolin [SM00262] (185-277)
  IPR007122 Villin/Gelsolin [SM00262] (301-396)
  IPR007122 Villin/Gelsolin [SM00262] (445-542)
  IPR007122 Villin/Gelsolin [SM00262] (563-648)
  IPR007122 Villin/Gelsolin [SM00262] (668-763)
  IPR007123 Gelsolin-like domain [PF00626] (76-158)
  IPR007123 Gelsolin-like domain [PF00626] (197-270)
  IPR007123 Gelsolin-like domain [PF00626] (316-389)
  IPR007123 Gelsolin-like domain [PF00626] (455-536)
  IPR007123 Gelsolin-like domain [PF00626] (577-642)

Foldseek 3Di:
DPPVLVVPQPDAAKWKFWDALLDTHGDPPVCPQEAALQTKMKMWGWDQDPVRDIAIEIEIEHHPNHDPQRSVSSVVVSVVSCVSV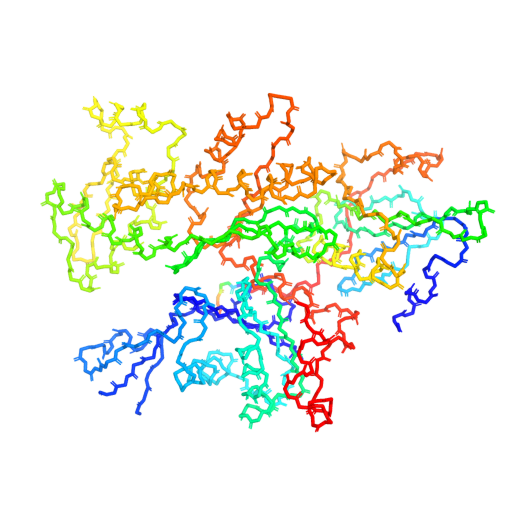VVRYDYHYHYVPRGDPVVQVRDPVGHHYDYDDHDYNDDDD/DAKEWEDFQFWIFIPAFPDQGGQDIFGQKWWVCVIDGGPVCVVVVVSTDIDRQAAQQAGDNLVSVLVVVVCCPCVGHNHLQQEHEYEYEGEQPHDLVRLLSVVCCSCPVSNHQWYAYAYLQLLLCVLVVHQFAWEFEAACFWTKIWGGDRSGTDNVLIDIDRDHLVNLLVLLQVVVVVVPDHQDDPVSSVVSSVCLLPQAAADLDLVVQVVCQVVDCPNKDWDADPVGDIDIDTSSRHLSLCCQQVVCSVPDPDHHPLVSLVSSLVSDDPVCSLVHQAHYEYAYSRCQHHPSQSNSQVSNCVVDDVPRHGHYHYDNCRNCSSRSSSSNLCPDPVCVVLICGSVNCVVPNSSVNVVSHD

Nearest PDB structures (foldseek):
  1t44-assembly1_G  TM=1.006E+00  e=2.886E-28  Homo sapiens
  4pkg-assembly1_G  TM=1.007E+00  e=5.312E-27  Homo sapiens
  4cbu-assembly1_G  TM=9.973E-01  e=1.232E-26  Mus musculus
  6i4d-assembly1_G  TM=9.993E-01  e=1.703E-26  Mus musculus
  6i4m-assembly1_G  TM=9.947E-01  e=1.155E-26  Mus musculus

Solvent-accessible surface area: 21251 Å² total; per-residue (Å²): 156,28,87,17,12,96,114,4,3,155,129,64,35,41,46,5,5,48,1,41,121,18,48,3,46,64,24,70,107,126,77,59,5,48,3,52,1,13,0,0,8,0,0,0,57,2,52,96,54,255,101,54,80,29,74,15,25,0,0,5,0,11,5,112,84,26,35,47,1,2,15,0,0,0,0,3,0,0,4,20,0,4,65,95,13,126,46,110,3,76,22,55,79,4,51,34,51,170,20,43,87,88,0,77,45,39,19,193,119,45,34,102,83,63,158,39,43,42,67,44,20,34,147,138,34,62,160,124,108,14,1,0,4,8,7,16,7,11,77,0,27,0,0,44,18,11,7,35,25,12,130,4,61,5,28,0,3,1,0,74,113,145,38,65,11,0,88,90,0,57,94,82,114,79,130,22,75,38,104,78,0,2,95,76,14,26,14,74,42,54,99,0,0,56,62,0,2,93,31,2,3,95,93,62,16,201,16,45,1,85,127,25,34,0,0,0,6,8,3,6,106,15,63,136,73,21,8,56,70,6,0,62,4,0,2,110,72,14,74,0,50,9,0,22,0,9,29,20,0,15,1,1,0,15,5,18,0,10,3,18,0,2,0,7,22,2,29,45,11,16,2,8,2,0,0,0,83,30,0,85,16,40,86,114,0,19,40,121,9,53,0,0,2,83,45,0,7,62,20,0,9,118,2,0,50,112,92,66,66,69,12,104,63,50,67,50,87,69,38,0,101,41,0,17,109,133,31,6,36,6,2,94,54,19,120,94,40,57,63,55,25,96,98,53,75,81,37,70,97,79,27,121,24,107,114,42,103,90,2,44,0,5,34,3,30,1,46,0,0,0,0,2,7,65,6,78,54,54,71,55,190,55,34,3,2,33,76,17,2,54,57,0,0,79,126,2,90,124,122,15,46,109,66,0,4,26,24,6,2,2,0,10,40,7,0,68,14,87,34,2,28,98,13,2,66,81,33,0,68,85,65,10,82,116,128,44,150,14,109,22,22,31,17,115,58,22,99,60,3,14,0,5,0,0,0,0,11,10,30,0,38,6,0,126,98,60,19,0,52,69,125,52,11,89,131,41,17,43,45,17,0,63,149,55,1,174

GO terms:
  GO:0060271 cilium assembly (P, IMP)
  GO:0005509 calcium ion binding (F, TAS)
  GO:0015629 actin cytoskeleton (C, TAS)
  GO:0051016 barbed-end actin filament capping (P, TAS)
  GO:1904813 ficolin-1-rich granule lumen (C, TAS)
  GO:0034774 secretory granule lumen (C, TAS)
  GO:0005576 extracellular region (C, TAS)
  GO:0005829 cytosol (C, TAS)
  GO:0005515 protein binding (F, IPI)
  GO:0030042 actin filament depolymerization (P, IDA)
  GO:0005576 extracellular region (C, HDA)
  GO:0036313 phosphatidylinositol 3-kinase catalytic subunit binding (F, IPI)
  GO:0015629 actin cytoskeleton (C, IDA)
  GO:0005576 extracellular region (C, IDA)
  GO:0005634 nucleus (C, IDA)
  GO:0005737 cytoplasm (C, IDA)
  GO:0005829 cytosol (C, IDA)
  GO:0005886 plasma membrane (C, IDA)
  GO:0016528 sarcoplasm (C, IDA)
  GO:0030478 actin cap (C, IDA)

B-factor: mean 24.67, std 9.09, range [8.89, 108.97]

Secondary structure (DSSP, 8-state):
--HHHHHTTSSSEEEEEEEETTEEEEPPGGGTTEEETTSEEEEEEEEE-TTSSEEEEEEEEE-TT--HHHHHHHHHHHHHHHHHTTT-PEEEEEETT---HHHHHT-TT--EEES--PPP-PBP-/--EEEEE-SSEEEEEETTBSS-SEEEE--EEE---EETHHHHHTGGGSEEE-SEETTEE--HHHHHHHHHHIIIIII---GGGS-EEEEE-TT--HHHHHHHHHHHHHTS--SEEEEEEHHHHHHHHTT-SSEEEEEE-SS-EEEEEEETTEE-GGG-EEE---HHHHHHHHHHHHHHHT----SHHHHHHHHHHHHHH----SSHHHHHHHHHH-STT-EEEE-TTS-EEEE-THHHHHHHTTT-GGGGT--SPPHHHHHHHHHHTS-GGGHHHHHT-EEEESGGG-STTHHHHHHHHHHHHS-TT----EE--TTTTSHHHHHHHHHHH-GGGTTTSEEHHHHHHH-GGGHHHH--/---

Radius of gyration: 23.84 Å; Cα contacts (8 Å, |Δi|>4): 1023; chains: 3; bounding box: 55×55×70 Å

Organism: Homo sapiens (NCBI:txid9606)

CATH classification: 3.40.20.10